Protein AF-0000000080524394 (afdb_homodimer)

Solvent-accessible surface area (backbone atoms only — not comparable to full-atom values): 38375 Å² total; per-residue (Å²): 133,84,77,71,75,75,87,71,81,74,78,48,72,64,50,52,54,46,41,50,43,33,32,50,44,25,42,52,40,16,50,24,26,44,49,43,23,51,40,45,71,66,37,66,57,36,37,50,24,49,45,51,49,43,52,50,51,50,53,20,50,74,69,70,21,35,40,37,32,29,27,61,72,59,41,26,29,46,37,48,30,48,28,53,51,27,43,33,52,74,37,55,44,40,74,46,50,47,70,50,30,77,69,62,48,50,75,75,64,53,78,51,22,35,38,36,39,41,37,61,82,37,64,53,61,58,56,57,67,43,57,81,72,49,64,84,78,36,52,41,34,38,38,19,35,47,77,45,64,91,75,25,58,51,32,68,76,37,72,84,40,41,47,35,51,45,48,62,83,61,56,44,39,78,75,71,59,30,74,66,79,46,57,57,52,52,42,49,45,44,52,48,44,19,50,46,52,41,39,35,42,71,75,42,46,90,46,39,40,57,46,30,38,9,48,37,48,79,44,83,83,24,63,73,61,75,40,53,52,23,44,47,31,43,52,75,72,25,46,46,52,87,73,34,51,66,49,74,52,65,94,83,61,39,32,31,39,49,48,51,50,47,14,62,67,26,89,80,27,33,26,24,54,49,100,58,25,36,27,48,44,69,35,54,64,66,60,48,75,85,43,38,83,35,37,29,83,70,39,86,74,33,57,45,43,59,92,67,42,47,74,41,58,40,83,37,15,44,55,57,50,51,51,49,52,51,50,51,43,60,65,46,63,89,73,68,68,66,79,47,57,68,35,45,38,26,24,26,58,95,85,38,74,47,21,39,32,41,42,42,60,53,54,55,63,69,97,133,84,78,72,75,76,82,76,75,72,78,48,72,63,51,53,53,45,41,49,42,32,33,50,45,24,43,50,42,16,49,23,27,45,50,43,25,50,40,45,72,67,38,65,59,38,37,49,25,49,44,51,49,44,52,51,51,51,52,21,50,74,70,71,19,36,39,38,32,30,28,60,72,60,41,26,29,46,38,47,29,48,27,53,51,28,42,33,52,74,38,54,43,41,72,44,51,48,69,49,31,79,69,60,49,50,75,75,62,54,77,52,22,35,38,37,39,40,37,63,83,36,66,54,61,58,56,58,66,43,56,83,74,49,63,84,80,36,52,41,36,40,38,18,35,47,78,46,65,90,74,24,59,49,32,69,76,35,71,86,40,41,48,32,50,45,50,63,84,62,56,46,38,78,75,71,59,29,74,67,79,44,56,55,52,52,42,51,44,43,51,48,45,18,51,46,53,39,38,35,42,72,76,42,47,89,45,39,41,57,46,29,41,11,48,38,46,86,45,82,83,26,63,74,61,74,43,55,54,22,43,50,29,42,52,77,72,23,46,44,52,85,73,34,50,66,49,74,52,65,94,81,63,38,30,30,38,49,48,51,50,48,14,61,66,26,91,82,27,32,24,24,55,49,101,56,27,35,29,48,44,68,35,55,64,65,61,48,76,84,42,38,82,34,39,29,83,71,39,86,74,33,56,45,42,57,90,65,42,47,74,40,58,42,82,36,16,45,57,56,49,49,50,49,52,52,49,51,40,57,68,39,54,93,68,67,63,68,80,47,56,68,34,45,39,25,24,26,58,96,84,39,74,48,21,39,33,41,40,42,59,54,56,54,62,72,101

pLDDT: mean 84.35, std 17.52, range [27.42, 98.94]

InterPro domains:
  IPR001347 SIS domain [PF01380] (63-197)
  IPR001347 SIS domain [PS51464] (53-205)
  IPR035474 KpsF-like, SIS domain [cd05014] (65-198)
  IPR046348 SIS domain superfamily [SSF53697] (44-221)

Foldseek 3Di:
DPPPDPPPDPCPPVNVVVVVLVVLLVVQLVVQLVVVVVCCVDPPQQVVLLVVLLVLLLVLVVVVAAEEEEEDDLQQVLSVVLCVLLVLQVHHYDYDYLVVCVVPCVVVHDLSYAYEYEDAALVPPSLLVNLVVHDLNHAYEYEYQDPDLVNHVSCVSVVRHRYNHQHGPDACCVSPVDRPDDSSSSSVNVVSVVSSVSNSCVNQNPCSVVLNLLSCCPDPVVPPDPSVVNFAFPLNVFAFPVQAAEQDDPPFDDALQSLLVSLVVRPQSKHHHDQFKIFHNVLNVPDDPVRRGPRQVPPPPGMDGNVQEQEDARRGGLVNVVVVVVVVCVVVPVNPPPQDQQGKYFHDDPRHTTGIDRVVVSVVVVD/DPPPDPPPPPCPPVNVVVVVLVVLLVVQLVVQLVVVVVCCVDPPQQVVLLVVLLVLLLVLVVVVAAEEEEEDDLQQVLSVVLCVLLVLQVHHYDYDYLVVCVVPCVVVHDLSYAYEYEDADLVPPSLLVRLVVHDLNHAYEYEYQDPDLVNHVSCVSVVRHRYNHQHGPDACCVRPVDRPDDSSSSSVNVVSVVSSVSNSCVNQNPCSVVLNLLSCCPDPVVPPDPSVVVFQFPLNVFAFPVQAAEQDDPPFDDALQSLLVSLVVRPQSKYHHDQFKIFHNVLNVPDDPVRRGPRQVPPPPGMDGNVQEQEDARRGGLVNVVVVVVVVCVVVVVHPPPQDQQGKYFHDDPRHTTGIDRVVRSVVVVD

Sequence (734 aa):
MAIAPAEVTGCSPVLEARLATAVHVLMTEAKALSYLARLYQTDTIARQGFNETVELIRRAMEKRGKLVIVGVGKSGHIANKLVATMNSLSIRATFLHPTEALHGDLGQIDTNDIILFITFSGRTPELLSLVPHLNPENALIVLTAHTHPSTCPIIDKRPSAILLPAPIHESETTSFGISAPTTSTTIALALGDALTLAISHELHGTSAPSVFATNHPGGALGTSSPPPAAKTKLAEIAMPLADIPFVGGGWGTALATHVLIAGYQSPSGWVRYCENSVAPPRRIRRLEPEDMGKLATKVRGLVVTTPEWIVVREDISVREAIAFLEAAKKESARGEATYDDDAVIATAVEGKVTGVVEIATLMAEKAMAIAPAEVTGCSPVLEARLATAVHVLMTEAKALSYLARLYQTDTIARQGFNETVELIRRAMEKRGKLVIVGVGKSGHIANKLVATMNSLSIRATFLHPTEALHGDLGQIDTNDIILFITFSGRTPELLSLVPHLNPENALIVLTAHTHPSTCPIIDKRPSAILLPAPIHESETTSFGISAPTTSTTIALALGDALTLAISHELHGTSAPSVFATNHPGGALGTSSPPPAAKTKLAEIAMPLADIPFVGGGWGTALATHVLIAGYQSPSGWVRYCENSVAPPRRIRRLEPEDMGKLATKVRGLVVTTPEWIVVREDISVREAIAFLEAAKKESARGEATYDDDAVIATAVEGKVTGVVEIATLMAEKA

Organism: Pseudogymnoascus destructans (strain ATCC MYA-4855 / 20631-21) (NCBI:txid658429)

Structure (mmCIF, N/CA/C/O backbone):
data_AF-0000000080524394-model_v1
#
loop_
_entity.id
_entity.type
_entity.pdbx_description
1 polymer 'SIS domain-containing protein'
#
loop_
_atom_site.group_PDB
_atom_site.id
_atom_site.type_symbol
_atom_site.label_atom_id
_atom_site.label_alt_id
_atom_site.label_comp_id
_atom_site.label_asym_id
_atom_site.label_entity_id
_atom_site.label_seq_id
_atom_site.pdbx_PDB_ins_code
_atom_site.Cartn_x
_atom_site.Cartn_y
_atom_site.Cartn_z
_atom_site.occupancy
_atom_site.B_iso_or_equiv
_atom_site.auth_seq_id
_atom_site.auth_comp_id
_atom_site.auth_asym_id
_atom_site.auth_atom_id
_atom_site.pdbx_PDB_model_num
ATOM 1 N N . MET A 1 1 ? -5.629 -47.906 -40.5 1 27.94 1 MET A N 1
ATOM 2 C CA . MET A 1 1 ? -5.484 -48.031 -39.062 1 27.94 1 MET A CA 1
ATOM 3 C C . MET A 1 1 ? -5.734 -46.688 -38.375 1 27.94 1 MET A C 1
ATOM 5 O O . MET A 1 1 ? -5.059 -45.719 -38.656 1 27.94 1 MET A O 1
ATOM 9 N N . ALA A 1 2 ? -6.91 -46.469 -37.75 1 30.41 2 ALA A N 1
ATOM 10 C CA . ALA A 1 2 ? -7.531 -45.25 -37.281 1 30.41 2 ALA A CA 1
ATOM 11 C C . ALA A 1 2 ? -6.809 -44.719 -36.031 1 30.41 2 ALA A C 1
ATOM 13 O O . ALA A 1 2 ? -6.672 -45.406 -35.031 1 30.41 2 ALA A O 1
ATOM 14 N N . ILE A 1 3 ? -5.766 -43.938 -36.125 1 33.34 3 ILE A N 1
ATOM 15 C CA . ILE A 1 3 ? -4.984 -43.406 -35.031 1 33.34 3 ILE A CA 1
ATOM 16 C C . ILE A 1 3 ? -5.91 -42.75 -34.031 1 33.34 3 ILE A C 1
ATOM 18 O O . ILE A 1 3 ? -6.711 -41.875 -34.375 1 33.34 3 ILE A O 1
ATOM 22 N N . ALA A 1 4 ? -6.309 -43.438 -32.969 1 37.44 4 ALA A N 1
ATOM 23 C CA . ALA A 1 4 ? -7.199 -42.969 -31.922 1 37.44 4 ALA A CA 1
ATOM 24 C C . ALA A 1 4 ? -6.797 -41.594 -31.438 1 37.44 4 ALA A C 1
ATOM 26 O O . ALA A 1 4 ? -5.609 -41.281 -31.344 1 37.44 4 ALA A O 1
ATOM 27 N N . PRO A 1 5 ? -7.719 -40.625 -31.547 1 31.67 5 PRO A N 1
ATOM 28 C CA . PRO A 1 5 ? -7.445 -39.25 -31.141 1 31.67 5 PRO A CA 1
ATOM 29 C C . PRO A 1 5 ? -6.891 -39.156 -29.719 1 31.67 5 PRO A C 1
ATOM 31 O O . PRO A 1 5 ? -7.219 -39.969 -28.859 1 31.67 5 PRO A O 1
ATOM 34 N N . ALA A 1 6 ? -5.652 -38.844 -29.531 1 36.28 6 ALA A N 1
ATOM 35 C CA . ALA A 1 6 ? -5.008 -38.656 -28.234 1 36.28 6 ALA A CA 1
ATOM 36 C C . ALA A 1 6 ? -5.953 -37.969 -27.25 1 36.28 6 ALA A C 1
ATOM 38 O O . ALA A 1 6 ? -6.555 -36.938 -27.562 1 36.28 6 ALA A O 1
ATOM 39 N N . GLU A 1 7 ? -6.742 -38.688 -26.453 1 34.59 7 GLU A N 1
ATOM 40 C CA . GLU A 1 7 ? -7.637 -38.25 -25.375 1 34.59 7 GLU A CA 1
ATOM 41 C C . GLU A 1 7 ? -7.012 -37.125 -24.578 1 34.59 7 GLU A C 1
ATOM 43 O O . GLU A 1 7 ? -6.09 -37.344 -23.781 1 34.59 7 GLU A O 1
ATOM 48 N N . VAL A 1 8 ? -6.695 -36 -25.172 1 35.22 8 VAL A N 1
ATOM 49 C CA . VAL A 1 8 ? -6 -34.781 -24.734 1 35.22 8 VAL A CA 1
ATOM 50 C C . VAL A 1 8 ? -6.434 -34.438 -23.328 1 35.22 8 VAL A C 1
ATOM 52 O O . VAL A 1 8 ? -5.613 -34.031 -22.5 1 35.22 8 VAL A O 1
ATOM 55 N N . THR A 1 9 ? -7.844 -34 -22.969 1 39.22 9 THR A N 1
ATOM 56 C CA . THR A 1 9 ? -8.203 -32.75 -22.281 1 39.22 9 THR A CA 1
ATOM 57 C C . THR A 1 9 ? -8.07 -32.906 -20.781 1 39.22 9 THR A C 1
ATOM 59 O O . THR A 1 9 ? -8.805 -32.281 -20.016 1 39.22 9 THR A O 1
ATOM 62 N N . GLY A 1 10 ? -7.859 -33.906 -20.141 1 43.59 10 GLY A N 1
ATOM 63 C CA . GLY A 1 10 ? -8.047 -34.156 -18.719 1 43.59 10 GLY A CA 1
ATOM 64 C C . GLY A 1 10 ? -7.355 -33.156 -17.828 1 43.59 10 GLY A C 1
ATOM 65 O O . GLY A 1 10 ? -6.152 -32.938 -17.953 1 43.59 10 GLY A O 1
ATOM 66 N N . CYS A 1 11 ? -8.133 -32.062 -17.281 1 58.59 11 CYS A N 1
ATOM 67 C CA . CYS A 1 11 ? -7.586 -31.047 -16.406 1 58.59 11 CYS A CA 1
ATOM 68 C C . CYS A 1 11 ? -6.68 -31.656 -15.344 1 58.59 11 CYS A C 1
ATOM 70 O O . CYS A 1 11 ? -7.07 -32.594 -14.664 1 58.59 11 CYS A O 1
ATOM 72 N N . SER A 1 12 ? -5.348 -31.641 -15.359 1 80.56 12 SER A N 1
ATOM 73 C CA . SER A 1 12 ? -4.328 -32.094 -14.422 1 80.56 12 SER A CA 1
ATOM 74 C C . SER A 1 12 ? -4.742 -31.828 -12.977 1 80.56 12 SER A C 1
ATOM 76 O O . SER A 1 12 ? -5.332 -30.797 -12.68 1 80.56 12 SER A O 1
ATOM 78 N N . PRO A 1 13 ? -5.008 -32.938 -12.188 1 87.69 13 PRO A N 1
ATOM 79 C CA . PRO A 1 13 ? -5.328 -32.781 -10.766 1 87.69 13 PRO A CA 1
ATOM 80 C C . PRO A 1 13 ? -4.605 -31.609 -10.133 1 87.69 13 PRO A C 1
ATOM 82 O O . PRO A 1 13 ? -5.164 -30.938 -9.258 1 87.69 13 PRO A O 1
ATOM 85 N N . VAL A 1 14 ? -3.51 -31.297 -10.602 1 91.94 14 VAL A N 1
ATOM 86 C CA . VAL A 1 14 ? -2.734 -30.188 -10.062 1 91.94 14 VAL A CA 1
ATOM 87 C C . VAL A 1 14 ? -3.381 -28.875 -10.453 1 91.94 14 VAL A C 1
ATOM 89 O O . VAL A 1 14 ? -3.525 -27.969 -9.625 1 91.94 14 VAL A O 1
ATOM 92 N N . LEU A 1 15 ? -3.75 -28.734 -11.727 1 93.19 15 LEU A N 1
ATOM 93 C CA . LEU A 1 15 ? -4.438 -27.531 -12.219 1 93.19 15 LEU A CA 1
ATOM 94 C C . LEU A 1 15 ? -5.719 -27.297 -11.43 1 93.19 15 LEU A C 1
ATOM 96 O O . LEU A 1 15 ? -5.977 -26.172 -10.992 1 93.19 15 LEU A O 1
ATOM 100 N N . GLU A 1 16 ? -6.488 -28.328 -11.203 1 94.62 16 GLU A N 1
ATOM 101 C CA . GLU A 1 16 ? -7.766 -28.188 -10.508 1 94.62 16 GLU A CA 1
ATOM 102 C C . GLU A 1 16 ? -7.555 -27.781 -9.047 1 94.62 16 GLU A C 1
ATOM 104 O O . GLU A 1 16 ? -8.352 -27.016 -8.484 1 94.62 16 GLU A O 1
ATOM 109 N N . ALA A 1 17 ? -6.562 -28.312 -8.406 1 94.69 17 ALA A N 1
ATOM 110 C CA . ALA A 1 17 ? -6.262 -27.953 -7.023 1 94.69 17 ALA A CA 1
ATOM 111 C C . ALA A 1 17 ? -5.883 -26.469 -6.91 1 94.69 17 ALA A C 1
ATOM 113 O O . ALA A 1 17 ? -6.297 -25.797 -5.969 1 94.69 17 ALA A O 1
ATOM 114 N N . ARG A 1 18 ? -5.051 -25.984 -7.855 1 96.94 18 ARG A N 1
ATOM 115 C CA . ARG A 1 18 ? -4.66 -24.578 -7.898 1 96.94 18 ARG A CA 1
ATOM 116 C C . ARG A 1 18 ? -5.879 -23.688 -8.055 1 96.94 18 ARG A C 1
ATOM 118 O O . ARG A 1 18 ? -6.02 -22.688 -7.34 1 96.94 18 ARG A O 1
ATOM 125 N N . LEU A 1 19 ? -6.754 -24.078 -8.953 1 97.94 19 LEU A N 1
ATOM 126 C CA . LEU A 1 19 ? -7.934 -23.281 -9.234 1 97.94 19 LEU A CA 1
ATOM 127 C C . LEU A 1 19 ? -8.922 -23.328 -8.078 1 97.94 19 LEU A C 1
ATOM 129 O O . LEU A 1 19 ? -9.625 -22.359 -7.801 1 97.94 19 LEU A O 1
ATOM 133 N N . ALA A 1 20 ? -9.023 -24.484 -7.426 1 97.31 20 ALA A N 1
ATOM 134 C CA . ALA A 1 20 ? -9.883 -24.609 -6.25 1 97.31 20 ALA A CA 1
ATOM 135 C C . ALA A 1 20 ? -9.445 -23.641 -5.156 1 97.31 20 ALA A C 1
ATOM 137 O O . ALA A 1 20 ? -10.281 -23.031 -4.484 1 97.31 20 ALA A O 1
ATOM 138 N N . THR A 1 21 ? -8.156 -23.516 -4.953 1 97.38 21 THR A N 1
ATOM 139 C CA . THR A 1 21 ? -7.625 -22.578 -3.982 1 97.38 21 THR A CA 1
ATOM 140 C C . THR A 1 21 ? -7.98 -21.141 -4.379 1 97.38 21 THR A C 1
ATOM 142 O O . THR A 1 21 ? -8.43 -20.359 -3.541 1 97.38 21 THR A O 1
ATOM 145 N N . ALA A 1 22 ? -7.766 -20.812 -5.645 1 98.12 22 ALA A N 1
ATOM 146 C CA . ALA A 1 22 ? -8.062 -19.469 -6.133 1 98.12 22 ALA A CA 1
ATOM 147 C C . ALA A 1 22 ? -9.531 -19.109 -5.887 1 98.12 22 ALA A C 1
ATOM 149 O O . ALA A 1 22 ? -9.828 -18.047 -5.328 1 98.12 22 ALA A O 1
ATOM 150 N N . VAL A 1 23 ? -10.398 -20 -6.262 1 98.5 23 VAL A N 1
ATOM 151 C CA . VAL A 1 23 ? -11.836 -19.781 -6.16 1 98.5 23 VAL A CA 1
ATOM 152 C C . VAL A 1 23 ? -12.242 -19.688 -4.688 1 98.5 23 VAL A C 1
ATOM 154 O O . VAL A 1 23 ? -13.062 -18.844 -4.312 1 98.5 23 VAL A O 1
ATOM 157 N N . HIS A 1 24 ? -11.68 -20.516 -3.867 1 98.44 24 HIS A N 1
ATOM 158 C CA . HIS A 1 24 ? -11.969 -20.516 -2.438 1 98.44 24 HIS A CA 1
ATOM 159 C C . HIS A 1 24 ? -11.609 -19.172 -1.81 1 98.44 24 HIS A C 1
ATOM 161 O O . HIS A 1 24 ? -12.391 -18.609 -1.031 1 98.44 24 HIS A O 1
ATOM 167 N N . VAL A 1 25 ? -10.438 -18.656 -2.123 1 98.75 25 VAL A N 1
ATOM 168 C CA . VAL A 1 25 ? -9.984 -17.375 -1.576 1 98.75 25 VAL A CA 1
ATOM 169 C C . VAL A 1 25 ? -10.914 -16.25 -2.039 1 98.75 25 VAL A C 1
ATOM 171 O O . VAL A 1 25 ? -11.391 -15.453 -1.227 1 98.75 25 VAL A O 1
ATOM 174 N N . LEU A 1 26 ? -11.188 -16.188 -3.34 1 98.88 26 LEU A N 1
ATOM 175 C CA . LEU A 1 26 ? -12.016 -15.141 -3.914 1 98.88 26 LEU A CA 1
ATOM 176 C C . LEU A 1 26 ? -13.422 -15.172 -3.332 1 98.88 26 LEU A C 1
ATOM 178 O O . LEU A 1 26 ? -13.977 -14.133 -2.969 1 98.88 26 LEU A O 1
ATOM 182 N N . MET A 1 27 ? -13.953 -16.344 -3.17 1 98.75 27 MET A N 1
ATOM 183 C CA . MET A 1 27 ? -15.312 -16.484 -2.648 1 98.75 27 MET A CA 1
ATOM 184 C C . MET A 1 27 ? -15.359 -16.156 -1.16 1 98.75 27 MET A C 1
ATOM 186 O O . MET A 1 27 ? -16.359 -15.625 -0.67 1 98.75 27 MET A O 1
ATOM 190 N N . THR A 1 28 ? -14.359 -16.562 -0.427 1 98.75 28 THR A N 1
ATOM 191 C CA . THR A 1 28 ? -14.289 -16.234 0.996 1 98.75 28 THR A CA 1
ATOM 192 C C . THR A 1 28 ? -14.242 -14.727 1.21 1 98.75 28 THR A C 1
ATOM 194 O O . THR A 1 28 ? -14.953 -14.195 2.07 1 98.75 28 THR A O 1
ATOM 197 N N . GLU A 1 29 ? -13.406 -14.047 0.408 1 98.88 29 GLU A N 1
ATOM 198 C CA . GLU A 1 29 ? -13.312 -12.602 0.536 1 98.88 29 GLU A CA 1
ATOM 199 C C . GLU A 1 29 ? -14.594 -11.922 0.067 1 98.88 29 GLU A C 1
ATOM 201 O O . GLU A 1 29 ? -15 -10.898 0.628 1 98.88 29 GLU A O 1
ATOM 206 N N . ALA A 1 30 ? -15.273 -12.516 -0.932 1 98.81 30 ALA A N 1
ATOM 207 C CA . ALA A 1 30 ? -16.578 -12.008 -1.354 1 98.81 30 ALA A CA 1
ATOM 208 C C . ALA A 1 30 ? -17.594 -12.117 -0.228 1 98.81 30 ALA A C 1
ATOM 210 O O . ALA A 1 30 ? -18.359 -11.18 0.028 1 98.81 30 ALA A O 1
ATOM 211 N N . LYS A 1 31 ? -17.625 -13.258 0.389 1 98.62 31 LYS A N 1
ATOM 212 C CA . LYS A 1 31 ? -18.547 -13.484 1.499 1 98.62 31 LYS A CA 1
ATOM 213 C C . LYS A 1 31 ? -18.266 -12.523 2.65 1 98.62 31 LYS A C 1
ATOM 215 O O . LYS A 1 31 ? -19.188 -12.031 3.295 1 98.62 31 LYS A O 1
ATOM 220 N N . ALA A 1 32 ? -17.016 -12.305 2.9 1 98.88 32 ALA A N 1
ATOM 221 C CA . ALA A 1 32 ? -16.641 -11.383 3.967 1 98.88 32 ALA A CA 1
ATOM 222 C C . ALA A 1 32 ? -17.141 -9.977 3.682 1 98.88 32 ALA A C 1
ATOM 224 O O . ALA A 1 32 ? -17.594 -9.273 4.59 1 98.88 32 ALA A O 1
ATOM 225 N N . LEU A 1 33 ? -17.016 -9.523 2.432 1 98.88 33 LEU A N 1
ATOM 226 C CA . LEU A 1 33 ? -17.5 -8.195 2.061 1 98.88 33 LEU A CA 1
ATOM 227 C C . LEU A 1 33 ? -19.016 -8.117 2.205 1 98.88 33 LEU A C 1
ATOM 229 O O . LEU A 1 33 ? -19.547 -7.094 2.65 1 98.88 33 LEU A O 1
ATOM 233 N N . SER A 1 34 ? -19.719 -9.188 1.838 1 98.69 34 SER A N 1
ATOM 234 C CA . SER A 1 34 ? -21.156 -9.227 2.008 1 98.69 34 SER A CA 1
ATOM 235 C C . SER A 1 34 ? -21.547 -9.18 3.482 1 98.69 34 SER A C 1
ATOM 237 O O . SER A 1 34 ? -22.516 -8.523 3.854 1 98.69 34 SER A O 1
ATOM 239 N N . TYR A 1 35 ? -20.812 -9.906 4.25 1 98.5 35 TYR A N 1
ATOM 240 C CA . TYR A 1 35 ? -21.016 -9.906 5.695 1 98.5 35 TYR A CA 1
ATOM 241 C C . TYR A 1 35 ? -20.844 -8.5 6.266 1 98.5 35 TYR A C 1
ATOM 243 O O . TYR A 1 35 ? -21.672 -8.055 7.074 1 98.5 35 TYR A O 1
ATOM 251 N N . LEU A 1 36 ? -19.844 -7.805 5.863 1 98.81 36 LEU A N 1
ATOM 252 C CA . LEU A 1 36 ? -19.578 -6.445 6.332 1 98.81 36 LEU A CA 1
ATOM 253 C C . LEU A 1 36 ? -20.688 -5.496 5.879 1 98.81 36 LEU A C 1
ATOM 255 O O . LEU A 1 36 ? -21.109 -4.625 6.641 1 98.81 36 LEU A O 1
ATOM 259 N N . ALA A 1 37 ? -21.094 -5.629 4.609 1 98.75 37 ALA A N 1
ATOM 260 C CA . ALA A 1 37 ? -22.172 -4.801 4.102 1 98.75 37 ALA A CA 1
ATOM 261 C C . ALA A 1 37 ? -23.422 -4.938 4.965 1 98.75 37 ALA A C 1
ATOM 263 O O . ALA A 1 37 ? -24.094 -3.943 5.273 1 98.75 37 ALA A O 1
ATOM 264 N N . ARG A 1 38 ? -23.75 -6.156 5.348 1 98.19 38 ARG A N 1
ATOM 265 C CA . ARG A 1 38 ? -24.906 -6.41 6.195 1 98.19 38 ARG A CA 1
ATOM 266 C C . ARG A 1 38 ? -24.734 -5.77 7.566 1 98.19 38 ARG A C 1
ATOM 268 O O . ARG A 1 38 ? -25.688 -5.242 8.141 1 98.19 38 ARG A O 1
ATOM 275 N N . LEU A 1 39 ? -23.516 -5.832 8.086 1 98.44 39 LEU A N 1
ATOM 276 C CA . LEU A 1 39 ? -23.234 -5.203 9.375 1 98.44 39 LEU A CA 1
ATOM 277 C C . LEU A 1 39 ? -23.547 -3.711 9.328 1 98.44 39 LEU A C 1
ATOM 279 O O . LEU A 1 39 ? -24.203 -3.182 10.227 1 98.44 39 LEU A O 1
ATOM 283 N N . TYR A 1 40 ? -23.125 -3.025 8.289 1 98.56 40 TYR A N 1
ATOM 284 C CA . TYR A 1 40 ? -23.297 -1.579 8.188 1 98.56 40 TYR A CA 1
ATOM 285 C C . TYR A 1 40 ? -24.719 -1.219 7.766 1 98.56 40 TYR A C 1
ATOM 287 O O . TYR A 1 40 ? -25.109 -0.055 7.84 1 98.56 40 TYR A O 1
ATOM 295 N N . GLN A 1 41 ? -25.453 -2.219 7.375 1 97.19 41 GLN A N 1
ATOM 296 C CA . GLN A 1 41 ? -26.875 -2.023 7.09 1 97.19 41 GLN A CA 1
ATOM 297 C C . GLN A 1 41 ? -27.719 -2.107 8.367 1 97.19 41 GLN A C 1
ATOM 299 O O . GLN A 1 41 ? -28.734 -1.422 8.492 1 97.19 41 GLN A O 1
ATOM 304 N N . THR A 1 42 ? -27.234 -2.859 9.344 1 96.94 42 THR A N 1
ATOM 305 C CA . THR A 1 42 ? -28.188 -3.242 10.375 1 96.94 42 THR A CA 1
ATOM 306 C C . THR A 1 42 ? -27.656 -2.904 11.766 1 96.94 42 THR A C 1
ATOM 308 O O . THR A 1 42 ? -28.422 -2.625 12.68 1 96.94 42 THR A O 1
ATOM 311 N N . ASP A 1 43 ? -26.359 -2.984 12.023 1 96.88 43 ASP A N 1
ATOM 312 C CA . ASP A 1 43 ? -25.781 -2.869 13.359 1 96.88 43 ASP A CA 1
ATOM 313 C C . ASP A 1 43 ? -25.672 -1.407 13.781 1 96.88 43 ASP A C 1
ATOM 315 O O . ASP A 1 43 ? -25.062 -0.593 13.086 1 96.88 43 ASP A O 1
ATOM 319 N N . THR A 1 44 ? -26.203 -1.067 14.867 1 96.5 44 THR A N 1
ATOM 320 C CA . THR A 1 44 ? -26.297 0.308 15.344 1 96.5 44 THR A CA 1
ATOM 321 C C . THR A 1 44 ? -24.906 0.895 15.602 1 96.5 44 THR A C 1
ATOM 323 O O . THR A 1 44 ? -24.656 2.059 15.289 1 96.5 44 THR A O 1
ATOM 326 N N . ILE A 1 45 ? -24.016 0.158 16.156 1 97.19 45 ILE A N 1
ATOM 327 C CA . ILE A 1 45 ? -22.672 0.639 16.516 1 97.19 45 ILE A CA 1
ATOM 328 C C . ILE A 1 45 ? -21.891 0.947 15.242 1 97.19 45 ILE A C 1
ATOM 330 O O . ILE A 1 45 ? -21.281 2.016 15.125 1 97.19 45 ILE A O 1
ATOM 334 N N . ALA A 1 46 ? -21.938 -0.001 14.305 1 98.5 46 ALA A N 1
ATOM 335 C CA . ALA A 1 46 ? -21.234 0.188 13.039 1 98.5 46 ALA A CA 1
ATOM 336 C C . ALA A 1 46 ? -21.797 1.38 12.273 1 98.5 46 ALA A C 1
ATOM 338 O O . ALA A 1 46 ? -21.031 2.203 11.75 1 98.5 46 ALA A O 1
ATOM 339 N N . ARG A 1 47 ? -23.109 1.48 12.242 1 98.19 47 ARG A N 1
ATOM 340 C CA . ARG A 1 47 ? -23.781 2.557 11.523 1 98.19 47 ARG A CA 1
ATOM 341 C C . ARG A 1 47 ? -23.422 3.916 12.117 1 98.19 47 ARG A C 1
ATOM 343 O O . ARG A 1 47 ? -23.047 4.844 11.398 1 98.19 47 ARG A O 1
ATOM 350 N N . GLN A 1 48 ? -23.469 3.99 13.383 1 97.62 48 GLN A N 1
ATOM 351 C CA . GLN A 1 48 ? -23.172 5.246 14.062 1 97.62 48 GLN A CA 1
ATOM 352 C C . GLN A 1 48 ? -21.688 5.602 13.914 1 97.62 48 GLN A C 1
ATOM 354 O O . GLN A 1 48 ? -21.344 6.77 13.719 1 97.62 48 GLN A O 1
ATOM 359 N N . GLY A 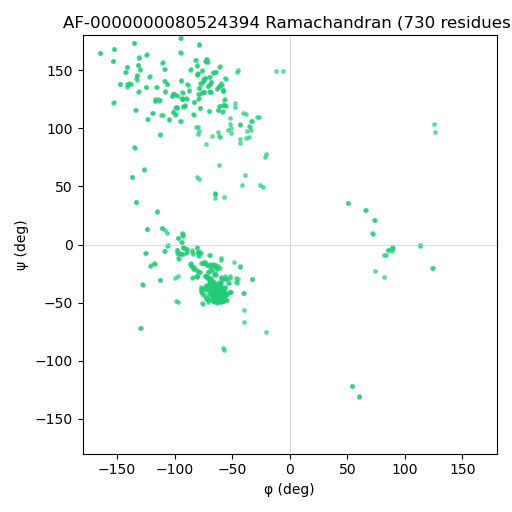1 49 ? -20.844 4.586 14.047 1 98.5 49 GLY A N 1
ATOM 360 C CA . GLY A 1 49 ? -19.422 4.82 13.859 1 98.5 49 GLY A CA 1
ATOM 361 C C . GLY A 1 49 ? -19.078 5.371 12.492 1 98.5 49 GLY A C 1
ATOM 362 O O . GLY A 1 49 ? -18.281 6.309 12.367 1 98.5 49 GLY A O 1
ATOM 363 N N . PHE A 1 50 ? -19.703 4.805 11.5 1 98.69 50 PHE A N 1
ATOM 364 C CA . PHE A 1 50 ? -19.469 5.258 10.141 1 98.69 50 PHE A CA 1
ATOM 365 C C . PHE A 1 50 ? -19.953 6.688 9.945 1 98.69 50 PHE A C 1
ATOM 367 O O . PHE A 1 50 ? -19.25 7.52 9.375 1 98.69 50 PHE A O 1
ATOM 374 N N . ASN A 1 51 ? -21.109 6.977 10.422 1 98.12 51 ASN A N 1
ATOM 375 C CA . ASN A 1 51 ? -21.703 8.312 10.32 1 98.12 51 ASN A CA 1
ATOM 376 C C . ASN A 1 51 ? -20.828 9.359 11 1 98.12 51 ASN A C 1
ATOM 378 O O . ASN A 1 51 ? -20.547 10.414 10.422 1 98.12 51 ASN A O 1
ATOM 382 N N . GLU A 1 52 ? -20.391 9.07 12.188 1 98 52 GLU A N 1
ATOM 383 C CA . GLU A 1 52 ? -19.562 10 12.945 1 98 52 GLU A CA 1
ATOM 384 C C . GLU A 1 52 ? -18.219 10.219 12.266 1 98 52 GLU A C 1
ATOM 386 O O . GLU A 1 52 ? -17.688 11.336 12.266 1 98 52 GLU A O 1
ATOM 391 N N . THR A 1 53 ? -17.688 9.156 11.719 1 98.56 53 THR A N 1
ATOM 392 C CA . THR A 1 53 ? -16.406 9.234 11.047 1 98.56 53 THR A CA 1
ATOM 393 C C . THR A 1 53 ? -16.484 10.164 9.836 1 98.56 53 THR A C 1
ATOM 395 O O . THR A 1 53 ? -15.633 11.039 9.664 1 98.56 53 THR A O 1
ATOM 398 N N . VAL A 1 54 ? -17.5 9.977 9.023 1 98.31 54 VAL A N 1
ATOM 399 C CA . VAL A 1 54 ? -17.656 10.805 7.828 1 98.31 54 VAL A CA 1
ATOM 400 C C . VAL A 1 54 ? -17.828 12.266 8.234 1 98.31 54 VAL A C 1
ATOM 402 O O . VAL A 1 54 ? -17.219 13.156 7.645 1 98.31 54 VAL A O 1
ATOM 405 N N . GLU A 1 55 ? -18.609 12.516 9.227 1 97.12 55 GLU A N 1
ATOM 406 C CA . GLU A 1 55 ? -18.875 13.875 9.695 1 97.12 55 GLU A CA 1
ATOM 407 C C . GLU A 1 55 ? -17.594 14.539 10.211 1 97.12 55 GLU A C 1
ATOM 409 O O . GLU A 1 55 ? -17.312 15.688 9.875 1 97.12 55 GLU A O 1
ATOM 414 N N . LEU A 1 56 ? -16.859 13.812 10.961 1 97.31 56 LEU A N 1
ATOM 415 C CA . LEU A 1 56 ? -15.641 14.336 11.555 1 97.31 56 LEU A CA 1
ATOM 416 C C . LEU A 1 56 ? -14.625 14.703 10.477 1 97.31 56 LEU A C 1
ATOM 418 O O . LEU A 1 56 ? -13.992 15.758 10.539 1 97.31 56 LEU A O 1
ATOM 422 N N . ILE A 1 57 ? -14.453 13.789 9.586 1 97.62 57 ILE A N 1
ATOM 423 C CA . ILE A 1 57 ? -13.453 14.023 8.547 1 97.62 57 ILE A CA 1
ATOM 424 C C . ILE A 1 57 ? -13.891 15.18 7.656 1 97.62 57 ILE A C 1
ATOM 426 O O . ILE A 1 57 ? -13.078 16.031 7.293 1 97.62 57 ILE A O 1
ATOM 430 N N . ARG A 1 58 ? -15.141 15.211 7.293 1 95.19 58 ARG A N 1
ATOM 431 C CA . ARG A 1 58 ? -15.664 16.328 6.496 1 95.19 58 ARG A CA 1
ATOM 432 C C . ARG A 1 58 ? -15.383 17.656 7.176 1 95.19 58 ARG A C 1
ATOM 434 O O . ARG A 1 58 ? -14.914 18.594 6.531 1 95.19 58 ARG A O 1
ATOM 441 N N . ARG A 1 59 ? -15.664 17.766 8.422 1 95.56 59 ARG A N 1
ATOM 442 C CA . ARG A 1 59 ? -15.453 19 9.18 1 95.56 59 ARG A CA 1
ATOM 443 C C . ARG A 1 59 ? -13.969 19.359 9.234 1 95.56 59 ARG A C 1
ATOM 445 O O . ARG A 1 59 ? -13.609 20.531 9.156 1 95.56 59 ARG A O 1
ATOM 452 N N . ALA A 1 60 ? -13.172 18.328 9.453 1 95.69 60 ALA A N 1
ATOM 453 C CA . ALA A 1 60 ? -11.727 18.562 9.484 1 95.69 60 ALA A CA 1
ATOM 454 C C . ALA A 1 60 ? -11.234 19.156 8.164 1 95.69 60 ALA A C 1
ATOM 456 O O . ALA A 1 60 ? -10.359 20.031 8.156 1 95.69 60 ALA A O 1
ATOM 457 N N . MET A 1 61 ? -11.766 18.609 7.07 1 93.19 61 MET A N 1
ATOM 458 C CA . MET A 1 61 ? -11.375 19.125 5.758 1 93.19 61 MET A CA 1
ATOM 459 C C . MET A 1 61 ? -11.742 20.594 5.617 1 93.19 61 MET A C 1
ATOM 461 O O . MET A 1 61 ? -10.984 21.375 5.023 1 93.19 61 MET A O 1
ATOM 465 N N . GLU A 1 62 ? -12.805 20.969 6.152 1 90.38 62 GLU A N 1
ATOM 466 C CA . GLU A 1 62 ? -13.266 22.359 6.105 1 90.38 62 GLU A CA 1
ATOM 467 C C . GLU A 1 62 ? -12.359 23.266 6.918 1 90.38 62 GLU A C 1
ATOM 469 O O . GLU A 1 62 ? -12.195 24.438 6.59 1 90.38 62 GLU A O 1
ATOM 474 N N . LYS A 1 63 ? -11.812 22.719 7.934 1 91.88 63 LYS A N 1
ATOM 475 C CA . LYS A 1 63 ? -10.922 23.484 8.797 1 91.88 63 LYS A CA 1
ATOM 476 C C . LYS A 1 63 ? -9.469 23.344 8.359 1 91.88 63 LYS A C 1
ATOM 478 O O . LYS A 1 63 ? -8.547 23.625 9.117 1 91.88 63 LYS A O 1
ATOM 483 N N . ARG A 1 64 ? -9.25 22.719 7.23 1 89.31 64 ARG A N 1
ATOM 484 C CA . ARG A 1 64 ? -7.949 22.547 6.598 1 89.31 64 ARG A CA 1
ATOM 485 C C . ARG A 1 64 ? -7.105 21.516 7.344 1 89.31 64 ARG A C 1
ATOM 487 O O . ARG A 1 64 ? -5.875 21.594 7.336 1 89.31 64 ARG A O 1
ATOM 494 N N . GLY A 1 65 ? -7.785 20.719 8.062 1 95.12 65 GLY A N 1
ATOM 495 C CA . GLY A 1 65 ? -7.129 19.562 8.648 1 95.12 65 GLY A CA 1
ATOM 496 C C . GLY A 1 65 ? -6.934 18.422 7.656 1 95.12 65 GLY A C 1
ATOM 497 O O . GLY A 1 65 ? -7.379 18.516 6.512 1 95.12 65 GLY A O 1
ATOM 498 N N . LYS A 1 66 ? -6.211 17.438 8.109 1 96.38 66 LYS A N 1
ATOM 499 C CA . LYS A 1 66 ? -5.984 16.266 7.277 1 96.38 66 LYS A CA 1
ATOM 500 C C . LYS A 1 66 ? -6.27 14.977 8.055 1 96.38 66 LYS A C 1
ATOM 502 O O . LYS A 1 66 ? -6.391 15.008 9.281 1 96.38 66 LYS A O 1
ATOM 507 N N . LEU A 1 67 ? -6.473 13.977 7.273 1 98.31 67 LEU A N 1
ATOM 508 C CA . LEU A 1 67 ? -6.586 12.648 7.855 1 98.31 67 LEU A CA 1
ATOM 509 C C . LEU A 1 67 ? -5.227 11.961 7.914 1 98.31 67 LEU A C 1
ATOM 511 O O . LEU A 1 67 ? -4.562 11.805 6.887 1 98.31 67 LEU A O 1
ATOM 515 N N . VAL A 1 68 ? -4.805 11.641 9.094 1 98.38 68 VAL A N 1
ATOM 516 C CA . VAL A 1 68 ? -3.559 10.906 9.297 1 98.38 68 VAL A CA 1
ATOM 517 C C . VAL A 1 68 ? -3.859 9.422 9.516 1 98.38 68 VAL A C 1
ATOM 519 O O . VAL A 1 68 ? -4.418 9.047 10.547 1 98.38 68 VAL A O 1
ATOM 522 N N . ILE A 1 69 ? -3.475 8.602 8.586 1 98.69 69 ILE A N 1
ATOM 523 C CA . ILE A 1 69 ? -3.771 7.176 8.672 1 98.69 69 ILE A CA 1
ATOM 524 C C . ILE A 1 69 ? -2.533 6.418 9.141 1 98.69 69 ILE A C 1
ATOM 526 O O . ILE A 1 69 ? -1.442 6.594 8.594 1 98.69 69 ILE A O 1
ATOM 530 N N . VAL A 1 70 ? -2.721 5.578 10.156 1 98.19 70 VAL A N 1
ATOM 531 C CA . VAL A 1 70 ? -1.626 4.871 10.812 1 98.19 70 VAL A CA 1
ATOM 532 C C . VAL A 1 70 ? -1.892 3.367 10.781 1 98.19 70 VAL A C 1
ATOM 534 O O . VAL A 1 70 ? -3.012 2.922 11.039 1 98.19 70 VAL A O 1
ATOM 537 N N . GLY A 1 71 ? -0.947 2.574 10.469 1 96.94 71 GLY A N 1
ATOM 538 C CA . GLY A 1 71 ? -0.981 1.12 10.438 1 96.94 71 GLY A CA 1
ATOM 539 C C . GLY A 1 71 ? 0.397 0.491 10.375 1 96.94 71 GLY A C 1
ATOM 540 O O . GLY A 1 71 ? 1.386 1.176 10.102 1 96.94 71 GLY A O 1
ATOM 541 N N . VAL A 1 72 ? 0.445 -0.76 10.648 1 93.44 72 VAL A N 1
ATOM 542 C CA . VAL A 1 72 ? 1.717 -1.477 10.656 1 93.44 72 VAL A CA 1
ATOM 543 C C . VAL A 1 72 ? 1.658 -2.637 9.664 1 93.44 72 VAL A C 1
ATOM 545 O O . VAL A 1 72 ? 0.62 -3.287 9.516 1 93.44 72 VAL A O 1
ATOM 548 N N . GLY A 1 73 ? 2.791 -2.918 8.992 1 92.38 73 GLY A N 1
ATOM 549 C CA . GLY A 1 73 ? 2.857 -4.062 8.102 1 92.38 73 GLY A CA 1
ATOM 550 C C . GLY A 1 73 ? 1.85 -3.99 6.969 1 92.38 73 GLY A C 1
ATOM 551 O O . GLY A 1 73 ? 1.764 -2.979 6.27 1 92.38 73 GLY A O 1
ATOM 552 N N . LYS A 1 74 ? 1.104 -5.086 6.77 1 95.56 74 LYS A N 1
ATOM 553 C CA . LYS A 1 74 ? 0.125 -5.184 5.691 1 95.56 74 LYS A CA 1
ATOM 554 C C . LYS A 1 74 ? -0.955 -4.113 5.832 1 95.56 74 LYS A C 1
ATOM 556 O O . LYS A 1 74 ? -1.394 -3.533 4.836 1 95.56 74 LYS A O 1
ATOM 561 N N . SER A 1 75 ? -1.315 -3.852 7.066 1 97.25 75 SER A N 1
ATOM 562 C CA . SER A 1 75 ? -2.279 -2.781 7.301 1 97.25 75 SER A CA 1
ATOM 563 C C . SER A 1 75 ? -1.703 -1.424 6.914 1 97.25 75 SER A C 1
ATOM 565 O O . SER A 1 75 ? -2.434 -0.542 6.453 1 97.25 75 SER A O 1
ATOM 567 N N . GLY A 1 76 ? -0.408 -1.26 7.141 1 97.5 76 GLY A N 1
ATOM 568 C CA . GLY A 1 76 ? 0.254 -0.043 6.695 1 97.5 76 GLY A CA 1
ATOM 569 C C . GLY A 1 76 ? 0.192 0.155 5.191 1 97.5 76 GLY A C 1
ATOM 570 O O . GLY A 1 76 ? 0.005 1.277 4.719 1 97.5 76 GLY A O 1
ATOM 571 N N . HIS A 1 77 ? 0.336 -0.902 4.461 1 97.69 77 HIS A N 1
ATOM 572 C CA . HIS A 1 77 ? 0.242 -0.832 3.006 1 97.69 77 HIS A CA 1
ATOM 573 C C . HIS A 1 77 ? -1.173 -0.473 2.562 1 97.69 77 HIS A C 1
ATOM 575 O O . HIS A 1 77 ? -1.354 0.297 1.617 1 97.69 77 HIS A O 1
ATOM 581 N N . ILE A 1 78 ? -2.16 -1.02 3.225 1 98.75 78 ILE A N 1
ATOM 582 C CA . ILE A 1 78 ? -3.547 -0.662 2.947 1 98.75 78 ILE A CA 1
ATOM 583 C C . ILE A 1 78 ? -3.764 0.823 3.23 1 98.75 78 ILE A C 1
ATOM 585 O O . ILE A 1 78 ? -4.422 1.519 2.455 1 98.75 78 ILE A O 1
ATOM 589 N N . ALA A 1 79 ? -3.156 1.271 4.332 1 98.75 79 ALA A N 1
ATOM 590 C CA . ALA A 1 79 ? -3.242 2.686 4.688 1 98.75 79 ALA A CA 1
ATOM 591 C C . ALA A 1 79 ? -2.689 3.566 3.572 1 98.75 79 ALA A C 1
ATOM 593 O O . ALA A 1 79 ? -3.295 4.578 3.211 1 98.75 79 ALA A O 1
ATOM 594 N N . ASN A 1 80 ? -1.584 3.17 3.043 1 97.88 80 ASN A N 1
ATOM 595 C CA . ASN A 1 80 ? -0.956 3.949 1.981 1 97.88 80 ASN A CA 1
ATOM 596 C C . ASN A 1 80 ? -1.822 3.986 0.726 1 97.88 80 ASN A C 1
ATOM 598 O O . ASN A 1 80 ? -1.894 5.012 0.046 1 97.88 80 ASN A O 1
ATOM 602 N N . LYS A 1 81 ? -2.432 2.924 0.409 1 98.19 81 LYS A N 1
ATOM 603 C CA . LYS A 1 81 ? -3.342 2.904 -0.733 1 98.19 81 LYS A CA 1
ATOM 604 C C . LYS A 1 81 ? -4.516 3.857 -0.518 1 98.19 81 LYS A C 1
ATOM 606 O O . LYS A 1 81 ? -4.898 4.59 -1.43 1 98.19 81 LYS A O 1
ATOM 611 N N . LEU A 1 82 ? -5.051 3.846 0.666 1 98.69 82 LEU A N 1
ATOM 612 C CA . LEU A 1 82 ? -6.176 4.719 0.982 1 98.69 82 LEU A CA 1
ATOM 613 C C . LEU A 1 82 ? -5.762 6.184 0.918 1 98.69 82 LEU A C 1
ATOM 615 O O . LEU A 1 82 ? -6.508 7.023 0.413 1 98.69 82 LEU A O 1
ATOM 619 N N . VAL A 1 83 ? -4.574 6.48 1.422 1 98.31 83 VAL A N 1
ATOM 620 C CA . VAL A 1 83 ? -4.027 7.832 1.354 1 98.31 83 VAL A CA 1
ATOM 621 C C . VAL A 1 83 ? -3.963 8.289 -0.102 1 98.31 83 VAL A C 1
ATOM 623 O O . VAL A 1 83 ? -4.391 9.398 -0.43 1 98.31 83 VAL A O 1
ATOM 626 N N . ALA A 1 84 ? -3.459 7.395 -0.94 1 96.44 84 ALA A N 1
ATOM 627 C CA . ALA A 1 84 ? -3.34 7.723 -2.357 1 96.44 84 ALA A CA 1
ATOM 628 C C . ALA A 1 84 ? -4.707 8 -2.977 1 96.44 84 ALA A C 1
ATOM 630 O O . ALA A 1 84 ? -4.863 8.938 -3.758 1 96.44 84 ALA A O 1
ATOM 631 N N . THR A 1 85 ? -5.684 7.207 -2.656 1 97.69 85 THR A N 1
ATOM 632 C CA . THR A 1 85 ? -7.031 7.375 -3.193 1 97.69 85 THR A CA 1
ATOM 633 C C . THR A 1 85 ? -7.656 8.672 -2.688 1 97.69 85 THR A C 1
ATOM 635 O O . THR A 1 85 ? -8.242 9.43 -3.465 1 97.69 85 THR A O 1
ATOM 638 N N . MET A 1 86 ? -7.531 8.906 -1.416 1 97.56 86 MET A N 1
ATOM 639 C CA . MET A 1 86 ? -8.117 10.102 -0.81 1 97.56 86 MET A CA 1
ATOM 640 C C . MET A 1 86 ? -7.5 11.367 -1.392 1 97.56 86 MET A C 1
ATOM 642 O O . MET A 1 86 ? -8.219 12.312 -1.737 1 97.56 86 MET A O 1
ATOM 646 N N . ASN A 1 87 ? -6.219 11.375 -1.517 1 93.5 87 ASN A N 1
ATOM 647 C CA . ASN A 1 87 ? -5.555 12.539 -2.094 1 93.5 87 ASN A CA 1
ATOM 648 C C . ASN A 1 87 ? -5.988 12.766 -3.539 1 93.5 87 ASN A C 1
ATOM 650 O O . ASN A 1 87 ? -6.133 13.914 -3.973 1 93.5 87 ASN A O 1
ATOM 654 N N . SER A 1 88 ? -6.199 11.664 -4.301 1 92.06 88 SER A N 1
ATOM 655 C CA . SER A 1 88 ? -6.652 11.773 -5.684 1 92.06 88 SER A CA 1
ATOM 656 C C . SER A 1 88 ? -8.047 12.391 -5.762 1 92.06 88 SER A C 1
ATOM 658 O O . SER A 1 88 ? -8.445 12.898 -6.812 1 92.06 88 SER A O 1
ATOM 660 N N . LEU A 1 89 ? -8.781 12.367 -4.648 1 94 89 LEU A N 1
ATOM 661 C CA . LEU A 1 89 ? -10.133 12.922 -4.594 1 94 89 LEU A CA 1
ATOM 662 C C . LEU A 1 89 ? -10.164 14.18 -3.734 1 94 89 LEU A C 1
ATOM 664 O O . LEU A 1 89 ? -11.227 14.57 -3.242 1 94 89 LEU A O 1
ATOM 668 N N . SER A 1 90 ? -9.031 14.758 -3.414 1 91.88 90 SER A N 1
ATOM 669 C CA . SER A 1 90 ? -8.852 16.016 -2.689 1 91.88 90 SER A CA 1
ATOM 670 C C . SER A 1 90 ? -9.336 15.898 -1.249 1 91.88 90 SER A C 1
ATOM 672 O O . SER A 1 90 ? -9.93 16.844 -0.711 1 91.88 90 SER A O 1
ATOM 674 N N . ILE A 1 91 ? -9.258 14.773 -0.738 1 95.75 91 ILE A N 1
ATOM 675 C CA . ILE A 1 91 ? -9.32 14.547 0.702 1 95.75 91 ILE A CA 1
ATOM 676 C C . ILE A 1 91 ? -7.906 14.477 1.273 1 95.75 91 ILE A C 1
ATOM 678 O O . ILE A 1 91 ? -7.176 13.516 1.035 1 95.75 91 ILE A O 1
ATOM 682 N N . ARG A 1 92 ? -7.535 15.516 1.946 1 95.38 92 ARG A N 1
ATOM 683 C CA . ARG A 1 92 ? -6.164 15.602 2.439 1 95.38 92 ARG A CA 1
ATOM 684 C C . ARG A 1 92 ? -5.859 14.477 3.42 1 95.38 92 ARG A C 1
ATOM 686 O O . ARG A 1 92 ? -6.473 14.391 4.488 1 95.38 92 ARG A O 1
ATOM 693 N N . ALA A 1 93 ? -4.938 13.633 3.037 1 97.56 93 ALA A N 1
ATOM 694 C CA . ALA A 1 93 ? -4.578 12.492 3.871 1 97.56 93 ALA A CA 1
ATOM 695 C C . ALA A 1 93 ? -3.078 12.219 3.811 1 97.56 93 ALA A C 1
ATOM 697 O O . ALA A 1 93 ? -2.428 12.516 2.805 1 97.56 93 ALA A O 1
ATOM 698 N N . THR A 1 94 ? -2.518 11.727 4.895 1 96.31 94 THR A N 1
ATOM 699 C CA . THR A 1 94 ? -1.114 11.336 4.961 1 96.31 94 THR A CA 1
ATOM 700 C C . THR A 1 94 ? -0.944 10.062 5.785 1 96.31 94 THR A C 1
ATOM 702 O O . THR A 1 94 ? -1.806 9.727 6.602 1 96.31 94 THR A O 1
ATOM 705 N N . PHE A 1 95 ? 0.087 9.391 5.43 1 97.69 95 PHE A N 1
ATOM 706 C CA . PHE A 1 95 ? 0.444 8.211 6.203 1 97.69 95 PHE A CA 1
ATOM 707 C C . PHE A 1 95 ? 1.48 8.547 7.266 1 97.69 95 PHE A C 1
ATOM 709 O O . PHE A 1 95 ? 2.377 9.359 7.031 1 97.69 95 PHE A O 1
ATOM 716 N N . LEU A 1 96 ? 1.31 7.949 8.43 1 94.44 96 LEU A N 1
ATOM 717 C CA . LEU A 1 96 ? 2.279 8.07 9.508 1 94.44 96 LEU A CA 1
ATOM 718 C C . LEU A 1 96 ? 2.586 6.711 10.117 1 94.44 96 LEU A C 1
ATOM 720 O O . LEU A 1 96 ? 1.691 6.043 10.641 1 94.44 96 LEU A O 1
ATOM 724 N N . HIS A 1 97 ? 3.809 6.277 9.977 1 91.75 97 HIS A N 1
ATOM 725 C CA . HIS A 1 97 ? 4.191 5.035 10.641 1 91.75 97 HIS A CA 1
ATOM 726 C C . HIS A 1 97 ? 4.277 5.219 12.148 1 91.75 97 HIS A C 1
ATOM 728 O O . HIS A 1 97 ? 4.891 6.176 12.633 1 91.75 97 HIS A O 1
ATOM 734 N N . PRO A 1 98 ? 3.756 4.297 12.883 1 90.94 98 PRO A N 1
ATOM 735 C CA . PRO A 1 98 ? 3.666 4.531 14.32 1 90.94 98 PRO A CA 1
ATOM 736 C C . PRO A 1 98 ? 5.035 4.578 15 1 90.94 98 PRO A C 1
ATOM 738 O O . PRO A 1 98 ? 5.234 5.34 15.945 1 90.94 98 PRO A O 1
ATOM 741 N N . THR A 1 99 ? 6.004 3.814 14.531 1 82.19 99 THR A N 1
ATOM 742 C CA . THR A 1 99 ? 7.34 3.854 15.117 1 82.19 99 THR A CA 1
ATOM 743 C C . THR A 1 99 ? 7.992 5.211 14.875 1 82.19 99 THR A C 1
ATOM 745 O O . THR A 1 99 ? 8.609 5.773 15.781 1 82.19 99 THR A O 1
ATOM 748 N N . GLU A 1 100 ? 7.828 5.664 13.703 1 82.31 100 GLU A N 1
ATOM 749 C CA . GLU A 1 100 ? 8.391 6.965 13.367 1 82.31 100 GLU A CA 1
ATOM 750 C C . GLU A 1 100 ? 7.684 8.086 14.125 1 82.31 100 GLU A C 1
ATOM 752 O O . GLU A 1 100 ? 8.305 9.086 14.484 1 82.31 100 GLU A O 1
ATOM 757 N N . ALA A 1 101 ? 6.438 7.934 14.328 1 84.75 101 ALA A N 1
ATOM 758 C CA . ALA A 1 101 ? 5.664 8.906 15.102 1 84.75 101 ALA A CA 1
ATOM 759 C C . ALA A 1 101 ? 6.281 9.125 16.484 1 84.75 101 ALA A C 1
ATOM 761 O O . ALA A 1 101 ? 6.395 10.266 16.938 1 84.75 101 ALA A O 1
ATOM 762 N N . LEU A 1 102 ? 6.676 8.062 17.062 1 81.94 102 LEU A N 1
ATOM 763 C CA . LEU A 1 102 ? 7.207 8.141 18.422 1 81.94 102 LEU A CA 1
ATOM 764 C C . LEU A 1 102 ? 8.641 8.664 18.422 1 81.94 102 LEU A C 1
ATOM 766 O O . LEU A 1 102 ? 9.172 9.016 19.469 1 81.94 102 LEU A O 1
ATOM 770 N N . HIS A 1 103 ? 9.164 8.812 17.234 1 78.88 103 HIS A N 1
ATOM 771 C CA . HIS A 1 103 ? 10.539 9.289 17.109 1 78.88 103 HIS A CA 1
ATOM 772 C C . HIS A 1 103 ? 10.602 10.641 16.422 1 78.88 103 HIS A C 1
ATOM 774 O O . HIS A 1 103 ? 11.547 10.93 15.688 1 78.88 103 HIS A O 1
ATOM 780 N N . GLY A 1 104 ? 9.562 11.359 16.594 1 75.38 104 GLY A N 1
ATOM 781 C CA . GLY A 1 104 ? 9.625 12.742 16.172 1 75.38 104 GLY A CA 1
ATOM 782 C C . GLY A 1 104 ? 8.539 13.117 15.18 1 75.38 104 GLY A C 1
ATOM 783 O O . GLY A 1 104 ? 8.164 14.281 15.07 1 75.38 104 GLY A O 1
ATOM 784 N N . ASP A 1 105 ? 8 12.148 14.555 1 81.12 105 ASP A N 1
ATOM 785 C CA . ASP A 1 105 ? 7.055 12.445 13.484 1 81.12 105 ASP A CA 1
ATOM 786 C C . ASP A 1 105 ? 5.676 12.781 14.039 1 81.12 105 ASP A C 1
ATOM 788 O O . ASP A 1 105 ? 4.773 13.164 13.289 1 81.12 105 ASP A O 1
ATOM 792 N N . LEU A 1 106 ? 5.523 12.727 15.234 1 85.69 106 LEU A N 1
ATOM 793 C CA . LEU A 1 106 ? 4.27 13.156 15.844 1 85.69 106 LEU A CA 1
ATOM 794 C C . LEU A 1 106 ? 3.988 14.625 15.531 1 85.69 106 LEU A C 1
ATOM 796 O O . LEU A 1 106 ? 2.836 15.062 15.57 1 85.69 106 LEU A O 1
ATOM 800 N N . GLY A 1 107 ? 5.039 15.32 15.352 1 83.06 107 GLY A N 1
ATOM 801 C CA . GLY A 1 107 ? 4.918 16.734 15.023 1 83.06 107 GLY A CA 1
ATOM 802 C C . GLY A 1 107 ? 4.152 16.984 13.734 1 83.06 107 GLY A C 1
ATOM 803 O O . GLY A 1 107 ? 3.709 18.094 13.477 1 83.06 107 GLY A O 1
ATOM 804 N N . GLN A 1 108 ? 3.904 15.969 12.961 1 86.25 108 GLN A N 1
ATOM 805 C CA . GLN A 1 108 ? 3.164 16.062 11.711 1 86.25 108 GLN A CA 1
ATOM 806 C C . GLN A 1 108 ? 1.665 16.188 11.969 1 86.25 108 GLN A C 1
ATOM 808 O O . GLN A 1 108 ? 0.909 16.578 11.07 1 86.25 108 GLN A O 1
ATOM 813 N N . ILE A 1 109 ? 1.226 15.898 13.125 1 93.31 109 ILE A N 1
ATOM 814 C CA . ILE A 1 109 ? -0.198 15.93 13.445 1 93.31 109 ILE A CA 1
ATOM 815 C C . ILE A 1 109 ? -0.572 17.297 14.008 1 93.31 109 ILE A C 1
ATOM 817 O O . ILE A 1 109 ? -0.081 17.703 15.062 1 93.31 109 ILE A O 1
ATOM 821 N N . ASP A 1 110 ? -1.441 18 13.352 1 91.75 110 ASP A N 1
ATOM 822 C CA . ASP A 1 110 ? -1.901 19.312 13.773 1 91.75 110 ASP A CA 1
ATOM 823 C C . ASP A 1 110 ? -3.193 19.219 14.578 1 91.75 110 ASP A C 1
ATOM 825 O O . ASP A 1 110 ? -3.807 18.141 14.648 1 91.75 110 ASP A O 1
ATOM 829 N N . THR A 1 111 ? -3.637 20.281 15.023 1 91.19 111 THR A N 1
ATOM 830 C CA . THR A 1 111 ? -4.758 20.344 15.953 1 91.19 111 THR A CA 1
ATOM 831 C C . THR A 1 111 ? -6.051 19.906 15.273 1 91.19 111 THR A C 1
ATOM 833 O O . THR A 1 111 ? -6.891 19.25 15.891 1 91.19 111 THR A O 1
ATOM 836 N N . ASN A 1 112 ? -6.207 20.203 14 1 93.69 112 ASN A N 1
ATOM 837 C CA . ASN A 1 112 ? -7.457 19.922 13.297 1 93.69 112 ASN A CA 1
ATOM 838 C C . ASN A 1 112 ? -7.398 18.562 12.586 1 93.69 112 ASN A C 1
ATOM 840 O O . ASN A 1 112 ? -8.367 18.156 11.945 1 93.69 112 ASN A O 1
ATOM 844 N N . ASP A 1 113 ? -6.273 17.891 12.773 1 97.12 113 ASP A N 1
ATOM 845 C CA . ASP A 1 113 ? -6.109 16.609 12.094 1 97.12 113 ASP A CA 1
ATOM 846 C C . ASP A 1 113 ? -6.914 15.516 12.789 1 97.12 113 ASP A C 1
ATOM 848 O O . ASP A 1 113 ? -7.203 15.617 13.984 1 97.12 113 ASP A O 1
ATOM 852 N N . ILE A 1 114 ? -7.34 14.562 11.984 1 98.38 114 ILE A N 1
ATOM 853 C CA . ILE A 1 114 ? -7.98 13.352 12.477 1 98.38 114 ILE A CA 1
ATOM 854 C C . ILE A 1 114 ? -7.039 12.164 12.289 1 98.38 114 ILE A C 1
ATOM 856 O O . ILE A 1 114 ? -6.324 12.078 11.289 1 98.38 114 ILE A O 1
ATOM 860 N N . ILE A 1 115 ? -7.039 11.328 13.25 1 98.62 115 ILE A N 1
ATOM 861 C CA . ILE A 1 115 ? -6.172 10.156 13.18 1 98.62 115 ILE A CA 1
ATOM 862 C C . ILE A 1 115 ? -7.012 8.906 12.945 1 98.62 115 ILE A C 1
ATOM 864 O O . ILE A 1 115 ? -8.039 8.703 13.602 1 98.62 115 ILE A O 1
ATOM 868 N N . LEU A 1 116 ? -6.652 8.062 12.008 1 98.88 116 LEU A N 1
ATOM 869 C CA . LEU A 1 116 ? -7.289 6.785 11.727 1 98.88 116 LEU A CA 1
ATOM 870 C C . LEU A 1 116 ? -6.301 5.633 11.906 1 98.88 116 LEU A C 1
ATOM 872 O O . LEU A 1 116 ? -5.309 5.547 11.18 1 98.88 116 LEU A O 1
ATOM 876 N N . PHE A 1 117 ? -6.543 4.805 12.898 1 98.81 117 PHE A N 1
ATOM 877 C CA . PHE A 1 117 ? -5.781 3.574 13.086 1 98.81 117 PHE A CA 1
ATOM 878 C C . PHE A 1 117 ? -6.398 2.432 12.281 1 98.81 117 PHE A C 1
ATOM 880 O O . PHE A 1 117 ? -7.613 2.223 12.328 1 98.81 117 PHE A O 1
ATOM 887 N N . ILE A 1 118 ? -5.566 1.704 11.57 1 98.75 118 ILE A N 1
ATOM 888 C CA . ILE A 1 118 ? -5.992 0.458 10.938 1 98.75 118 ILE A CA 1
ATOM 889 C C . ILE A 1 118 ? -5.305 -0.723 11.625 1 98.75 118 ILE A C 1
ATOM 891 O O . ILE A 1 118 ? -4.082 -0.866 11.547 1 98.75 118 ILE A O 1
ATOM 895 N N . THR A 1 119 ? -6.008 -1.527 12.32 1 97.62 119 THR A N 1
ATOM 896 C CA . THR A 1 119 ? -5.531 -2.684 13.07 1 97.62 119 THR A CA 1
ATOM 897 C C . THR A 1 119 ? -6.625 -3.738 13.195 1 97.62 119 THR A C 1
ATOM 899 O O . THR A 1 119 ? -7.699 -3.463 13.734 1 97.62 119 THR A O 1
ATOM 902 N N . PHE A 1 120 ? -6.344 -4.922 12.734 1 97.19 120 PHE A N 1
ATOM 903 C CA . PHE A 1 120 ? -7.379 -5.949 12.766 1 97.19 120 PHE A CA 1
ATOM 904 C C . PHE A 1 120 ? -7.641 -6.414 14.188 1 97.19 120 PHE A C 1
ATOM 906 O O . PHE A 1 120 ? -8.789 -6.457 14.633 1 97.19 120 PHE A O 1
ATOM 913 N N . SER A 1 121 ? -6.629 -6.664 14.938 1 93.06 121 SER A N 1
ATOM 914 C CA . SER A 1 121 ? -6.766 -7.258 16.266 1 93.06 121 SER A CA 1
ATOM 915 C C . SER A 1 121 ? -7.07 -6.195 17.312 1 93.06 121 SER A C 1
ATOM 917 O O . SER A 1 121 ? -7.531 -6.512 18.406 1 93.06 121 SER A O 1
ATOM 919 N N . GLY A 1 122 ? -6.73 -4.898 17 1 94.25 122 GLY A N 1
ATOM 920 C CA . GLY A 1 122 ? -6.848 -3.838 17.984 1 94.25 122 GLY A CA 1
ATOM 921 C C . GLY A 1 122 ? -5.797 -3.92 19.078 1 94.25 122 GLY A C 1
ATOM 922 O O . GLY A 1 122 ? -5.836 -3.15 20.047 1 94.25 122 GLY A O 1
ATOM 923 N N . ARG A 1 123 ? -4.852 -4.801 18.859 1 91.62 123 ARG A N 1
ATOM 924 C CA . ARG A 1 123 ? -3.861 -5.039 19.906 1 91.62 123 ARG A CA 1
ATOM 925 C C . ARG A 1 123 ? -2.447 -4.809 19.375 1 91.62 123 ARG A C 1
ATOM 927 O O . ARG A 1 123 ? -1.473 -5.242 20 1 91.62 123 ARG A O 1
ATOM 934 N N . THR A 1 124 ? -2.324 -4.195 18.219 1 93.12 124 THR A N 1
ATOM 935 C CA . THR A 1 124 ? -1.004 -3.922 17.656 1 93.12 124 THR A CA 1
ATOM 936 C C . THR A 1 124 ? -0.157 -3.119 18.641 1 93.12 124 THR A C 1
ATOM 938 O O . THR A 1 124 ? -0.496 -1.984 18.984 1 93.12 124 THR A O 1
ATOM 941 N N . PRO A 1 125 ? 0.945 -3.621 19.062 1 88.5 125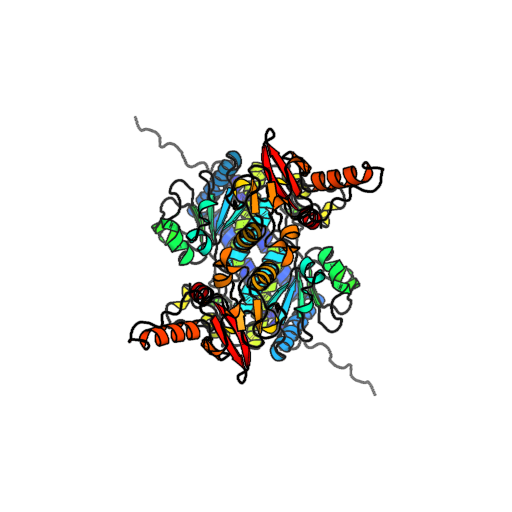 PRO A N 1
ATOM 942 C CA . PRO A 1 125 ? 1.726 -2.984 20.125 1 88.5 125 PRO A CA 1
ATOM 943 C C . PRO A 1 125 ? 2.172 -1.569 19.766 1 88.5 125 PRO A C 1
ATOM 945 O O . PRO A 1 125 ? 2.105 -0.666 20.594 1 88.5 125 PRO A O 1
ATOM 948 N N . GLU A 1 126 ? 2.648 -1.376 18.562 1 91.38 126 GLU A N 1
ATOM 949 C CA . GLU A 1 126 ? 3.121 -0.065 18.125 1 91.38 126 GLU A CA 1
ATOM 950 C C . GLU A 1 126 ? 2.014 0.98 18.219 1 91.38 126 GLU A C 1
ATOM 952 O O . GLU A 1 126 ? 2.266 2.125 18.609 1 91.38 126 GLU A O 1
ATOM 957 N N . LEU A 1 127 ? 0.809 0.552 17.922 1 95.69 127 LEU A N 1
ATOM 958 C CA . LEU A 1 127 ? -0.318 1.477 17.984 1 95.69 127 LEU A CA 1
ATOM 959 C C . LEU A 1 127 ? -0.719 1.741 19.422 1 95.69 127 LEU A C 1
ATOM 961 O O . LEU A 1 127 ? -0.992 2.885 19.797 1 95.69 127 LEU A O 1
ATOM 965 N N . LEU A 1 128 ? -0.748 0.667 20.188 1 93.38 128 LEU A N 1
ATOM 966 C CA . LEU A 1 128 ? -1.093 0.803 21.594 1 93.38 128 LEU A CA 1
ATOM 967 C C . LEU A 1 128 ? -0.122 1.742 22.312 1 93.38 128 LEU A C 1
ATOM 969 O O . LEU A 1 128 ? -0.531 2.545 23.156 1 93.38 128 LEU A O 1
ATOM 973 N N . SER A 1 129 ? 1.094 1.656 21.969 1 91.56 129 SER A N 1
ATOM 974 C CA . SER A 1 129 ? 2.121 2.49 22.578 1 91.56 129 SER A CA 1
ATOM 975 C C . SER A 1 129 ? 1.995 3.943 22.125 1 91.56 129 SER A C 1
ATOM 977 O O . SER A 1 129 ? 2.453 4.855 22.828 1 91.56 129 SER A O 1
ATOM 979 N N . LEU A 1 130 ? 1.403 4.125 21.016 1 95 130 LEU A N 1
ATOM 980 C CA . LEU A 1 130 ? 1.285 5.457 20.438 1 95 130 LEU A CA 1
ATOM 981 C C . LEU A 1 130 ? 0.136 6.23 21.078 1 95 130 LEU A C 1
ATOM 983 O O . LEU A 1 130 ? 0.2 7.457 21.203 1 95 130 LEU A O 1
ATOM 987 N N . VAL A 1 131 ? -0.869 5.609 21.578 1 96.19 131 VAL A N 1
ATOM 988 C CA . VAL A 1 131 ? -2.143 6.188 22 1 96.19 131 VAL A CA 1
ATOM 989 C C . VAL A 1 131 ? -1.906 7.215 23.109 1 96.19 131 VAL A C 1
ATOM 991 O O . VAL A 1 131 ? -2.4 8.344 23.031 1 96.19 131 VAL A O 1
ATOM 994 N N . PRO A 1 132 ? -1.04 6.934 24.109 1 93.75 132 PRO A N 1
ATOM 995 C CA . PRO A 1 132 ? -0.867 7.895 25.203 1 93.75 132 PRO A CA 1
ATOM 996 C C . PRO A 1 132 ? -0.166 9.172 24.75 1 93.75 132 PRO A C 1
ATOM 998 O O . PRO A 1 132 ? -0.242 10.195 25.453 1 93.75 132 PRO A O 1
ATOM 1001 N N . HIS A 1 133 ? 0.464 9.164 23.672 1 93.69 133 HIS A N 1
ATOM 1002 C CA . HIS A 1 133 ? 1.263 10.297 23.219 1 93.69 133 HIS A CA 1
ATOM 1003 C C . HIS A 1 133 ? 0.484 11.172 22.25 1 93.69 133 HIS A C 1
ATOM 1005 O O . HIS A 1 133 ? 0.938 12.258 21.875 1 93.69 133 HIS A O 1
ATOM 1011 N N . LEU A 1 134 ? -0.676 10.734 21.828 1 95.81 134 LEU A N 1
ATOM 1012 C CA . LEU A 1 134 ? -1.503 11.508 20.922 1 95.81 134 LEU A CA 1
ATOM 1013 C C . LEU A 1 134 ? -2.182 12.664 21.656 1 95.81 134 LEU A C 1
ATOM 1015 O O . LEU A 1 134 ? -2.592 12.523 22.797 1 95.81 134 LEU A O 1
ATOM 1019 N N . ASN A 1 135 ? -2.246 13.805 21 1 94.44 135 ASN A N 1
ATOM 1020 C CA . ASN A 1 135 ? -3.004 14.93 21.562 1 94.44 135 ASN A CA 1
ATOM 1021 C C . ASN A 1 135 ? -4.453 14.539 21.828 1 94.44 135 ASN A C 1
ATOM 1023 O O . ASN A 1 135 ? -5.16 14.078 20.938 1 94.44 135 ASN A O 1
ATOM 1027 N N . PRO A 1 136 ? -4.926 14.703 23.016 1 92.44 136 PRO A N 1
ATOM 1028 C CA . PRO A 1 136 ? -6.293 14.328 23.391 1 92.44 136 PRO A CA 1
ATOM 1029 C C . PRO A 1 136 ? -7.352 15.086 22.578 1 92.44 136 PRO A C 1
ATOM 1031 O O . PRO A 1 136 ? -8.492 14.625 22.469 1 92.44 136 PRO A O 1
ATOM 1034 N N . GLU A 1 137 ? -7.008 16.141 22.016 1 93.81 137 GLU A N 1
ATOM 1035 C CA . GLU A 1 137 ? -7.957 16.953 21.25 1 93.81 137 GLU A CA 1
ATOM 1036 C C . GLU A 1 137 ? -8.172 16.391 19.844 1 93.81 137 GLU A C 1
ATOM 1038 O O . GLU A 1 137 ? -9.156 16.703 19.188 1 93.81 137 GLU A O 1
ATOM 1043 N N . ASN A 1 138 ? -7.215 15.633 19.391 1 96.62 138 ASN A N 1
ATOM 1044 C CA . ASN A 1 138 ? -7.387 14.984 18.094 1 96.62 138 ASN A CA 1
ATOM 1045 C C . ASN A 1 138 ? -8.367 13.82 18.172 1 96.62 138 ASN A C 1
ATOM 1047 O O . ASN A 1 138 ? -8.32 13.023 19.109 1 96.62 138 ASN A O 1
ATOM 1051 N N . ALA A 1 139 ? -9.266 13.828 17.266 1 97.81 139 ALA A N 1
ATOM 1052 C CA . ALA A 1 139 ? -10.156 12.672 17.188 1 97.81 139 ALA A CA 1
ATOM 1053 C C . ALA A 1 139 ? -9.406 11.43 16.703 1 97.81 139 ALA A C 1
ATOM 1055 O O . ALA A 1 139 ? -8.547 11.523 15.82 1 97.81 139 ALA A O 1
ATOM 1056 N N . LEU A 1 140 ? -9.695 10.336 17.312 1 98.44 140 LEU A N 1
ATOM 1057 C CA . LEU A 1 140 ? -9.125 9.047 16.922 1 98.44 140 LEU A CA 1
ATOM 1058 C C . LEU A 1 140 ? -10.219 8.094 16.453 1 98.44 140 LEU A C 1
ATOM 1060 O O . LEU A 1 140 ? -11.219 7.898 17.141 1 98.44 140 LEU A O 1
ATOM 1064 N N . ILE A 1 141 ? -10.062 7.613 15.258 1 98.81 141 ILE A N 1
ATOM 1065 C CA . ILE A 1 141 ? -10.914 6.574 14.688 1 98.81 141 ILE A CA 1
ATOM 1066 C C . ILE A 1 141 ? -10.148 5.254 14.633 1 98.81 141 ILE A C 1
ATOM 1068 O O . ILE A 1 141 ? -8.969 5.23 14.281 1 98.81 141 ILE A O 1
ATOM 1072 N N . VAL A 1 142 ? -10.812 4.168 14.984 1 98.81 142 VAL A N 1
ATOM 1073 C CA . VAL A 1 142 ? -10.148 2.867 14.984 1 98.81 142 VAL A CA 1
ATOM 1074 C C . VAL A 1 142 ? -10.906 1.901 14.078 1 98.81 142 VAL A C 1
ATOM 1076 O O . VAL A 1 142 ? -12.016 1.471 14.398 1 98.81 142 VAL A O 1
ATOM 1079 N N . LEU A 1 143 ? -10.32 1.603 12.938 1 98.88 143 LEU A N 1
ATOM 1080 C CA . LEU A 1 143 ? -10.805 0.535 12.062 1 98.88 143 LEU A CA 1
ATOM 1081 C C . LEU A 1 143 ? -10.266 -0.819 12.516 1 98.88 143 LEU A C 1
ATOM 1083 O O . LEU A 1 143 ? -9.062 -1.068 12.453 1 98.88 143 LEU A O 1
ATOM 1087 N N . THR A 1 144 ? -11.133 -1.69 13.023 1 98.5 144 THR A N 1
ATOM 1088 C CA . THR A 1 144 ? -10.703 -2.924 13.672 1 98.5 144 THR A CA 1
ATOM 1089 C C . THR A 1 144 ? -11.781 -4 13.547 1 98.5 144 THR A C 1
ATOM 1091 O O . THR A 1 144 ? -12.906 -3.719 13.125 1 98.5 144 THR A O 1
ATOM 1094 N N . ALA A 1 145 ? -11.367 -5.211 13.891 1 98 145 ALA A N 1
ATOM 1095 C CA . ALA A 1 145 ? -12.281 -6.344 13.805 1 98 145 ALA A CA 1
ATOM 1096 C C . ALA A 1 145 ? -13.336 -6.281 14.914 1 98 145 ALA A C 1
ATOM 1098 O O . ALA A 1 145 ? -14.367 -6.949 14.836 1 98 145 ALA A O 1
ATOM 1099 N N . HIS A 1 146 ? -13.109 -5.488 15.953 1 96.62 146 HIS A N 1
ATOM 1100 C CA . HIS A 1 146 ? -14.039 -5.422 17.078 1 96.62 146 HIS A CA 1
ATOM 1101 C C . HIS A 1 146 ? -15.352 -4.777 16.672 1 96.62 146 HIS A C 1
ATOM 1103 O O . HIS A 1 146 ? -15.367 -3.803 15.906 1 96.62 146 HIS A O 1
ATOM 1109 N N . THR A 1 147 ? -16.484 -5.336 17.172 1 96.94 147 THR A N 1
ATOM 1110 C CA . THR A 1 147 ? -17.797 -4.82 16.797 1 96.94 147 THR A CA 1
ATOM 1111 C C . THR A 1 147 ? -18.406 -4.035 17.953 1 96.94 147 THR A C 1
ATOM 1113 O O . THR A 1 147 ? -19.531 -3.52 17.828 1 96.94 147 THR A O 1
ATOM 1116 N N . HIS A 1 148 ? -17.672 -3.963 19.047 1 96.38 148 HIS A N 1
ATOM 1117 C CA . HIS A 1 148 ? -18.078 -3.176 20.203 1 96.38 148 HIS A CA 1
ATOM 1118 C C . HIS A 1 148 ? -16.891 -2.471 20.844 1 96.38 148 HIS A C 1
ATOM 1120 O O . HIS A 1 148 ? -15.805 -3.053 20.953 1 96.38 148 HIS A O 1
ATOM 1126 N N . PRO A 1 149 ? -17.078 -1.222 21.234 1 96.31 149 PRO A N 1
ATOM 1127 C CA . PRO A 1 149 ? -15.961 -0.465 21.812 1 96.31 149 PRO A CA 1
ATOM 1128 C C . PRO A 1 149 ? -15.359 -1.135 23.047 1 96.31 149 PRO A C 1
ATOM 1130 O O . PRO A 1 149 ? -14.148 -1.05 23.266 1 96.31 149 PRO A O 1
ATOM 1133 N N . SER A 1 150 ? -16.125 -1.88 23.812 1 93.75 150 SER A N 1
ATOM 1134 C CA . SER A 1 150 ? -15.672 -2.455 25.078 1 93.75 150 SER A CA 1
ATOM 1135 C C . SER A 1 150 ? -14.688 -3.596 24.844 1 93.75 150 SER A C 1
ATOM 1137 O O . SER A 1 150 ? -13.969 -3.998 25.75 1 93.75 150 SER A O 1
ATOM 1139 N N . THR A 1 151 ? -14.688 -4.102 23.656 1 94.94 151 THR A N 1
ATOM 1140 C CA . THR A 1 151 ? -13.82 -5.246 23.391 1 94.94 151 THR A CA 1
ATOM 1141 C C . THR A 1 151 ? -12.516 -4.801 22.734 1 94.94 151 THR A C 1
ATOM 1143 O O . THR A 1 151 ? -11.617 -5.613 22.5 1 94.94 151 THR A O 1
ATOM 1146 N N . CYS A 1 152 ? -12.336 -3.529 22.391 1 96.56 152 CYS A N 1
ATOM 1147 C CA . CYS A 1 152 ? -11.164 -3.033 21.672 1 96.56 152 CYS A CA 1
ATOM 1148 C C . CYS A 1 152 ? -10.156 -2.422 22.641 1 96.56 152 CYS A C 1
ATOM 1150 O O . CYS A 1 152 ? -10.422 -1.383 23.25 1 96.56 152 CYS A O 1
ATOM 1152 N N . PRO A 1 153 ? -8.977 -2.957 22.734 1 95.25 153 PRO A N 1
ATOM 1153 C CA . PRO A 1 153 ? -7.973 -2.463 23.672 1 95.25 153 PRO A CA 1
ATOM 1154 C C . PRO A 1 153 ? -7.57 -1.014 23.406 1 95.25 153 PRO A C 1
ATOM 1156 O O . PRO A 1 153 ? -7.277 -0.267 24.344 1 95.25 153 PRO A O 1
ATOM 1159 N N . ILE A 1 154 ? -7.539 -0.603 22.172 1 97.31 154 ILE A N 1
ATOM 1160 C CA . ILE A 1 154 ? -7.176 0.771 21.844 1 97.31 154 ILE A CA 1
ATOM 1161 C C . ILE A 1 154 ? -8.219 1.73 22.422 1 97.31 154 ILE A C 1
ATOM 1163 O O . ILE A 1 154 ? -7.871 2.775 22.969 1 97.31 154 ILE A O 1
ATOM 1167 N N . ILE A 1 155 ? -9.492 1.359 22.328 1 97.25 155 ILE A N 1
ATOM 1168 C CA . ILE A 1 155 ? -10.578 2.213 22.797 1 97.25 155 ILE A CA 1
ATOM 1169 C C . ILE A 1 155 ? -10.586 2.23 24.328 1 97.25 155 ILE A C 1
ATOM 1171 O O . ILE A 1 155 ? -10.93 3.244 24.938 1 97.25 155 ILE A O 1
ATOM 1175 N N . ASP A 1 156 ? -10.102 1.139 24.922 1 95.19 156 ASP A N 1
ATOM 1176 C CA . ASP A 1 156 ? -9.93 1.138 26.375 1 95.19 156 ASP A CA 1
ATOM 1177 C C . ASP A 1 156 ? -8.969 2.24 26.812 1 95.19 156 ASP A C 1
ATOM 1179 O O . ASP A 1 156 ? -9.156 2.852 27.859 1 95.19 156 ASP A O 1
ATOM 1183 N N . LYS A 1 157 ? -7.969 2.434 26.031 1 95.44 157 LYS A N 1
ATOM 1184 C CA . LYS A 1 157 ? -6.949 3.43 26.359 1 95.44 157 LYS A CA 1
ATOM 1185 C C . LYS A 1 157 ? -7.414 4.832 25.984 1 95.44 157 LYS A C 1
ATOM 1187 O O . LYS A 1 157 ? -6.945 5.82 26.547 1 95.44 157 LYS A O 1
ATOM 1192 N N . ARG A 1 158 ? -8.258 4.934 25.031 1 97.19 158 ARG A N 1
ATOM 1193 C CA . ARG A 1 158 ? -8.844 6.188 24.562 1 97.19 158 ARG A CA 1
ATOM 1194 C C . ARG A 1 158 ? -10.344 6.043 24.359 1 97.19 158 ARG A C 1
ATOM 1196 O O . ARG A 1 158 ? -10.812 5.953 23.219 1 97.19 158 ARG A O 1
ATOM 1203 N N . PRO A 1 159 ? -11.102 6.164 25.359 1 94.94 159 PRO A N 1
ATOM 1204 C CA . PRO A 1 159 ? -12.539 5.867 25.312 1 94.94 159 PRO A CA 1
ATOM 1205 C C . PRO A 1 159 ? -13.297 6.793 24.359 1 94.94 159 PRO A C 1
ATOM 1207 O O . PRO A 1 159 ? -14.398 6.453 23.922 1 94.94 159 PRO A O 1
ATOM 1210 N N . SER A 1 160 ? -12.766 7.926 24.047 1 96.75 160 SER A N 1
ATOM 1211 C CA . SER A 1 160 ? -13.422 8.883 23.156 1 96.75 160 SER A CA 1
ATOM 1212 C C . SER A 1 160 ? -13.25 8.484 21.703 1 96.75 160 SER A C 1
ATOM 1214 O O . SER A 1 160 ? -13.844 9.102 20.812 1 96.75 160 SER A O 1
ATOM 1216 N N . ALA A 1 161 ? -12.445 7.441 21.438 1 98.19 161 ALA A N 1
ATOM 1217 C CA . ALA A 1 161 ? -12.195 7.02 20.062 1 98.19 161 ALA A CA 1
ATOM 1218 C C . ALA A 1 161 ? -13.461 6.465 19.422 1 98.19 161 ALA A C 1
ATOM 1220 O O . ALA A 1 161 ? -14.312 5.895 20.109 1 98.19 161 ALA A O 1
ATOM 1221 N N . ILE A 1 162 ? -13.578 6.656 18.156 1 98.5 162 ILE A N 1
ATOM 1222 C CA . ILE A 1 162 ? -14.719 6.16 17.391 1 98.5 162 ILE A CA 1
ATOM 1223 C C . ILE A 1 162 ? -14.375 4.793 16.797 1 98.5 162 ILE A C 1
ATOM 1225 O O . ILE A 1 162 ? -13.312 4.613 16.203 1 98.5 162 ILE A O 1
ATOM 1229 N N . LEU A 1 163 ? -15.281 3.877 16.984 1 98.69 163 LEU A N 1
ATOM 1230 C CA . LEU A 1 163 ? -15.086 2.523 16.469 1 98.69 163 LEU A CA 1
ATOM 1231 C C . LEU A 1 163 ? -15.641 2.391 15.062 1 98.69 163 LEU A C 1
ATOM 1233 O O . LEU A 1 163 ? -16.781 2.777 14.797 1 98.69 163 LEU A O 1
ATOM 1237 N N . LEU A 1 164 ? -14.844 1.947 14.141 1 98.75 164 LEU A N 1
ATOM 1238 C CA . LEU A 1 164 ? -15.234 1.525 12.797 1 98.75 164 LEU A CA 1
ATOM 1239 C C . LEU A 1 164 ? -15.039 0.024 12.625 1 98.75 164 LEU A C 1
ATOM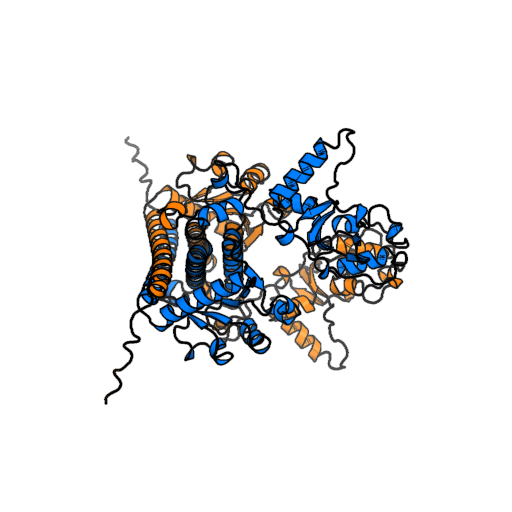 1241 O O . LEU A 1 164 ? -13.984 -0.417 12.156 1 98.75 164 LEU A O 1
ATOM 1245 N N . PRO A 1 165 ? -16.078 -0.736 12.844 1 98.75 165 PRO A N 1
ATOM 1246 C CA . PRO A 1 165 ? -15.953 -2.195 12.836 1 98.75 165 PRO A CA 1
ATOM 1247 C C . PRO A 1 165 ? -15.672 -2.75 11.438 1 98.75 165 PRO A C 1
ATOM 1249 O O . PRO A 1 165 ? -16.344 -2.375 10.477 1 98.75 165 PRO A O 1
ATOM 1252 N N . ALA A 1 166 ? -14.703 -3.596 11.328 1 98.75 166 ALA A N 1
ATOM 1253 C CA . ALA A 1 166 ? -14.352 -4.289 10.094 1 98.75 166 ALA A CA 1
ATOM 1254 C C . ALA A 1 166 ? -14.047 -5.758 10.352 1 98.75 166 ALA A C 1
ATOM 1256 O O . ALA A 1 166 ? -12.961 -6.246 10.008 1 98.75 166 ALA A O 1
ATOM 1257 N N . PRO A 1 167 ? -15.039 -6.469 10.93 1 97.81 167 PRO A N 1
ATOM 1258 C CA . PRO A 1 167 ? -14.836 -7.895 11.188 1 97.81 167 PRO A CA 1
ATOM 1259 C C . PRO A 1 167 ? -14.852 -8.734 9.906 1 97.81 167 PRO A C 1
ATOM 1261 O O . PRO A 1 167 ? -15.273 -8.242 8.852 1 97.81 167 PRO A O 1
ATOM 1264 N N . ILE A 1 168 ? -14.297 -9.875 9.977 1 97.44 168 ILE A N 1
ATOM 1265 C CA . ILE A 1 168 ? -14.445 -10.875 8.922 1 97.44 168 ILE A CA 1
ATOM 1266 C C . ILE A 1 168 ? -15.328 -12.016 9.422 1 97.44 168 ILE A C 1
ATOM 1268 O O . ILE A 1 168 ? -15.406 -12.273 10.625 1 97.44 168 ILE A O 1
ATOM 1272 N N . HIS A 1 169 ? -16.062 -12.711 8.578 1 94.44 169 HIS A N 1
ATOM 1273 C CA . HIS A 1 169 ? -17.078 -13.695 8.945 1 94.44 169 HIS A CA 1
ATOM 1274 C C . HIS A 1 169 ? -16.438 -14.969 9.484 1 94.44 169 HIS A C 1
ATOM 1276 O O . HIS A 1 169 ? -17.062 -15.742 10.195 1 94.44 169 HIS A O 1
ATOM 1282 N N . GLU A 1 170 ? -15.281 -15.164 9.031 1 93.19 170 GLU A N 1
ATOM 1283 C CA . GLU A 1 170 ? -14.492 -16.328 9.43 1 93.19 170 GLU A CA 1
ATOM 1284 C C . GLU A 1 170 ? -13 -16 9.461 1 93.19 170 GLU A C 1
ATOM 1286 O O . GLU A 1 170 ? -12.5 -15.305 8.57 1 93.19 170 GLU A O 1
ATOM 1291 N N . SER A 1 171 ? -12.305 -16.516 10.547 1 93.19 171 SER A N 1
ATOM 1292 C CA . SER A 1 171 ? -10.891 -16.188 10.664 1 93.19 171 SER A CA 1
ATOM 1293 C C . SER A 1 171 ? -10.102 -16.703 9.469 1 93.19 171 SER A C 1
ATOM 1295 O O . SER A 1 171 ? -10.492 -17.688 8.828 1 93.19 171 SER A O 1
ATOM 1297 N N . GLU A 1 172 ? -9.016 -16.078 9.148 1 95.19 172 GLU A N 1
ATOM 1298 C CA . GLU A 1 172 ? -8.141 -16.5 8.055 1 95.19 172 GLU A CA 1
ATOM 1299 C C . GLU A 1 172 ? -7.562 -17.891 8.328 1 95.19 172 GLU A C 1
ATOM 1301 O O . GLU A 1 172 ? -7.406 -18.703 7.402 1 95.19 172 GLU A O 1
ATOM 1306 N N . THR A 1 173 ? -7.285 -18.156 9.586 1 91.38 173 THR A N 1
ATOM 1307 C CA . THR A 1 173 ? -6.793 -19.484 9.953 1 91.38 173 THR A CA 1
ATOM 1308 C C . THR A 1 173 ? -7.832 -20.547 9.633 1 91.38 173 THR A C 1
ATOM 1310 O O . THR A 1 173 ? -7.492 -21.609 9.109 1 91.38 173 THR A O 1
ATOM 1313 N N . THR A 1 174 ? -9.039 -20.281 9.992 1 91.62 174 THR A N 1
ATOM 1314 C CA . THR A 1 174 ? -10.117 -21.234 9.719 1 91.62 174 THR A CA 1
ATOM 1315 C C . THR A 1 174 ? -10.312 -21.406 8.219 1 91.62 174 THR A C 1
ATOM 1317 O O . THR A 1 174 ? -10.492 -22.531 7.738 1 91.62 174 THR A O 1
ATOM 1320 N N . SER A 1 175 ? -10.25 -20.328 7.438 1 94.25 175 SER A N 1
ATOM 1321 C CA . SER A 1 175 ? -10.547 -20.359 6.012 1 94.25 175 SER A CA 1
ATOM 1322 C C . SER A 1 175 ? -9.383 -20.953 5.219 1 94.25 175 SER A C 1
ATOM 1324 O O . SER A 1 175 ? -9.594 -21.688 4.246 1 94.25 175 SER A O 1
ATOM 1326 N N . PHE A 1 176 ? -8.109 -20.578 5.613 1 95.62 176 PHE A N 1
ATOM 1327 C CA . PHE A 1 176 ? -7 -20.844 4.707 1 95.62 176 PHE A CA 1
ATOM 1328 C C . PHE A 1 176 ? -5.906 -21.641 5.406 1 95.62 176 PHE A C 1
ATOM 1330 O O . PHE A 1 176 ? -4.918 -22.031 4.777 1 95.62 176 PHE A O 1
ATOM 1337 N N . GLY A 1 177 ? -6.074 -21.828 6.742 1 89.88 177 GLY A N 1
ATOM 1338 C CA . GLY A 1 177 ? -5.094 -22.594 7.504 1 89.88 177 GLY A CA 1
ATOM 1339 C C . GLY A 1 177 ? -3.924 -21.734 7.969 1 89.88 177 GLY A C 1
ATOM 1340 O O . GLY A 1 177 ? -3.004 -22.25 8.617 1 89.88 177 GLY A O 1
ATOM 1341 N N . ILE A 1 178 ? -3.887 -20.531 7.582 1 91.44 178 ILE A N 1
ATOM 1342 C CA . ILE A 1 178 ? -2.822 -19.609 7.961 1 91.44 178 ILE A CA 1
ATOM 1343 C C . ILE A 1 178 ? -3.426 -18.297 8.445 1 91.44 178 ILE A C 1
ATOM 1345 O O . ILE A 1 178 ? -4.48 -17.875 7.961 1 91.44 178 ILE A O 1
ATOM 1349 N N . SER A 1 179 ? -2.693 -17.578 9.281 1 90.5 179 SER A N 1
ATOM 1350 C CA . SER A 1 179 ? -3.223 -16.359 9.883 1 90.5 179 SER A CA 1
ATOM 1351 C C . SER A 1 179 ? -2.77 -15.125 9.117 1 90.5 179 SER A C 1
ATOM 1353 O O . SER A 1 179 ? -3.033 -14 9.539 1 90.5 179 SER A O 1
ATOM 1355 N N . ALA A 1 180 ? -2.088 -15.32 8.008 1 92.88 180 ALA A N 1
ATOM 1356 C CA . ALA A 1 180 ? -1.629 -14.164 7.23 1 92.88 180 ALA A CA 1
ATOM 1357 C C . ALA A 1 180 ? -2.801 -13.281 6.816 1 92.88 180 ALA A C 1
ATOM 1359 O O . ALA A 1 180 ? -3.801 -13.773 6.289 1 92.88 180 ALA A O 1
ATOM 1360 N N . PRO A 1 181 ? -2.695 -11.945 7.027 1 95.81 181 PRO A N 1
ATOM 1361 C CA . PRO A 1 181 ? -3.779 -11.039 6.633 1 95.81 181 PRO A CA 1
ATOM 1362 C C . PRO A 1 181 ? -4.098 -11.117 5.141 1 95.81 181 PRO A C 1
ATOM 1364 O O . PRO A 1 181 ? -3.23 -10.844 4.309 1 95.81 181 PRO A O 1
ATOM 1367 N N . THR A 1 182 ? -5.238 -11.57 4.75 1 97.81 182 THR A N 1
ATOM 1368 C CA . THR A 1 182 ? -5.805 -11.641 3.406 1 97.81 182 THR A CA 1
ATOM 1369 C C . THR A 1 182 ? -7.207 -11.039 3.375 1 97.81 182 THR A C 1
ATOM 1371 O O . THR A 1 182 ? -7.367 -9.844 3.131 1 97.81 182 THR A O 1
ATOM 1374 N N . THR A 1 183 ? -8.117 -11.789 3.982 1 98.5 183 THR A N 1
ATOM 1375 C CA . THR A 1 183 ? -9.492 -11.32 4.066 1 98.5 183 THR A CA 1
ATOM 1376 C C . THR A 1 183 ? -9.578 -10.023 4.863 1 98.5 183 THR A C 1
ATOM 1378 O O . THR A 1 183 ? -10.297 -9.102 4.484 1 98.5 183 THR A O 1
ATOM 1381 N N . SER A 1 184 ? -8.836 -9.938 5.93 1 98.44 184 SER A N 1
ATOM 1382 C CA . SER A 1 184 ? -8.867 -8.766 6.797 1 98.44 184 SER A CA 1
ATOM 1383 C C . SER A 1 184 ? -8.383 -7.52 6.059 1 98.44 184 SER A C 1
ATOM 1385 O O . SER A 1 184 ? -8.93 -6.43 6.242 1 98.44 184 SER A O 1
ATOM 1387 N N . THR A 1 185 ? -7.348 -7.656 5.234 1 98.69 185 THR A N 1
ATOM 1388 C CA . THR A 1 185 ? -6.852 -6.496 4.504 1 98.69 185 THR A CA 1
ATOM 1389 C C . THR A 1 185 ? -7.816 -6.105 3.387 1 98.69 185 THR A C 1
ATOM 1391 O O . THR A 1 185 ? -7.98 -4.922 3.088 1 98.69 185 THR A O 1
ATOM 1394 N N . THR A 1 186 ? -8.438 -7.098 2.734 1 98.81 186 THR A N 1
ATOM 1395 C CA . THR A 1 186 ? -9.461 -6.801 1.74 1 98.81 186 THR A CA 1
ATOM 1396 C C . THR A 1 186 ? -10.617 -6.02 2.365 1 98.81 186 THR A C 1
ATOM 1398 O O . THR A 1 186 ? -11.109 -5.059 1.778 1 98.81 186 THR A O 1
ATOM 1401 N N . ILE A 1 187 ? -10.992 -6.41 3.533 1 98.88 187 ILE A N 1
ATOM 1402 C CA . ILE A 1 187 ? -12.094 -5.777 4.254 1 98.88 187 ILE A CA 1
ATOM 1403 C C . ILE A 1 187 ? -11.703 -4.352 4.633 1 98.88 187 ILE A C 1
ATOM 1405 O O . ILE A 1 187 ? -12.5 -3.422 4.48 1 98.88 187 ILE A O 1
ATOM 1409 N N . ALA A 1 188 ? -10.531 -4.184 5.16 1 98.88 188 ALA A N 1
ATOM 1410 C CA . ALA A 1 188 ? -10.047 -2.855 5.527 1 98.88 188 ALA A CA 1
ATOM 1411 C C . ALA A 1 188 ? -9.984 -1.937 4.309 1 98.88 188 ALA A C 1
ATOM 1413 O O . ALA A 1 188 ? -10.367 -0.765 4.391 1 98.88 188 ALA A O 1
ATOM 1414 N N . LEU A 1 189 ? -9.508 -2.492 3.199 1 98.88 189 LEU A N 1
ATOM 1415 C CA . LEU A 1 189 ? -9.414 -1.733 1.957 1 98.88 189 LEU A CA 1
ATOM 1416 C C . LEU A 1 189 ? -10.789 -1.282 1.486 1 98.88 189 LEU A C 1
ATOM 1418 O O . LEU A 1 189 ? -10.992 -0.109 1.161 1 98.88 189 LEU A O 1
ATOM 1422 N N . ALA A 1 190 ? -11.719 -2.166 1.491 1 98.88 190 ALA A N 1
ATOM 1423 C CA . ALA A 1 190 ? -13.055 -1.895 0.978 1 98.88 190 ALA A CA 1
ATOM 1424 C C . ALA A 1 190 ? -13.797 -0.898 1.868 1 98.88 190 ALA A C 1
ATOM 1426 O O . ALA A 1 190 ? -14.5 -0.015 1.372 1 98.88 190 ALA A O 1
ATOM 1427 N N . LEU A 1 191 ? -13.664 -1.081 3.15 1 98.88 191 LEU A N 1
ATOM 1428 C CA . LEU A 1 191 ? -14.297 -0.126 4.055 1 98.88 191 LEU A CA 1
ATOM 1429 C C . LEU A 1 191 ? -13.672 1.258 3.906 1 98.88 191 LEU A C 1
ATOM 1431 O O . LEU A 1 191 ? -14.375 2.27 3.969 1 98.88 191 LEU A O 1
ATOM 1435 N N . GLY A 1 192 ? -12.352 1.316 3.785 1 98.81 192 GLY A N 1
ATOM 1436 C CA . GLY A 1 192 ? -11.68 2.572 3.492 1 98.81 192 GLY A CA 1
ATOM 1437 C C . GLY A 1 192 ? -12.164 3.225 2.211 1 98.81 192 GLY A C 1
ATOM 1438 O O . GLY A 1 192 ? -12.32 4.445 2.15 1 98.81 192 GLY A O 1
ATOM 1439 N N . ASP A 1 193 ? -12.352 2.385 1.173 1 98.75 193 ASP A N 1
ATOM 1440 C CA . ASP A 1 193 ? -12.922 2.893 -0.071 1 98.75 193 ASP A CA 1
ATOM 1441 C C . ASP A 1 193 ? -14.312 3.488 0.163 1 98.75 193 ASP A C 1
ATOM 1443 O O . ASP A 1 193 ? -14.641 4.539 -0.387 1 98.75 193 ASP A O 1
ATOM 1447 N N . ALA A 1 194 ? -15.133 2.795 0.93 1 98.81 194 ALA A N 1
ATOM 1448 C CA . ALA A 1 194 ? -16.469 3.273 1.247 1 98.81 194 ALA A CA 1
ATOM 1449 C C . ALA A 1 194 ? -16.422 4.625 1.952 1 98.81 194 ALA A C 1
ATOM 1451 O O . ALA A 1 194 ? -17.188 5.539 1.619 1 98.81 194 ALA A O 1
ATOM 1452 N N . LEU A 1 195 ? -15.547 4.707 2.922 1 98.62 195 LEU A N 1
ATOM 1453 C CA . LEU A 1 195 ? -15.352 5.965 3.639 1 98.62 195 LEU A CA 1
ATOM 1454 C C . LEU A 1 195 ? -14.938 7.074 2.678 1 98.62 195 LEU A C 1
ATOM 1456 O O . LEU A 1 195 ? -15.484 8.18 2.73 1 98.62 195 LEU A O 1
ATOM 1460 N N . THR A 1 196 ? -13.984 6.801 1.845 1 98.5 196 THR A N 1
ATOM 1461 C CA . THR A 1 196 ? -13.438 7.766 0.896 1 98.5 196 THR A CA 1
ATOM 1462 C C . THR A 1 196 ? -14.531 8.289 -0.03 1 98.5 196 THR A C 1
ATOM 1464 O O . THR A 1 196 ? -14.648 9.5 -0.241 1 98.5 196 THR A O 1
ATOM 1467 N N . LEU A 1 197 ? -15.344 7.383 -0.552 1 97.94 197 LEU A N 1
ATOM 1468 C CA . LEU A 1 197 ? -16.375 7.766 -1.506 1 97.94 197 LEU A CA 1
ATOM 1469 C C . LEU A 1 197 ? -17.484 8.547 -0.815 1 97.94 197 LEU A C 1
ATOM 1471 O O . LEU A 1 197 ? -18.047 9.484 -1.392 1 97.94 197 LEU A O 1
ATOM 1475 N N . ALA A 1 198 ? -17.828 8.172 0.391 1 97.94 198 ALA A N 1
ATOM 1476 C CA . ALA A 1 198 ? -18.844 8.906 1.147 1 97.94 198 ALA A CA 1
ATOM 1477 C C . ALA A 1 198 ? -18.391 10.336 1.419 1 97.94 198 ALA A C 1
ATOM 1479 O O . ALA A 1 198 ? -19.156 11.281 1.243 1 97.94 198 ALA A O 1
ATOM 1480 N N . ILE A 1 199 ? -17.141 10.492 1.853 1 97.5 199 ILE A N 1
ATOM 1481 C CA . ILE A 1 199 ? -16.594 11.812 2.158 1 97.5 199 ILE A CA 1
ATOM 1482 C C . ILE A 1 199 ? -16.516 12.641 0.881 1 97.5 199 ILE A C 1
ATOM 1484 O O . ILE A 1 199 ? -16.859 13.828 0.882 1 97.5 199 ILE A O 1
ATOM 1488 N N . SER A 1 200 ? -16.031 12.023 -0.197 1 96.06 200 SER A N 1
ATOM 1489 C CA . SER A 1 200 ? -15.914 12.711 -1.478 1 96.06 200 SER A CA 1
ATOM 1490 C C . SER A 1 200 ? -17.266 13.242 -1.955 1 96.06 200 SER A C 1
ATOM 1492 O O . SER A 1 200 ? -17.344 14.359 -2.461 1 96.06 200 SER A O 1
ATOM 1494 N N . HIS A 1 201 ? -18.281 12.438 -1.803 1 94.44 201 HIS A N 1
ATOM 1495 C CA . HIS A 1 201 ? -19.625 12.844 -2.191 1 94.44 201 HIS A CA 1
ATOM 1496 C C . HIS A 1 201 ? -20.078 14.07 -1.408 1 94.44 201 HIS A C 1
ATOM 1498 O O . HIS A 1 201 ? -20.734 14.953 -1.962 1 94.44 201 HIS A O 1
ATOM 1504 N N . GLU A 1 202 ? -19.75 14.117 -0.227 1 93.25 202 GLU A N 1
ATOM 1505 C CA . GLU A 1 202 ? -20.188 15.234 0.609 1 93.25 202 GLU A CA 1
ATOM 1506 C C . GLU A 1 202 ? -19.359 16.484 0.318 1 93.25 202 GLU A C 1
ATOM 1508 O O . GLU A 1 202 ? -19.891 17.609 0.362 1 93.25 202 GLU A O 1
ATOM 1513 N N . LEU A 1 203 ? -18.125 16.25 0.072 1 92.44 203 LEU A N 1
ATOM 1514 C CA . LEU A 1 203 ? -17.234 17.391 -0.132 1 92.44 203 LEU A CA 1
ATOM 1515 C C . LEU A 1 203 ? -17.422 17.984 -1.525 1 92.44 203 LEU A C 1
ATOM 1517 O O . LEU A 1 203 ? -17.391 19.203 -1.695 1 92.44 203 LEU A O 1
ATOM 1521 N N . HIS A 1 204 ? -17.641 17.047 -2.516 1 89.62 204 HIS A N 1
ATOM 1522 C CA . HIS A 1 204 ? -17.516 17.516 -3.893 1 89.62 204 HIS A CA 1
ATOM 1523 C C . HIS A 1 204 ? -18.828 17.281 -4.66 1 89.62 204 HIS A C 1
ATOM 1525 O O . HIS A 1 204 ? -19.031 17.891 -5.715 1 89.62 204 HIS A O 1
ATOM 1531 N N . GLY A 1 205 ? -19.688 16.438 -4.188 1 86.44 205 GLY A N 1
ATOM 1532 C CA . GLY A 1 205 ? -20.922 16.156 -4.891 1 86.44 205 GLY A CA 1
ATOM 1533 C C . GLY A 1 205 ? -20.719 15.727 -6.332 1 86.44 205 GLY A C 1
ATOM 1534 O O . GLY A 1 205 ? -19.938 14.797 -6.602 1 86.44 205 GLY A O 1
ATOM 1535 N N . THR A 1 206 ? -21.281 16.438 -7.273 1 77.5 206 THR A N 1
ATOM 1536 C CA . THR A 1 206 ? -21.25 16.078 -8.688 1 77.5 206 THR A CA 1
ATOM 1537 C C . THR A 1 206 ? -19.906 16.469 -9.305 1 77.5 206 THR A C 1
ATOM 1539 O O . THR A 1 206 ? -19.578 16.047 -10.414 1 77.5 206 THR A O 1
ATOM 1542 N N . SER A 1 207 ? -19.078 17.125 -8.602 1 81.62 207 SER A N 1
ATOM 1543 C CA . SER A 1 207 ? -17.797 17.562 -9.125 1 81.62 207 SER A CA 1
ATOM 1544 C C . SER A 1 207 ? -16.703 16.547 -8.828 1 81.62 207 SER A C 1
ATOM 1546 O O . SER A 1 207 ? -15.562 16.703 -9.266 1 81.62 207 SER A O 1
ATOM 1548 N N . ALA A 1 208 ? -17.047 15.523 -8.156 1 83.06 208 ALA A N 1
ATOM 1549 C CA . ALA A 1 208 ? -16.047 14.539 -7.742 1 83.06 208 ALA A CA 1
ATOM 1550 C C . ALA A 1 208 ? -15.297 13.984 -8.945 1 83.06 208 ALA A C 1
ATOM 1552 O O . ALA A 1 208 ? -14.062 13.867 -8.914 1 83.06 208 ALA A O 1
ATOM 1553 N N . PRO A 1 209 ? -15.945 13.672 -10.086 1 82.5 209 PRO A N 1
ATOM 1554 C CA . PRO A 1 209 ? -15.211 13.18 -11.242 1 82.5 209 PRO A CA 1
ATOM 1555 C C . PRO A 1 209 ? -14.203 14.195 -11.781 1 82.5 209 PRO A C 1
ATOM 1557 O O . PRO A 1 209 ? -13.102 13.82 -12.188 1 82.5 209 PRO A O 1
ATOM 1560 N N . SER A 1 210 ? -14.578 15.367 -11.742 1 80.38 210 SER A N 1
ATOM 1561 C CA . SER A 1 210 ? -13.695 16.422 -12.211 1 80.38 210 SER A CA 1
ATOM 1562 C C . SER A 1 210 ? -12.5 16.594 -11.281 1 80.38 210 SER A C 1
ATOM 1564 O O . SER A 1 210 ? -11.383 16.859 -11.742 1 80.38 210 SER A O 1
ATOM 1566 N N . VAL A 1 211 ? -12.766 16.469 -10.039 1 82.19 211 VAL A N 1
ATOM 1567 C CA . VAL A 1 211 ? -11.695 16.547 -9.047 1 82.19 211 VAL A CA 1
ATOM 1568 C C . VAL A 1 211 ? -10.672 15.438 -9.289 1 82.19 211 VAL A C 1
ATOM 1570 O O . VAL A 1 211 ? -9.469 15.695 -9.312 1 82.19 211 VAL A O 1
ATOM 1573 N N . PHE A 1 212 ? -11.141 14.273 -9.531 1 83.5 212 PHE A N 1
ATOM 1574 C CA . PHE A 1 212 ? -10.258 13.133 -9.781 1 83.5 212 PHE A CA 1
ATOM 1575 C C . PHE A 1 212 ? -9.453 13.344 -11.062 1 83.5 212 PHE A C 1
ATOM 1577 O O . PHE A 1 212 ? -8.258 13.062 -11.102 1 83.5 212 PHE A O 1
ATOM 1584 N N . ALA A 1 213 ? -10.125 13.719 -12.102 1 79.38 213 ALA A N 1
ATOM 1585 C CA . ALA A 1 213 ? -9.469 13.945 -13.391 1 79.38 213 ALA A CA 1
ATOM 1586 C C . ALA A 1 213 ? -8.352 14.977 -13.258 1 79.38 213 ALA A C 1
ATOM 1588 O O . ALA A 1 213 ? -7.293 14.828 -13.875 1 79.38 213 ALA A O 1
ATOM 1589 N N . THR A 1 214 ? -8.602 15.93 -12.461 1 76.94 214 THR A N 1
ATOM 1590 C CA . THR A 1 214 ? -7.625 17 -12.25 1 76.94 214 THR A CA 1
ATOM 1591 C C . THR A 1 214 ? -6.402 16.469 -11.508 1 76.94 214 THR A C 1
ATOM 1593 O O . THR A 1 214 ? -5.273 16.859 -11.805 1 76.94 214 THR A O 1
ATOM 1596 N N . ASN A 1 215 ? -6.691 15.523 -10.602 1 76.31 215 ASN A N 1
ATOM 1597 C CA . ASN A 1 215 ? -5.621 15 -9.75 1 76.31 215 ASN A CA 1
ATOM 1598 C C . ASN A 1 215 ? -4.938 13.805 -10.391 1 76.31 215 ASN A C 1
ATOM 1600 O O . ASN A 1 215 ? -3.994 13.242 -9.828 1 76.31 215 ASN A O 1
ATOM 1604 N N . HIS A 1 216 ? -5.383 13.273 -11.484 1 73.19 216 HIS A N 1
ATOM 1605 C CA . HIS A 1 216 ? -4.844 12.094 -12.148 1 73.19 216 HIS A CA 1
ATOM 1606 C C . HIS A 1 216 ? -4.52 12.383 -13.609 1 73.19 216 HIS A C 1
ATOM 1608 O O . HIS A 1 216 ? -5.008 11.688 -14.508 1 73.19 216 HIS A O 1
ATOM 1614 N N . PRO A 1 217 ? -3.656 13.188 -13.938 1 63.28 217 PRO A N 1
ATOM 1615 C CA . PRO A 1 217 ? -3.385 13.617 -15.312 1 63.28 217 PRO A CA 1
ATOM 1616 C C . PRO A 1 217 ? -2.748 12.516 -16.156 1 63.28 217 PRO A C 1
ATOM 1618 O O . PRO A 1 217 ? -2.918 12.492 -17.375 1 63.28 217 PRO A O 1
ATOM 1621 N N . GLY A 1 218 ? -1.989 11.641 -15.625 1 55.69 218 GLY A N 1
ATOM 1622 C CA . GLY A 1 218 ? -1.268 10.609 -16.344 1 55.69 218 GLY A CA 1
ATOM 1623 C C . GLY A 1 218 ? -2.104 9.375 -16.609 1 55.69 218 GLY A C 1
ATOM 1624 O O . GLY A 1 218 ? -1.658 8.453 -17.297 1 55.69 218 GLY A O 1
ATOM 1625 N N . GLY A 1 219 ? -3.365 9.227 -16.094 1 56.38 219 GLY A N 1
ATOM 1626 C CA . GLY A 1 219 ? -4.102 7.984 -16.234 1 56.38 219 GLY A CA 1
ATOM 1627 C C . GLY A 1 219 ? -4.77 7.84 -17.594 1 56.38 219 GLY A C 1
ATOM 1628 O O . GLY A 1 219 ? -4.965 8.828 -18.297 1 56.38 219 GLY A O 1
ATOM 1629 N N . ALA A 1 220 ? -4.891 6.59 -18.172 1 49.28 220 ALA A N 1
ATOM 1630 C CA . ALA A 1 220 ? -5.574 6.277 -19.422 1 49.28 220 ALA A CA 1
ATOM 1631 C C . ALA A 1 220 ? -6.879 7.059 -19.547 1 49.28 220 ALA A C 1
ATOM 1633 O O . ALA A 1 220 ? -7.352 7.328 -20.656 1 49.28 220 ALA A O 1
ATOM 1634 N N . LEU A 1 221 ? -7.633 7.195 -18.578 1 41.28 221 LEU A N 1
ATOM 1635 C CA . LEU A 1 221 ? -8.914 7.898 -18.656 1 41.28 221 LEU A CA 1
ATOM 1636 C C . LEU A 1 221 ? -8.703 9.375 -18.953 1 41.28 221 LEU A C 1
ATOM 1638 O O . LEU A 1 221 ? -9.656 10.094 -19.266 1 41.28 221 LEU A O 1
ATOM 1642 N N . GLY A 1 222 ? -7.648 9.875 -18.609 1 36.78 222 GLY A N 1
ATOM 1643 C CA . GLY A 1 222 ? -7.387 11.289 -18.812 1 36.78 222 GLY A CA 1
ATOM 1644 C C . GLY A 1 222 ? -7.207 11.648 -20.281 1 36.78 222 GLY A C 1
ATOM 1645 O O . GLY A 1 222 ? -6.895 12.797 -20.609 1 36.78 222 GLY A O 1
ATOM 1646 N N . THR A 1 223 ? -7.117 10.641 -21.141 1 34.09 223 THR A N 1
ATOM 1647 C CA . THR A 1 223 ? -6.734 11.148 -22.453 1 34.09 223 THR A CA 1
ATOM 1648 C C . THR A 1 223 ? -7.836 12.023 -23.047 1 34.09 223 THR A C 1
ATOM 1650 O O . THR A 1 223 ? -7.641 12.68 -24.062 1 34.09 223 THR A O 1
ATOM 1653 N N . SER A 1 224 ? -9.172 11.602 -22.969 1 31.11 224 SER A N 1
ATOM 1654 C CA . SER A 1 224 ? -9.977 12.438 -23.859 1 31.11 224 SER A CA 1
ATOM 1655 C C . SER A 1 224 ? -9.852 13.914 -23.484 1 31.11 224 SER A C 1
ATOM 1657 O O . SER A 1 224 ? -9.852 14.781 -24.359 1 31.11 224 SER A O 1
ATOM 1659 N N . SER A 1 225 ? -10.766 14.391 -22.531 1 31.97 225 SER A N 1
ATOM 1660 C CA . SER A 1 225 ? -10.695 15.836 -22.359 1 31.97 225 SER A CA 1
ATOM 1661 C C . SER A 1 225 ? -9.305 16.266 -21.906 1 31.97 225 SER A C 1
ATOM 1663 O O . SER A 1 225 ? -8.57 15.484 -21.297 1 31.97 225 SER A O 1
ATOM 1665 N N . PRO A 1 226 ? -8.844 17.375 -22.484 1 30.05 226 PRO A N 1
ATOM 1666 C CA . PRO A 1 226 ? -7.555 17.891 -22.016 1 30.05 226 PRO A CA 1
ATOM 1667 C C . PRO A 1 226 ? -7.348 17.688 -20.516 1 30.05 226 PRO A C 1
ATOM 1669 O O . PRO A 1 226 ? -8.312 17.703 -19.75 1 30.05 226 PRO A O 1
ATOM 1672 N N . PRO A 1 227 ? -6.566 16.688 -20.125 1 31.56 227 PRO A N 1
ATOM 1673 C CA . PRO A 1 227 ? -6.359 16.391 -18.703 1 31.56 227 PRO A CA 1
ATOM 1674 C C . PRO A 1 227 ? -6.656 17.594 -17.812 1 31.56 227 PRO A C 1
ATOM 1676 O O . PRO A 1 227 ? -6.094 18.672 -18.016 1 31.56 227 PRO A O 1
ATOM 1679 N N . PRO A 1 228 ? -8.016 17.828 -17.656 1 30.66 228 PRO A N 1
ATOM 1680 C CA . PRO A 1 228 ? -7.961 18.906 -16.656 1 30.66 228 PRO A CA 1
ATOM 1681 C C . PRO A 1 228 ? -6.941 18.641 -15.555 1 30.66 228 PRO A C 1
ATOM 1683 O O . PRO A 1 228 ? -6.855 17.516 -15.039 1 30.66 228 PRO A O 1
ATOM 1686 N N . ALA A 1 229 ? -5.793 19.031 -15.672 1 31.69 229 ALA A N 1
ATOM 1687 C CA . ALA A 1 229 ? -4.594 19 -14.836 1 31.69 229 ALA A CA 1
ATOM 1688 C C . ALA A 1 229 ? -4.961 18.922 -13.352 1 31.69 229 ALA A C 1
ATOM 1690 O O . ALA A 1 229 ? -5.492 19.891 -12.789 1 31.69 229 ALA A O 1
ATOM 1691 N N . ALA A 1 230 ? -5.762 18.031 -13.008 1 37.16 230 ALA A N 1
ATOM 1692 C CA . ALA A 1 230 ? -5.926 18.094 -11.555 1 37.16 230 ALA A CA 1
ATOM 1693 C C . ALA A 1 230 ? -4.637 18.531 -10.875 1 37.16 230 ALA A C 1
ATOM 1695 O O . ALA A 1 230 ? -3.582 17.922 -11.07 1 37.16 230 ALA A O 1
ATOM 1696 N N . LYS A 1 231 ? -4.508 19.578 -10.57 1 44.91 231 LYS A N 1
ATOM 1697 C CA . LYS A 1 231 ? -3.533 20.609 -10.234 1 44.91 231 LYS A CA 1
ATOM 1698 C C . LYS A 1 231 ? -2.773 20.25 -8.961 1 44.91 231 LYS A C 1
ATOM 1700 O O . LYS A 1 231 ? -3.246 20.531 -7.852 1 44.91 231 LYS A O 1
ATOM 1705 N N . THR A 1 232 ? -2.305 18.906 -8.789 1 50.38 232 THR A N 1
ATOM 1706 C CA . THR A 1 232 ? -1.381 18.891 -7.66 1 50.38 232 THR A CA 1
ATOM 1707 C C . THR A 1 232 ? -0.694 20.25 -7.516 1 50.38 232 THR A C 1
ATOM 1709 O O . THR A 1 232 ? -0.069 20.734 -8.461 1 50.38 232 THR A O 1
ATOM 1712 N N . LYS A 1 233 ? -1.247 20.672 -6.438 1 67.62 233 LYS A N 1
ATOM 1713 C CA . LYS A 1 233 ? -0.579 21.953 -6.215 1 67.62 233 LYS A CA 1
ATOM 1714 C C . LYS A 1 233 ? 0.916 21.766 -5.977 1 67.62 233 LYS A C 1
ATOM 1716 O O . LYS A 1 233 ? 1.331 20.766 -5.375 1 67.62 233 LYS A O 1
ATOM 1721 N N . LEU A 1 234 ? 1.637 22.453 -6.539 1 81 234 LEU A N 1
ATOM 1722 C CA . LEU A 1 234 ? 3.082 22.438 -6.344 1 81 234 LEU A CA 1
ATOM 1723 C C . LEU A 1 234 ? 3.432 22.391 -4.859 1 81 234 LEU A C 1
ATOM 1725 O O . LEU A 1 234 ? 4.391 21.734 -4.461 1 81 234 LEU A O 1
ATOM 1729 N N . ALA A 1 235 ? 2.512 22.984 -4.102 1 81.06 235 ALA A N 1
ATOM 1730 C CA . ALA A 1 235 ? 2.758 23.062 -2.666 1 81.06 235 ALA A CA 1
ATOM 1731 C C . ALA A 1 235 ? 2.705 21.688 -2.021 1 81.06 235 ALA A C 1
ATOM 1733 O O . ALA A 1 235 ? 3.338 21.453 -0.991 1 81.06 235 ALA A O 1
ATOM 1734 N N . GLU A 1 236 ? 2.047 20.797 -2.666 1 74.25 236 GLU A N 1
ATOM 1735 C CA . GLU A 1 236 ? 1.881 19.453 -2.111 1 74.25 236 GLU A CA 1
ATOM 1736 C C . GLU A 1 236 ? 3.139 18.609 -2.311 1 74.25 236 GLU A C 1
ATOM 1738 O O . GLU A 1 236 ? 3.387 17.672 -1.558 1 74.25 236 GLU A O 1
ATOM 1743 N N . ILE A 1 237 ? 3.881 18.922 -3.217 1 78.25 237 ILE A N 1
ATOM 1744 C CA . ILE A 1 237 ? 5.098 18.156 -3.457 1 78.25 237 ILE A CA 1
ATOM 1745 C C . ILE A 1 237 ? 6.316 18.984 -3.041 1 78.25 237 ILE A C 1
ATOM 1747 O O . ILE A 1 237 ? 7.445 18.484 -3.072 1 78.25 237 ILE A O 1
ATOM 1751 N N . ALA A 1 238 ? 6.043 20.156 -2.695 1 86.19 238 ALA A N 1
ATOM 1752 C CA . ALA A 1 238 ? 7.141 21.047 -2.334 1 86.19 238 ALA A CA 1
ATOM 1753 C C . ALA A 1 238 ? 7.652 20.75 -0.928 1 86.19 238 ALA A C 1
ATOM 1755 O O . ALA A 1 238 ? 6.875 20.375 -0.044 1 86.19 238 ALA A O 1
ATOM 1756 N N . MET A 1 239 ? 8.914 20.766 -0.753 1 86.44 239 MET A N 1
ATOM 1757 C CA . MET A 1 239 ? 9.531 20.719 0.57 1 86.44 239 MET A CA 1
ATOM 1758 C C . MET A 1 239 ? 9.297 22.031 1.325 1 86.44 239 MET A C 1
ATOM 1760 O O . MET A 1 239 ? 9.727 23.094 0.878 1 86.44 239 MET A O 1
ATOM 1764 N N . PRO A 1 240 ? 8.547 21.953 2.408 1 84.5 240 PRO A N 1
ATOM 1765 C CA . PRO A 1 240 ? 8.383 23.188 3.176 1 84.5 240 PRO A CA 1
ATOM 1766 C C . PRO A 1 240 ? 9.719 23.766 3.643 1 84.5 240 PRO A C 1
ATOM 1768 O O . PRO A 1 240 ? 10.539 23.047 4.227 1 84.5 240 PRO A O 1
ATOM 1771 N N . LEU A 1 241 ? 9.875 25.078 3.426 1 86.56 241 LEU A N 1
ATOM 1772 C CA . LEU A 1 241 ? 11.125 25.75 3.777 1 86.56 241 LEU A CA 1
ATOM 1773 C C . LEU A 1 241 ? 11.391 25.641 5.273 1 86.56 241 LEU A C 1
ATOM 1775 O O . LEU A 1 241 ? 12.547 25.484 5.691 1 86.56 241 LEU A O 1
ATOM 1779 N N . ALA A 1 242 ? 10.328 25.625 5.977 1 82.62 242 ALA A N 1
ATOM 1780 C CA . ALA A 1 242 ? 10.438 25.594 7.434 1 82.62 242 ALA A CA 1
ATOM 1781 C C . ALA A 1 242 ? 10.992 24.25 7.914 1 82.62 242 ALA A C 1
ATOM 1783 O O . ALA A 1 242 ? 11.562 24.172 9 1 82.62 242 ALA A O 1
ATOM 1784 N N . ASP A 1 243 ? 10.891 23.297 7.094 1 83.62 243 ASP A N 1
ATOM 1785 C CA . ASP A 1 243 ? 11.305 21.953 7.488 1 83.62 243 ASP A CA 1
ATOM 1786 C C . ASP A 1 243 ? 12.742 21.672 7.055 1 83.62 243 ASP A C 1
ATOM 1788 O O . ASP A 1 243 ? 13.305 20.625 7.391 1 83.62 243 ASP A O 1
ATOM 1792 N N . ILE A 1 244 ? 13.344 22.469 6.344 1 87.19 244 ILE A N 1
ATOM 1793 C CA . ILE A 1 244 ? 14.719 22.297 5.875 1 87.19 244 ILE A CA 1
ATOM 1794 C C . ILE A 1 244 ? 15.695 22.766 6.949 1 87.19 244 ILE A C 1
ATOM 1796 O O . ILE A 1 244 ? 15.594 23.891 7.438 1 87.19 244 ILE A O 1
ATOM 1800 N N . PRO A 1 245 ? 16.594 21.781 7.332 1 84.38 245 PRO A N 1
ATOM 1801 C CA . PRO A 1 245 ? 17.562 22.188 8.352 1 84.38 245 PRO A CA 1
ATOM 1802 C C . PRO A 1 245 ? 18.375 23.406 7.934 1 84.38 245 PRO A C 1
ATOM 1804 O O . PRO A 1 245 ? 18.719 23.547 6.758 1 84.38 245 PRO A O 1
ATOM 1807 N N . PHE A 1 246 ? 18.625 24.234 8.961 1 82.44 246 PHE A N 1
ATOM 1808 C CA . PHE A 1 246 ? 19.359 25.484 8.758 1 82.44 246 PHE A CA 1
ATOM 1809 C C . PHE A 1 246 ? 20.797 25.344 9.203 1 82.44 246 PHE A C 1
ATOM 1811 O O . PHE A 1 246 ? 21.062 24.875 10.32 1 82.44 246 PHE A O 1
ATOM 1818 N N . VAL A 1 247 ? 21.688 25.406 8.344 1 78.88 247 VAL A N 1
ATOM 1819 C CA . VAL A 1 247 ? 23.094 25.422 8.727 1 78.88 247 VAL A CA 1
ATOM 1820 C C . VAL A 1 247 ? 23.469 26.828 9.195 1 78.88 247 VAL A C 1
ATOM 1822 O O . VAL A 1 247 ? 23.203 27.812 8.516 1 78.88 247 VAL A O 1
ATOM 1825 N N . GLY A 1 248 ? 23.422 26.906 10.484 1 63.47 248 GLY A N 1
ATOM 1826 C CA . GLY A 1 248 ? 23.797 28.125 11.195 1 63.47 248 GLY A CA 1
ATOM 1827 C C . GLY A 1 248 ? 25.094 28.734 10.703 1 63.47 248 GLY A C 1
ATOM 1828 O O . GLY A 1 248 ? 25.812 28.125 9.914 1 63.47 248 GLY A O 1
ATOM 1829 N N . GLY A 1 249 ? 25.328 30.219 10.727 1 55 249 GLY A N 1
ATOM 1830 C CA . GLY A 1 249 ? 26.469 31.078 10.469 1 55 249 GLY A CA 1
ATOM 1831 C C . GLY A 1 249 ? 26.188 32.156 9.453 1 55 249 GLY A C 1
ATOM 1832 O O . GLY A 1 249 ? 25.281 32.031 8.633 1 55 249 GLY A O 1
ATOM 1833 N N . GLY A 1 250 ? 25.875 33.281 9.922 1 49.88 250 GLY A N 1
ATOM 1834 C CA . GLY A 1 250 ? 25.641 34.469 9.133 1 49.88 250 GLY A CA 1
ATOM 1835 C C . GLY A 1 250 ? 25.938 34.281 7.656 1 49.88 250 GLY A C 1
ATOM 1836 O O . GLY A 1 250 ? 26.609 33.312 7.273 1 49.88 250 GLY A O 1
ATOM 1837 N N . TRP A 1 251 ? 25.312 34.906 6.766 1 52.09 251 TRP A N 1
ATOM 1838 C CA . TRP A 1 251 ? 25.625 35.062 5.344 1 52.09 251 TRP A CA 1
ATOM 1839 C C . TRP A 1 251 ? 27.125 35.094 5.113 1 52.09 251 TRP A C 1
ATOM 1841 O O . TRP A 1 251 ? 27.828 35.938 5.656 1 52.09 251 TRP A O 1
ATOM 1851 N N . GLY A 1 252 ? 27.719 33.969 4.547 1 60.84 252 GLY A N 1
ATOM 1852 C CA . GLY A 1 252 ? 29.109 34.125 4.133 1 60.84 252 GLY A CA 1
ATOM 1853 C C . GLY A 1 252 ? 30.062 33.281 4.973 1 60.84 252 GLY A C 1
ATOM 1854 O O . GLY A 1 252 ? 31.266 33.281 4.695 1 60.84 252 GLY A O 1
ATOM 1855 N N . THR A 1 253 ? 29.469 32.5 6.051 1 74 253 THR A N 1
ATOM 1856 C CA . THR A 1 253 ? 30.531 31.938 6.875 1 74 253 THR A CA 1
ATOM 1857 C C . THR A 1 253 ? 30.484 30.406 6.824 1 74 253 THR A C 1
ATOM 1859 O O . THR A 1 253 ? 31.438 29.75 7.215 1 74 253 THR A O 1
ATOM 1862 N N . ALA A 1 254 ? 29.391 29.875 6.367 1 83.06 254 ALA A N 1
ATOM 1863 C CA . ALA A 1 254 ? 29.312 28.422 6.387 1 83.06 254 ALA A CA 1
ATOM 1864 C C . ALA A 1 254 ? 30.094 27.812 5.227 1 83.06 254 ALA A C 1
ATOM 1866 O O . ALA A 1 254 ? 30.047 28.312 4.105 1 83.06 254 ALA A O 1
ATOM 1867 N N . LEU A 1 255 ? 30.844 26.812 5.531 1 85.88 255 LEU A N 1
ATOM 1868 C CA . LEU A 1 255 ? 31.609 26.094 4.523 1 85.88 255 LEU A CA 1
ATOM 1869 C C . LEU A 1 255 ? 30.734 25.062 3.809 1 85.88 255 LEU A C 1
ATOM 1871 O O . LEU A 1 255 ? 29.656 24.703 4.305 1 85.88 255 LEU A O 1
ATOM 1875 N N . ALA A 1 256 ? 31.156 24.656 2.625 1 89.06 256 ALA A N 1
ATOM 1876 C CA . ALA A 1 256 ? 30.5 23.594 1.878 1 89.06 256 ALA A CA 1
ATOM 1877 C C . ALA A 1 256 ? 30.375 22.328 2.719 1 89.06 256 ALA A C 1
ATOM 1879 O O . ALA A 1 256 ? 29.391 21.594 2.619 1 89.06 256 ALA A O 1
ATOM 1880 N N . THR A 1 257 ? 31.312 22.203 3.572 1 87.69 257 THR A N 1
ATOM 1881 C CA . THR A 1 257 ? 31.297 21.031 4.449 1 87.69 257 THR A CA 1
ATOM 1882 C C . THR A 1 257 ? 30.094 21.062 5.375 1 87.69 257 THR A C 1
ATOM 1884 O O . THR A 1 257 ? 29.484 20.016 5.641 1 87.69 257 THR A O 1
ATOM 1887 N N . HIS A 1 258 ? 29.797 22.188 5.906 1 87.38 258 HIS A N 1
ATOM 1888 C CA . HIS A 1 258 ? 28.625 22.312 6.777 1 87.38 258 HIS A CA 1
ATOM 1889 C C . HIS A 1 258 ? 27.344 21.953 6.039 1 87.38 258 HIS A C 1
ATOM 1891 O O . HIS A 1 258 ? 26.469 21.281 6.598 1 87.38 258 HIS A O 1
ATOM 1897 N N . VAL A 1 259 ? 27.297 22.344 4.824 1 87.75 259 VAL A N 1
ATOM 1898 C CA . VAL A 1 259 ? 26.109 22.078 4.004 1 87.75 259 VAL A CA 1
ATOM 1899 C C . VAL A 1 259 ? 25.984 20.578 3.756 1 87.75 259 VAL A C 1
ATOM 1901 O O . VAL A 1 259 ? 24.906 20.016 3.885 1 87.75 259 VAL A O 1
ATOM 1904 N N . LEU A 1 260 ? 27.031 20.016 3.385 1 89.5 260 LEU A N 1
ATOM 1905 C CA . LEU A 1 260 ? 27 18.594 3.09 1 89.5 260 LEU A CA 1
ATOM 1906 C C . LEU A 1 260 ? 26.609 17.781 4.324 1 89.5 260 LEU A C 1
ATOM 1908 O O . LEU A 1 260 ? 25.812 16.859 4.238 1 89.5 260 LEU A O 1
ATOM 1912 N N . ILE A 1 261 ? 27.188 18.109 5.441 1 86.06 261 ILE A N 1
ATOM 1913 C CA . ILE A 1 261 ? 26.875 17.422 6.684 1 86.06 261 ILE A CA 1
ATOM 1914 C C . ILE A 1 261 ? 25.391 17.578 7.004 1 86.06 261 ILE A C 1
ATOM 1916 O O . ILE A 1 261 ? 24.688 16.609 7.281 1 86.06 261 ILE A O 1
ATOM 1920 N N . ALA A 1 262 ? 24.922 18.781 6.949 1 85.88 262 ALA A N 1
ATOM 1921 C CA . ALA A 1 262 ? 23.516 19.047 7.227 1 85.88 262 ALA A CA 1
ATOM 1922 C C . ALA A 1 262 ? 22.609 18.312 6.238 1 85.88 262 ALA A C 1
ATOM 1924 O O . ALA A 1 262 ? 21.578 17.781 6.621 1 85.88 262 ALA A O 1
ATOM 1925 N N . GLY A 1 263 ? 23 18.281 5.016 1 88.12 263 GLY A N 1
ATOM 1926 C CA . GLY A 1 263 ? 22.25 17.562 4 1 88.12 263 GLY A CA 1
ATOM 1927 C C . GLY A 1 263 ? 22.141 16.078 4.277 1 88.12 263 GLY A C 1
ATOM 1928 O O . GLY A 1 263 ? 21.078 15.484 4.129 1 88.12 263 GLY A O 1
ATOM 1929 N N . TYR A 1 264 ? 23.266 15.516 4.598 1 85.56 264 TYR A N 1
ATOM 1930 C CA . TYR A 1 264 ? 23.297 14.086 4.902 1 85.56 264 TYR A CA 1
ATOM 1931 C C . TYR A 1 264 ? 22.391 13.773 6.09 1 85.56 264 TYR A C 1
ATOM 1933 O O . TYR A 1 264 ? 21.766 12.711 6.137 1 85.56 264 TYR A O 1
ATOM 1941 N N . GLN A 1 265 ? 22.344 14.719 6.953 1 79.81 265 GLN A N 1
ATOM 1942 C CA . GLN A 1 265 ? 21.547 14.516 8.164 1 79.81 265 GLN A CA 1
ATOM 1943 C C . GLN A 1 265 ? 20.078 14.828 7.922 1 79.81 265 GLN A C 1
ATOM 1945 O O . GLN A 1 265 ? 19.219 14.422 8.703 1 79.81 265 GLN A O 1
ATOM 1950 N N . SER A 1 266 ? 19.828 15.57 6.891 1 79.44 266 SER A N 1
ATOM 1951 C CA . SER A 1 266 ? 18.469 15.969 6.551 1 79.44 266 SER A CA 1
ATOM 1952 C C . SER A 1 266 ? 17.719 14.836 5.855 1 79.44 266 SER A C 1
ATOM 1954 O O . SER A 1 266 ? 18.219 14.273 4.875 1 79.44 266 SER A O 1
ATOM 1956 N N . PRO A 1 267 ? 16.625 14.594 6.348 1 77.12 267 PRO A N 1
ATOM 1957 C CA . PRO A 1 267 ? 15.844 13.555 5.668 1 77.12 267 PRO A CA 1
ATOM 1958 C C . PRO A 1 267 ? 15.531 13.906 4.219 1 77.12 267 PRO A C 1
ATOM 1960 O O . PRO A 1 267 ? 15.492 13.023 3.357 1 77.12 267 PRO A O 1
ATOM 1963 N N . SER A 1 268 ? 15.344 15.086 3.93 1 79.69 268 SER A N 1
ATOM 1964 C CA . SER A 1 268 ? 15 15.523 2.58 1 79.69 268 SER A CA 1
ATOM 1965 C C . SER A 1 268 ? 16.25 15.727 1.728 1 79.69 268 SER A C 1
ATOM 1967 O O . SER A 1 268 ? 16.156 15.812 0.5 1 79.69 268 SER A O 1
ATOM 1969 N N . GLY A 1 269 ? 17.344 15.859 2.387 1 87.44 269 GLY A N 1
ATOM 1970 C CA . GLY A 1 269 ? 18.578 16.172 1.699 1 87.44 269 GLY A CA 1
ATOM 1971 C C . GLY A 1 269 ? 18.75 17.656 1.432 1 87.44 269 GLY A C 1
ATOM 1972 O O . GLY A 1 269 ? 19.812 18.094 0.961 1 87.44 269 GLY A O 1
ATOM 1973 N N . TRP A 1 270 ? 17.656 18.438 1.689 1 89.38 270 TRP A N 1
ATOM 1974 C CA . TRP A 1 270 ? 17.719 19.891 1.494 1 89.38 270 TRP A CA 1
ATOM 1975 C C . TRP A 1 270 ? 18.422 20.562 2.674 1 89.38 270 TRP A C 1
ATOM 1977 O O . TRP A 1 270 ? 18.344 20.078 3.805 1 89.38 270 TRP A O 1
ATOM 1987 N N . VAL A 1 271 ? 19.125 21.656 2.393 1 90.88 271 VAL A N 1
ATOM 1988 C CA . VAL A 1 271 ? 19.75 22.453 3.449 1 90.88 271 VAL A CA 1
ATOM 1989 C C . VAL A 1 271 ? 19.422 23.938 3.23 1 90.88 271 VAL A C 1
ATOM 1991 O O . VAL A 1 271 ? 19.516 24.438 2.107 1 90.88 271 VAL A O 1
ATOM 1994 N N . ARG A 1 272 ? 19 24.516 4.293 1 88.62 272 ARG A N 1
ATOM 1995 C CA . ARG A 1 272 ? 18.766 25.953 4.254 1 88.62 272 ARG A CA 1
ATOM 1996 C C . ARG A 1 272 ? 19.984 26.719 4.738 1 88.62 272 ARG A C 1
ATOM 1998 O O . ARG A 1 272 ? 20.578 26.391 5.766 1 88.62 272 ARG A O 1
ATOM 2005 N N . TYR A 1 273 ? 20.531 27.625 4.027 1 78.75 273 TYR A N 1
ATOM 2006 C CA . TYR A 1 273 ? 21.719 28.406 4.336 1 78.75 273 TYR A CA 1
ATOM 2007 C C . TYR A 1 273 ? 21.359 29.766 4.918 1 78.75 273 TYR A C 1
ATOM 2009 O O . TYR A 1 273 ? 22 30.219 5.871 1 78.75 273 TYR A O 1
ATOM 2017 N N . CYS A 1 274 ? 20.5 30.531 4.367 1 71.31 274 CYS A N 1
ATOM 2018 C CA . CYS A 1 274 ? 19.969 31.797 4.887 1 71.31 274 CYS A CA 1
ATOM 2019 C C . CYS A 1 274 ? 18.453 31.859 4.715 1 71.31 274 CYS A C 1
ATOM 2021 O O . CYS A 1 274 ? 17.844 30.906 4.25 1 71.31 274 CYS A O 1
ATOM 2023 N N . GLU A 1 275 ? 17.828 32.875 5.258 1 68.44 275 GLU A N 1
ATOM 2024 C CA . GLU A 1 275 ? 16.375 33 5.242 1 68.44 275 GLU A CA 1
ATOM 2025 C C . GLU A 1 275 ? 15.812 32.719 3.855 1 68.44 275 GLU A C 1
ATOM 2027 O O . GLU A 1 275 ? 14.766 32.062 3.727 1 68.44 275 GLU A O 1
ATOM 2032 N N . ASN A 1 276 ? 16.594 33.062 2.869 1 70 276 ASN A N 1
ATOM 2033 C CA . ASN A 1 276 ? 16.016 32.906 1.54 1 70 276 ASN A CA 1
ATOM 2034 C C . ASN A 1 276 ? 16.984 32.219 0.589 1 70 276 ASN A C 1
ATOM 2036 O O . ASN A 1 276 ? 17.078 32.562 -0.589 1 70 276 ASN A O 1
ATOM 2040 N N . SER A 1 277 ? 17.75 31.266 1.085 1 84.5 277 SER A N 1
ATOM 2041 C CA . SER A 1 277 ? 18.672 30.5 0.242 1 84.5 277 SER A CA 1
ATOM 2042 C C . SER A 1 277 ? 18.703 29.031 0.646 1 84.5 277 SER A C 1
ATOM 2044 O O . SER A 1 277 ? 18.641 28.703 1.833 1 84.5 277 SER A O 1
ATOM 2046 N N . VAL A 1 278 ? 18.656 28.188 -0.376 1 89.81 278 VAL A N 1
ATOM 2047 C CA . VAL A 1 278 ? 18.672 26.766 -0.111 1 89.81 278 VAL A CA 1
ATOM 2048 C C . VAL A 1 278 ? 19.734 26.094 -0.977 1 89.81 278 VAL A C 1
ATOM 2050 O O . VAL A 1 278 ? 20.141 26.625 -2.01 1 89.81 278 VAL A O 1
ATOM 2053 N N . ALA A 1 279 ? 20.266 25.031 -0.501 1 90.62 279 ALA A N 1
ATOM 2054 C CA . ALA A 1 279 ? 21.047 24.078 -1.288 1 90.62 279 ALA A CA 1
ATOM 2055 C C . ALA A 1 279 ? 20.25 22.812 -1.576 1 90.62 279 ALA A C 1
ATOM 2057 O O . ALA A 1 279 ? 19.984 22.016 -0.672 1 90.62 279 ALA A O 1
ATOM 2058 N N . PRO A 1 280 ? 19.812 22.656 -2.85 1 91.19 280 PRO A N 1
ATOM 2059 C CA . PRO A 1 280 ? 19.031 21.469 -3.191 1 91.19 280 PRO A CA 1
ATOM 2060 C C . PRO A 1 280 ? 19.891 20.203 -3.25 1 91.19 280 PRO A C 1
ATOM 2062 O O . PRO A 1 280 ? 21.094 20.281 -3.49 1 91.19 280 PRO A O 1
ATOM 2065 N N . PRO A 1 281 ? 19.25 19.109 -3.096 1 89.62 281 PRO A N 1
ATOM 2066 C CA . PRO A 1 281 ? 19.984 17.828 -3.043 1 89.62 281 PRO A CA 1
ATOM 2067 C C . PRO A 1 281 ? 20.812 17.578 -4.293 1 89.62 281 PRO A C 1
ATOM 2069 O O . PRO A 1 281 ? 21.953 17.125 -4.188 1 89.62 281 PRO A O 1
ATOM 2072 N N . ARG A 1 282 ? 20.359 17.844 -5.414 1 88 282 ARG A N 1
ATOM 2073 C CA . ARG A 1 282 ? 21.078 17.547 -6.645 1 88 282 ARG A CA 1
ATOM 2074 C C . ARG A 1 282 ? 22.375 18.359 -6.734 1 88 282 ARG A C 1
ATOM 2076 O O . ARG A 1 282 ? 23.391 17.875 -7.246 1 88 282 ARG A O 1
ATOM 2083 N N . ARG A 1 283 ? 22.312 19.516 -6.266 1 89.75 283 ARG A N 1
ATOM 2084 C CA . ARG A 1 283 ? 23.5 20.359 -6.289 1 89.75 283 ARG A CA 1
ATOM 2085 C C . ARG A 1 283 ? 24.484 19.938 -5.199 1 89.75 283 ARG A C 1
ATOM 2087 O O . ARG A 1 283 ? 25.688 19.969 -5.41 1 89.75 283 ARG A O 1
ATOM 2094 N N . ILE A 1 284 ? 23.984 19.594 -4.09 1 90.25 284 ILE A N 1
ATOM 2095 C CA . ILE A 1 284 ? 24.828 19.094 -3.01 1 90.25 284 ILE A CA 1
ATOM 2096 C C . ILE A 1 284 ? 25.578 17.859 -3.475 1 90.25 284 ILE A C 1
ATOM 2098 O O . ILE A 1 284 ? 26.766 17.688 -3.152 1 90.25 284 ILE A O 1
ATOM 2102 N N . ARG A 1 285 ? 24.938 17.078 -4.234 1 87.44 285 ARG A N 1
ATOM 2103 C CA . ARG A 1 285 ? 25.516 15.828 -4.723 1 87.44 285 ARG A CA 1
ATOM 2104 C C . ARG A 1 285 ? 26.703 16.094 -5.629 1 87.44 285 ARG A C 1
ATOM 2106 O O . ARG A 1 285 ? 27.562 15.227 -5.805 1 87.44 285 ARG A O 1
ATOM 2113 N N . ARG A 1 286 ? 26.859 17.234 -6.129 1 86.06 286 ARG A N 1
ATOM 2114 C CA . ARG A 1 286 ? 27.922 17.562 -7.074 1 86.06 286 ARG A CA 1
ATOM 2115 C C . ARG A 1 286 ? 29.156 18.094 -6.348 1 86.06 286 ARG A C 1
ATOM 2117 O O . ARG A 1 286 ? 30.172 18.391 -6.977 1 86.06 286 ARG A O 1
ATOM 2124 N N . LEU A 1 287 ? 29.016 18.203 -5.078 1 87.69 287 LEU A N 1
ATOM 2125 C CA . LEU A 1 287 ? 30.156 18.688 -4.305 1 87.69 287 LEU A CA 1
ATOM 2126 C C . LEU A 1 287 ? 31.344 17.75 -4.453 1 87.69 287 LEU A C 1
ATOM 2128 O O . LEU A 1 287 ? 31.172 16.531 -4.473 1 87.69 287 LEU A O 1
ATOM 2132 N N . GLU A 1 288 ? 32.469 18.328 -4.645 1 86.31 288 GLU A N 1
ATOM 2133 C CA . GLU A 1 288 ? 33.75 17.594 -4.734 1 86.31 288 GLU A CA 1
ATOM 2134 C C . GLU A 1 288 ? 34.625 17.875 -3.514 1 86.31 288 GLU A C 1
ATOM 2136 O O . GLU A 1 288 ? 34.438 18.875 -2.814 1 86.31 288 GLU A O 1
ATOM 2141 N N . PRO A 1 289 ? 35.531 16.938 -3.273 1 84.25 289 PRO A N 1
ATOM 2142 C CA . PRO A 1 289 ? 36.406 17.109 -2.113 1 84.25 289 PRO A CA 1
ATOM 2143 C C . PRO A 1 289 ? 37.094 18.469 -2.102 1 84.25 289 PRO A C 1
ATOM 2145 O O . PRO A 1 289 ? 37.281 19.062 -1.035 1 84.25 289 PRO A O 1
ATOM 2148 N N . GLU A 1 290 ? 37.312 19.016 -3.242 1 86.5 290 GLU A N 1
ATOM 2149 C CA . GLU A 1 290 ? 38.031 20.297 -3.338 1 86.5 290 GLU A CA 1
ATOM 2150 C C . GLU A 1 290 ? 37.125 21.453 -2.883 1 86.5 290 GLU A C 1
ATOM 2152 O O . GLU A 1 290 ? 37.625 22.531 -2.572 1 86.5 290 GLU A O 1
ATOM 2157 N N . ASP A 1 291 ? 35.906 21.172 -2.801 1 89.12 291 ASP A N 1
ATOM 2158 C CA . ASP A 1 291 ? 34.938 22.219 -2.459 1 89.12 291 ASP A CA 1
ATOM 2159 C C . ASP A 1 291 ? 34.812 22.375 -0.944 1 89.12 291 ASP A C 1
ATOM 2161 O O . ASP A 1 291 ? 34.281 23.375 -0.455 1 89.12 291 ASP A O 1
ATOM 2165 N N . MET A 1 292 ? 35.25 21.469 -0.169 1 86.38 292 MET A N 1
ATOM 2166 C CA . MET A 1 292 ? 34.844 21.297 1.227 1 86.38 292 MET A CA 1
ATOM 2167 C C . MET A 1 292 ? 35.344 22.469 2.07 1 86.38 292 MET A C 1
ATOM 2169 O O . MET A 1 292 ? 34.656 22.891 3.012 1 86.38 292 MET A O 1
ATOM 2173 N N . GLY A 1 293 ? 36.438 22.969 1.694 1 84.88 293 GLY A N 1
ATOM 2174 C CA . GLY A 1 293 ? 37 24.047 2.477 1 84.88 293 GLY A CA 1
ATOM 2175 C C . GLY A 1 293 ? 36.531 25.422 2.029 1 84.88 293 GLY A C 1
ATOM 2176 O O . GLY A 1 293 ? 36.844 26.422 2.664 1 84.88 293 GLY A O 1
ATOM 2177 N N . LYS A 1 294 ? 35.781 25.453 1.007 1 87.75 294 LYS A N 1
ATOM 2178 C CA . LYS A 1 294 ? 35.281 26.719 0.476 1 87.75 294 LYS A CA 1
ATOM 2179 C C . LYS A 1 294 ? 34 27.141 1.177 1 87.75 294 LYS A C 1
ATOM 2181 O O . LYS A 1 294 ? 33.281 26.312 1.715 1 87.75 294 LYS A O 1
ATOM 2186 N N . LEU A 1 295 ? 33.875 28.484 1.179 1 86.31 295 LEU A N 1
ATOM 2187 C CA . LEU A 1 295 ? 32.562 28.969 1.608 1 86.31 295 LEU A CA 1
ATOM 2188 C C . LEU A 1 295 ? 31.469 28.453 0.687 1 86.31 295 LEU A C 1
ATOM 2190 O O . LEU A 1 295 ? 31.656 28.406 -0.533 1 86.31 295 LEU A O 1
ATOM 2194 N N . ALA A 1 296 ? 30.375 28.031 1.305 1 87.94 296 ALA A N 1
ATOM 2195 C CA . ALA A 1 296 ? 29.266 27.484 0.533 1 87.94 296 ALA A CA 1
ATOM 2196 C C . ALA A 1 296 ? 28.828 28.453 -0.564 1 87.94 296 ALA A C 1
ATOM 2198 O O . ALA A 1 296 ? 28.484 28.047 -1.667 1 87.94 296 ALA A O 1
ATOM 2199 N N . THR A 1 297 ? 28.938 29.766 -0.272 1 82.94 297 THR A N 1
ATOM 2200 C CA . THR A 1 297 ? 28.516 30.781 -1.22 1 82.94 297 THR A CA 1
ATOM 2201 C C . THR A 1 297 ? 29.5 30.922 -2.369 1 82.94 297 THR A C 1
ATOM 2203 O O . THR A 1 297 ? 29.188 31.469 -3.418 1 82.94 297 THR A O 1
ATOM 2206 N N . LYS A 1 298 ? 30.672 30.406 -2.197 1 87 298 LYS A N 1
ATOM 2207 C CA . LYS A 1 298 ? 31.719 30.516 -3.211 1 87 298 LYS A CA 1
ATOM 2208 C C . LYS A 1 298 ? 31.781 29.266 -4.086 1 87 298 LYS A C 1
ATOM 2210 O O . LYS A 1 298 ? 32.5 29.219 -5.074 1 87 298 LYS A O 1
ATOM 2215 N N . VAL A 1 299 ? 31.094 28.266 -3.641 1 89.56 299 VAL A N 1
ATOM 2216 C CA . VAL A 1 299 ? 30.984 27.094 -4.504 1 89.56 299 VAL A CA 1
ATOM 2217 C C . VAL A 1 299 ? 29.953 27.344 -5.598 1 89.56 299 VAL A C 1
ATOM 2219 O O . VAL A 1 299 ? 28.766 27.5 -5.312 1 89.56 299 VAL A O 1
ATOM 2222 N N . ARG A 1 300 ? 30.422 27.312 -6.789 1 84.19 300 ARG A N 1
ATOM 2223 C CA . ARG A 1 300 ? 29.547 27.641 -7.918 1 84.19 300 ARG A CA 1
ATOM 2224 C C . ARG A 1 300 ? 28.391 26.672 -8.016 1 84.19 300 ARG A C 1
ATOM 2226 O O . ARG A 1 300 ? 28.594 25.453 -8.109 1 84.19 300 ARG A O 1
ATOM 2233 N N . GLY A 1 301 ? 27.156 27.25 -7.895 1 85.94 301 GLY A N 1
ATOM 2234 C CA . GLY A 1 301 ? 25.969 26.469 -8.18 1 85.94 301 GLY A CA 1
ATOM 2235 C C . GLY A 1 301 ? 25.422 25.734 -6.961 1 85.94 301 GLY A C 1
ATOM 2236 O O . GLY A 1 301 ? 24.438 25.016 -7.051 1 85.94 301 GLY A O 1
ATOM 2237 N N . LEU A 1 302 ? 26.094 25.844 -5.859 1 89.38 302 LEU A N 1
ATOM 2238 C CA . LEU A 1 302 ? 25.672 25.062 -4.703 1 89.38 302 LEU A CA 1
ATOM 2239 C C . LEU A 1 302 ? 24.422 25.656 -4.062 1 89.38 302 LEU A C 1
ATOM 2241 O O . LEU A 1 302 ? 23.438 24.969 -3.846 1 89.38 302 LEU A O 1
ATOM 2245 N N . VAL A 1 303 ? 24.531 26.969 -3.793 1 87.31 303 VAL A N 1
ATOM 2246 C CA . VAL A 1 303 ? 23.438 27.625 -3.078 1 87.31 303 VAL A CA 1
ATOM 2247 C C . VAL A 1 303 ? 22.562 28.391 -4.066 1 87.31 303 VAL A C 1
ATOM 2249 O O . VAL A 1 303 ? 23.062 29.062 -4.965 1 87.31 303 VAL A O 1
ATOM 2252 N N . VAL A 1 304 ? 21.281 28.156 -3.971 1 86.06 304 VAL A N 1
ATOM 2253 C CA . VAL A 1 304 ? 20.312 28.891 -4.766 1 86.06 304 VAL A CA 1
ATOM 2254 C C . VAL A 1 304 ? 19.703 30.016 -3.926 1 86.06 304 VAL A C 1
ATOM 2256 O O . VAL A 1 304 ? 19.094 29.75 -2.879 1 86.06 304 VAL A O 1
ATOM 2259 N N . THR A 1 305 ? 19.953 31.203 -4.441 1 80.25 305 THR A N 1
ATOM 2260 C CA . THR A 1 305 ? 19.453 32.344 -3.705 1 80.25 305 THR A CA 1
ATOM 2261 C C . THR A 1 305 ? 18.094 32.812 -4.254 1 80.25 305 THR A C 1
ATOM 2263 O O . THR A 1 305 ? 17.688 32.375 -5.34 1 80.25 305 THR A O 1
ATOM 2266 N N . THR A 1 306 ? 17.422 33.656 -3.449 1 74.56 306 THR A N 1
ATOM 2267 C CA . THR A 1 306 ? 16.047 34.094 -3.709 1 74.56 306 THR A CA 1
ATOM 2268 C C . THR A 1 306 ? 15.914 34.625 -5.133 1 74.56 306 THR A C 1
ATOM 2270 O O . THR A 1 306 ? 14.961 34.312 -5.836 1 74.56 306 THR A O 1
ATOM 2273 N N . PRO A 1 307 ? 16.922 35.406 -5.645 1 72.06 307 PRO A N 1
ATOM 2274 C CA . PRO A 1 307 ? 16.766 35.938 -7.004 1 72.06 307 PRO A CA 1
ATOM 2275 C C . PRO A 1 307 ? 16.781 34.844 -8.062 1 72.06 307 PRO A C 1
ATOM 2277 O O . PRO A 1 307 ? 16.281 35.031 -9.18 1 72.06 307 PRO A O 1
ATOM 2280 N N . GLU A 1 308 ? 17.25 33.656 -7.707 1 76.06 308 GLU A N 1
ATOM 2281 C CA . GLU A 1 308 ? 17.359 32.562 -8.656 1 76.06 308 GLU A CA 1
ATOM 2282 C C . GLU A 1 308 ? 16.125 31.672 -8.602 1 76.06 308 GLU A C 1
ATOM 2284 O O . GLU A 1 308 ? 15.977 30.781 -9.438 1 76.06 308 GLU A O 1
ATOM 2289 N N . TRP A 1 309 ? 15.305 31.922 -7.652 1 78.69 309 TRP A N 1
ATOM 2290 C CA . TRP A 1 309 ? 14.125 31.062 -7.5 1 78.69 309 TRP A CA 1
ATOM 2291 C C . TRP A 1 309 ? 13.07 31.406 -8.547 1 78.69 309 TRP A C 1
ATOM 2293 O O . TRP A 1 309 ? 12.859 32.594 -8.867 1 78.69 309 TRP A O 1
ATOM 2303 N N . ILE A 1 310 ? 12.625 30.359 -9.141 1 81 310 ILE A N 1
ATOM 2304 C CA . ILE A 1 310 ? 11.398 30.547 -9.914 1 81 310 ILE A CA 1
ATOM 2305 C C . ILE A 1 310 ? 10.195 30.5 -8.977 1 81 310 ILE A C 1
ATOM 2307 O O . ILE A 1 310 ? 9.812 29.438 -8.484 1 81 310 ILE A O 1
ATOM 2311 N N . VAL A 1 311 ? 9.711 31.688 -8.68 1 81.75 311 VAL A N 1
ATOM 2312 C CA . VAL A 1 311 ? 8.672 31.781 -7.664 1 81.75 311 VAL A CA 1
ATOM 2313 C C . VAL A 1 311 ? 7.297 31.734 -8.328 1 81.75 311 VAL A C 1
ATOM 2315 O O . VAL A 1 311 ? 7.031 32.469 -9.273 1 81.75 311 VAL A O 1
ATOM 2318 N N . VAL A 1 312 ? 6.488 30.797 -7.859 1 81.75 312 VAL A N 1
ATOM 2319 C CA . VAL A 1 312 ? 5.125 30.672 -8.359 1 81.75 312 VAL A CA 1
ATOM 2320 C C . VAL A 1 312 ? 4.137 30.734 -7.195 1 81.75 312 VAL A C 1
ATOM 2322 O O . VAL A 1 312 ? 4.535 30.656 -6.031 1 81.75 312 VAL A O 1
ATOM 2325 N N . ARG A 1 313 ? 2.912 30.969 -7.543 1 78.81 313 ARG A N 1
ATOM 2326 C CA . ARG A 1 313 ? 1.866 31.016 -6.523 1 78.81 313 ARG A CA 1
ATOM 2327 C C . ARG A 1 313 ? 1.703 29.641 -5.859 1 78.81 313 ARG A C 1
ATOM 2329 O O . ARG A 1 313 ? 1.924 28.609 -6.492 1 78.81 313 ARG A O 1
ATOM 2336 N N . GLU A 1 314 ? 1.347 29.672 -4.645 1 78.81 314 GLU A N 1
ATOM 2337 C CA . GLU A 1 314 ? 1.224 28.453 -3.854 1 78.81 314 GLU A CA 1
ATOM 2338 C C . GLU A 1 314 ? 0.107 27.547 -4.387 1 78.81 314 GLU A C 1
ATOM 2340 O O . GLU A 1 314 ? 0.171 26.328 -4.258 1 78.81 314 GLU A O 1
ATOM 2345 N N . ASP A 1 315 ? -0.87 28.203 -5.066 1 76.06 315 ASP A N 1
ATOM 2346 C CA . ASP A 1 315 ? -2.053 27.453 -5.484 1 76.06 315 ASP A CA 1
ATOM 2347 C C . ASP A 1 315 ? -1.89 26.906 -6.898 1 76.06 315 ASP A C 1
ATOM 2349 O O . ASP A 1 315 ? -2.805 26.297 -7.441 1 76.06 315 ASP A O 1
ATOM 2353 N N . ILE A 1 316 ? -0.682 27.031 -7.402 1 78.38 316 ILE A N 1
ATOM 2354 C CA . ILE A 1 316 ? -0.446 26.578 -8.766 1 78.38 316 ILE A CA 1
ATOM 2355 C C . ILE A 1 316 ? -0.386 25.047 -8.789 1 78.38 316 ILE A C 1
ATOM 2357 O O . ILE A 1 316 ? 0.091 24.422 -7.836 1 78.38 316 ILE A O 1
ATOM 2361 N N . SER A 1 317 ? -0.912 24.469 -9.805 1 78.12 317 SER A N 1
ATOM 2362 C CA . SER A 1 317 ? -0.801 23.031 -9.984 1 78.12 317 SER A CA 1
ATOM 2363 C C . SER A 1 317 ? 0.554 22.641 -10.57 1 78.12 317 SER A C 1
ATOM 2365 O O . SER A 1 317 ? 1.235 23.469 -11.164 1 78.12 317 SER A O 1
ATOM 2367 N N . VAL A 1 318 ? 1.006 21.406 -10.312 1 80.38 318 VAL A N 1
ATOM 2368 C CA . VAL A 1 318 ? 2.246 20.875 -10.875 1 80.38 318 VAL A CA 1
ATOM 2369 C C . VAL A 1 318 ? 2.234 21.047 -12.398 1 80.38 318 VAL A C 1
ATOM 2371 O O . VAL A 1 318 ? 3.227 21.484 -12.984 1 80.38 318 VAL A O 1
ATOM 2374 N N . ARG A 1 319 ? 1.157 20.812 -12.969 1 73.94 319 ARG A N 1
ATOM 2375 C CA . ARG A 1 319 ? 1.043 20.922 -14.414 1 73.94 319 ARG A CA 1
ATOM 2376 C C . ARG A 1 319 ? 1.221 22.359 -14.875 1 73.94 319 ARG A C 1
ATOM 2378 O O . ARG A 1 319 ? 1.901 22.625 -15.875 1 73.94 319 ARG A O 1
ATOM 2385 N N . GLU A 1 320 ? 0.508 23.203 -14.242 1 75.38 320 GLU A N 1
ATOM 2386 C CA . GLU A 1 320 ? 0.645 24.609 -14.562 1 75.38 320 GLU A CA 1
ATOM 2387 C C . GLU A 1 320 ? 2.088 25.078 -14.398 1 75.38 320 GLU A C 1
ATOM 2389 O O . GLU A 1 320 ? 2.586 25.875 -15.203 1 75.38 320 GLU A O 1
ATOM 2394 N N . ALA A 1 321 ? 2.678 24.578 -13.359 1 81.25 321 ALA A N 1
ATOM 2395 C CA . ALA A 1 321 ? 4.074 24.938 -13.109 1 81.25 321 ALA A CA 1
ATOM 2396 C C . ALA A 1 321 ? 4.977 24.453 -14.242 1 81.25 321 ALA A C 1
ATOM 2398 O O . ALA A 1 321 ? 5.855 25.188 -14.695 1 81.25 321 ALA A O 1
ATOM 2399 N N . ILE A 1 322 ? 4.688 23.25 -14.664 1 79.94 322 ILE A N 1
ATOM 2400 C CA . ILE A 1 322 ? 5.477 22.672 -15.758 1 79.94 322 ILE A CA 1
ATOM 2401 C C . ILE A 1 322 ? 5.242 23.484 -17.031 1 79.94 322 ILE A C 1
ATOM 2403 O O . ILE A 1 322 ? 6.191 23.812 -17.75 1 79.94 322 ILE A O 1
ATOM 2407 N N . ALA A 1 323 ? 3.992 23.734 -17.297 1 75.19 323 ALA A N 1
ATOM 2408 C CA . ALA A 1 323 ? 3.658 24.547 -18.469 1 75.19 323 ALA A CA 1
ATOM 2409 C C . ALA A 1 323 ? 4.344 25.906 -18.406 1 75.19 323 ALA A C 1
ATOM 2411 O O . ALA A 1 323 ? 4.828 26.406 -19.422 1 75.19 323 ALA A O 1
ATOM 2412 N N . PHE A 1 324 ? 4.359 26.469 -17.234 1 75.75 324 PHE A N 1
ATOM 2413 C CA . PHE A 1 324 ? 5.016 27.734 -17 1 75.75 324 PHE A CA 1
ATOM 2414 C C . PHE A 1 324 ? 6.504 27.656 -17.328 1 75.75 324 PHE A C 1
ATOM 2416 O O . PHE A 1 324 ? 7.051 28.531 -17.984 1 75.75 324 PHE A O 1
ATOM 2423 N N . LEU A 1 325 ? 7.105 26.594 -16.875 1 76.56 325 LEU A N 1
ATOM 2424 C CA . LEU A 1 325 ? 8.531 26.406 -17.094 1 76.56 325 LEU A CA 1
ATOM 2425 C C . LEU A 1 325 ? 8.836 26.203 -18.578 1 76.56 325 LEU A C 1
ATOM 2427 O O . LEU A 1 325 ? 9.836 26.719 -19.094 1 76.56 325 LEU A O 1
ATOM 2431 N N . GLU A 1 326 ? 7.969 25.516 -19.172 1 74.56 326 GLU A N 1
ATOM 2432 C CA . GLU A 1 326 ? 8.148 25.266 -20.609 1 74.56 326 GLU A CA 1
ATOM 2433 C C . GLU A 1 326 ? 7.949 26.547 -21.422 1 74.56 326 GLU A C 1
ATOM 2435 O O . GLU A 1 326 ? 8.672 26.781 -22.391 1 74.56 326 GLU A O 1
ATOM 2440 N N . ALA A 1 327 ? 7 27.25 -21.062 1 68.75 327 ALA A N 1
ATOM 2441 C CA . ALA A 1 327 ? 6.742 28.516 -21.734 1 68.75 327 ALA A CA 1
ATOM 2442 C C . ALA A 1 327 ? 7.898 29.5 -21.531 1 68.75 327 ALA A C 1
ATOM 2444 O O . ALA A 1 327 ? 8.297 30.203 -22.453 1 68.75 327 ALA A O 1
ATOM 2445 N N . ALA A 1 328 ? 8.383 29.484 -20.328 1 64.88 328 ALA A N 1
ATOM 2446 C CA . ALA A 1 328 ? 9.5 30.375 -20.016 1 64.88 328 ALA A CA 1
ATOM 2447 C C . ALA A 1 328 ? 10.75 29.984 -20.797 1 64.88 328 ALA A C 1
ATOM 2449 O O . ALA A 1 328 ? 11.539 30.844 -21.188 1 64.88 328 ALA A O 1
ATOM 2450 N N . LYS A 1 329 ? 10.836 28.734 -20.984 1 63.75 329 LYS A N 1
ATOM 2451 C CA . LYS A 1 329 ? 11.953 28.219 -21.766 1 63.75 329 LYS A CA 1
ATOM 2452 C C . LYS A 1 329 ? 11.852 28.672 -23.219 1 63.75 329 LYS A C 1
ATOM 2454 O O . LYS A 1 329 ? 12.867 29 -23.844 1 63.75 329 LYS A O 1
ATOM 2459 N N . LYS A 1 330 ? 10.672 28.703 -23.781 1 61.81 330 LYS A N 1
ATOM 2460 C CA . LYS A 1 330 ? 10.453 29.094 -25.172 1 61.81 330 LYS A CA 1
ATOM 2461 C C . LYS A 1 330 ? 10.664 30.594 -25.375 1 61.81 330 LYS A C 1
ATOM 2463 O O . LYS A 1 330 ? 11.133 31.031 -26.422 1 61.81 330 LYS A O 1
ATOM 2468 N N . GLU A 1 331 ? 10.016 31.344 -24.5 1 53.22 331 GLU A N 1
ATOM 2469 C CA . GLU A 1 331 ? 10.125 32.781 -24.641 1 53.22 331 GLU A CA 1
ATOM 2470 C C . GLU A 1 331 ? 11.562 33.25 -24.453 1 53.22 331 GLU A C 1
ATOM 2472 O O . GLU A 1 331 ? 11.961 34.281 -25.016 1 53.22 331 GLU A O 1
ATOM 2477 N N . SER A 1 332 ? 12.102 32.594 -23.516 1 50.16 332 SER A N 1
ATOM 2478 C CA . SER A 1 332 ? 13.492 33.062 -23.422 1 50.16 332 SER A CA 1
ATOM 2479 C C . SER A 1 332 ? 14.242 32.781 -24.719 1 50.16 332 SER A C 1
ATOM 2481 O O . SER A 1 332 ? 14.453 31.625 -25.094 1 50.16 332 SER A O 1
ATOM 2483 N N . ALA A 1 333 ? 13.898 33.469 -25.812 1 41.84 333 ALA A N 1
ATOM 2484 C CA . ALA A 1 333 ? 14.461 33.531 -27.156 1 41.84 333 ALA A CA 1
ATOM 2485 C C . ALA A 1 333 ? 15.914 33.062 -27.172 1 41.84 333 ALA A C 1
ATOM 2487 O O . ALA A 1 333 ? 16.406 32.625 -28.203 1 41.84 333 ALA A O 1
ATOM 2488 N N . ARG A 1 334 ? 16.859 33.906 -26.688 1 37.66 334 ARG A N 1
ATOM 2489 C CA . ARG A 1 334 ? 18.281 33.812 -26.953 1 37.66 334 ARG A CA 1
ATOM 2490 C C . ARG A 1 334 ? 18.844 32.531 -26.359 1 37.66 334 ARG A C 1
ATOM 2492 O O . ARG A 1 334 ? 20.062 32.375 -26.203 1 37.66 334 ARG A O 1
ATOM 2499 N N . GLY A 1 335 ? 18.266 31.422 -26.375 1 38.12 335 GLY A N 1
ATOM 2500 C CA . GLY A 1 335 ? 18.641 30.031 -26.266 1 38.12 335 GLY A CA 1
ATOM 2501 C C . GLY A 1 335 ? 19.016 29.594 -24.859 1 38.12 335 GLY A C 1
ATOM 2502 O O . GLY A 1 335 ? 19.422 28.469 -24.641 1 38.12 335 GLY A O 1
ATOM 2503 N N . GLU A 1 336 ? 19.422 30.328 -23.891 1 37.94 336 GLU A N 1
ATOM 2504 C CA . GLU A 1 336 ? 20.359 30.031 -22.797 1 37.94 336 GLU A CA 1
ATOM 2505 C C . GLU A 1 336 ? 19.609 29.688 -21.516 1 37.94 336 GLU A C 1
ATOM 2507 O O . GLU A 1 336 ? 20.219 29.297 -20.516 1 37.94 336 GLU A O 1
ATOM 2512 N N . ALA A 1 337 ? 18.391 30.203 -21.281 1 41.75 337 ALA A N 1
ATOM 2513 C CA . ALA A 1 337 ? 17.984 29.922 -19.922 1 41.75 337 ALA A CA 1
ATOM 2514 C C . ALA A 1 337 ? 17.484 28.484 -19.781 1 41.75 337 ALA A C 1
ATOM 2516 O O . ALA A 1 337 ? 16.344 28.172 -20.141 1 41.75 337 ALA A O 1
ATOM 2517 N N . THR A 1 338 ? 18.062 27.484 -20.047 1 49.16 338 THR A N 1
ATOM 2518 C CA . THR A 1 338 ? 17.797 26.078 -19.797 1 49.16 338 THR A CA 1
ATOM 2519 C C . THR A 1 338 ? 17.719 25.797 -18.297 1 49.16 338 THR A C 1
ATOM 2521 O O . THR A 1 338 ? 18.672 26.062 -17.562 1 49.16 338 THR A O 1
ATOM 2524 N N . TYR A 1 339 ? 16.453 25.875 -17.812 1 59.56 339 TYR A N 1
ATOM 2525 C CA . TYR A 1 339 ? 16.484 25.5 -16.391 1 59.56 339 TYR A CA 1
ATOM 2526 C C . TYR A 1 339 ? 17.062 24.109 -16.219 1 59.56 339 TYR A C 1
ATOM 2528 O O . TYR A 1 339 ? 16.641 23.156 -16.875 1 59.56 339 TYR A O 1
ATOM 2536 N N . ASP A 1 340 ? 18.094 24.109 -15.5 1 67.88 340 ASP A N 1
ATOM 2537 C CA . ASP A 1 340 ? 18.797 22.859 -15.188 1 67.88 340 ASP A CA 1
ATOM 2538 C C . ASP A 1 340 ? 17.969 21.984 -14.25 1 67.88 340 ASP A C 1
ATOM 2540 O O . ASP A 1 340 ? 17.109 22.484 -13.523 1 67.88 340 ASP A O 1
ATOM 2544 N N . ASP A 1 341 ? 18.031 20.812 -14.406 1 76.38 341 ASP A N 1
ATOM 2545 C CA . ASP A 1 341 ? 17.375 19.797 -13.578 1 76.38 341 ASP A CA 1
ATOM 2546 C C . ASP A 1 341 ? 17.5 20.125 -12.094 1 76.38 341 ASP A C 1
ATOM 2548 O O . ASP A 1 341 ? 16.672 19.703 -11.281 1 76.38 341 ASP A O 1
ATOM 2552 N N . ASP A 1 342 ? 18.516 21 -11.836 1 77.75 342 ASP A N 1
ATOM 2553 C CA . ASP A 1 342 ? 18.781 21.266 -10.43 1 77.75 342 ASP A CA 1
ATOM 2554 C C . ASP A 1 342 ? 18.297 22.656 -10.023 1 77.75 342 ASP A C 1
ATOM 2556 O O . ASP A 1 342 ? 18.609 23.141 -8.938 1 77.75 342 ASP A O 1
ATOM 2560 N N . ALA A 1 343 ? 17.516 23.297 -10.977 1 84.62 343 ALA A N 1
ATOM 2561 C CA . ALA A 1 343 ? 16.891 24.562 -10.594 1 84.62 343 ALA A CA 1
ATOM 2562 C C . ALA A 1 343 ? 15.766 24.344 -9.586 1 84.62 343 ALA A C 1
ATOM 2564 O O . ALA A 1 343 ? 15.289 23.219 -9.422 1 84.62 343 ALA A O 1
ATOM 2565 N N . VAL A 1 344 ? 15.508 25.469 -8.844 1 88.38 344 VAL A N 1
ATOM 2566 C CA . VAL A 1 344 ? 14.539 25.359 -7.762 1 88.38 344 VAL A CA 1
ATOM 2567 C C . VAL A 1 344 ? 13.305 26.188 -8.094 1 88.38 344 VAL A C 1
ATOM 2569 O O . VAL A 1 344 ? 13.414 27.359 -8.461 1 88.38 344 VAL A O 1
ATOM 2572 N N . ILE A 1 345 ? 12.188 25.562 -8.086 1 88.12 345 ILE A N 1
ATOM 2573 C CA . ILE A 1 345 ? 10.914 26.266 -8.125 1 88.12 345 ILE A CA 1
ATOM 2574 C C . ILE A 1 345 ? 10.336 26.375 -6.719 1 88.12 345 ILE A C 1
ATOM 2576 O O . ILE A 1 345 ? 10.383 25.422 -5.938 1 88.12 345 ILE A O 1
ATOM 2580 N N . ALA A 1 346 ? 9.969 27.656 -6.359 1 88.38 346 ALA A N 1
ATOM 2581 C CA . ALA A 1 346 ? 9.5 27.938 -5.004 1 88.38 346 ALA A CA 1
ATOM 2582 C C . ALA A 1 346 ? 8.047 28.391 -5.016 1 88.38 346 ALA A C 1
ATOM 2584 O O . ALA A 1 346 ? 7.633 29.141 -5.906 1 88.38 346 ALA A O 1
ATOM 2585 N N . THR A 1 347 ? 7.316 27.844 -4.117 1 86.88 347 THR A N 1
ATOM 2586 C CA . THR A 1 347 ? 5.957 28.328 -3.896 1 86.88 347 THR A CA 1
ATOM 2587 C C . THR A 1 347 ? 5.953 29.469 -2.871 1 86.88 347 THR A C 1
ATOM 2589 O O . THR A 1 347 ? 6.703 29.422 -1.893 1 86.88 347 THR A O 1
ATOM 2592 N N . ALA A 1 348 ? 5.156 30.562 -3.127 1 82 348 ALA A N 1
ATOM 2593 C CA . ALA A 1 348 ? 5.125 31.703 -2.209 1 82 348 ALA A CA 1
ATOM 2594 C C . ALA A 1 348 ? 3.691 32.125 -1.905 1 82 348 ALA A C 1
ATOM 2596 O O . ALA A 1 348 ? 2.799 31.953 -2.742 1 82 348 ALA A O 1
ATOM 2597 N N . VAL A 1 349 ? 3.488 32.5 -0.611 1 78.75 349 VAL A N 1
ATOM 2598 C CA . VAL A 1 349 ? 2.258 33.156 -0.152 1 78.75 349 VAL A CA 1
ATOM 2599 C C . VAL A 1 349 ? 2.549 34.562 0.297 1 78.75 349 VAL A C 1
ATOM 2601 O O . VAL A 1 349 ? 3.387 34.812 1.173 1 78.75 349 VAL A O 1
ATOM 2604 N N . GLU A 1 350 ? 1.818 35.531 -0.285 1 72.06 350 GLU A N 1
ATOM 2605 C CA . GLU A 1 350 ? 1.995 36.938 0.051 1 72.06 350 GLU A CA 1
ATOM 2606 C C . GLU A 1 350 ? 3.465 37.344 -0.015 1 72.06 350 GLU A C 1
ATOM 2608 O O . GLU A 1 350 ? 3.98 37.969 0.904 1 72.06 350 GLU A O 1
ATOM 2613 N N . GLY A 1 351 ? 4.199 36.781 -0.959 1 71.5 351 GLY A N 1
ATOM 2614 C CA . GLY A 1 351 ? 5.582 37.156 -1.195 1 71.5 351 GLY A CA 1
ATOM 2615 C C . GLY A 1 351 ? 6.574 36.375 -0.364 1 71.5 351 GLY A C 1
ATOM 2616 O O . GLY A 1 351 ? 7.785 36.5 -0.538 1 71.5 351 GLY A O 1
ATOM 2617 N N . LYS A 1 352 ? 6.055 35.562 0.484 1 78.62 352 LYS A N 1
ATOM 2618 C CA . LYS A 1 352 ? 6.941 34.75 1.312 1 78.62 352 LYS A CA 1
ATOM 2619 C C . LYS A 1 352 ? 7.012 33.312 0.793 1 78.62 352 LYS A C 1
ATOM 2621 O O . LYS A 1 352 ? 5.98 32.656 0.617 1 78.62 352 LYS A O 1
ATOM 2626 N N . VAL A 1 353 ? 8.211 32.875 0.601 1 84.88 353 VAL A N 1
ATOM 2627 C CA . VAL A 1 353 ? 8.414 31.516 0.1 1 84.88 353 VAL A CA 1
ATOM 2628 C C . VAL A 1 353 ? 8.031 30.516 1.176 1 84.88 353 VAL A C 1
ATOM 2630 O O . VAL A 1 353 ? 8.438 30.641 2.332 1 84.88 353 VAL A O 1
ATOM 2633 N N . THR A 1 354 ? 7.223 29.5 0.766 1 85.69 354 THR A N 1
ATOM 2634 C CA . THR A 1 354 ? 6.727 28.516 1.711 1 85.69 354 THR A CA 1
ATOM 2635 C C . THR A 1 354 ? 7.328 27.141 1.425 1 85.69 354 THR A C 1
ATOM 2637 O O . THR A 1 354 ? 7.523 26.344 2.34 1 85.69 354 THR A O 1
ATOM 2640 N N . GLY A 1 355 ? 7.621 26.875 0.221 1 89.5 355 GLY A N 1
ATOM 2641 C CA . GLY A 1 355 ? 8.141 25.578 -0.156 1 89.5 355 GLY A CA 1
ATOM 2642 C C . GLY A 1 355 ? 9.008 25.609 -1.4 1 89.5 355 GLY A C 1
ATOM 2643 O O . GLY A 1 355 ? 8.961 26.578 -2.164 1 89.5 355 GLY A O 1
ATOM 2644 N N . VAL A 1 356 ? 9.875 24.562 -1.529 1 90.31 356 VAL A N 1
ATOM 2645 C CA . VAL A 1 356 ? 10.789 24.5 -2.668 1 90.31 356 VAL A CA 1
ATOM 2646 C C . VAL A 1 356 ? 10.758 23.109 -3.285 1 90.31 356 VAL A C 1
ATOM 2648 O O . VAL A 1 356 ? 10.516 22.109 -2.586 1 90.31 356 VAL A O 1
ATOM 2651 N N . VAL A 1 357 ? 10.914 23.078 -4.656 1 89.62 357 VAL A N 1
ATOM 2652 C CA . VAL A 1 357 ? 10.984 21.828 -5.406 1 89.62 357 VAL A CA 1
ATOM 2653 C C . VAL A 1 357 ? 12.07 21.922 -6.473 1 89.62 357 VAL A C 1
ATOM 2655 O O . VAL A 1 357 ? 12.227 22.969 -7.117 1 89.62 357 VAL A O 1
ATOM 2658 N N . GLU A 1 358 ? 12.812 20.812 -6.578 1 88.5 358 GLU A N 1
ATOM 2659 C CA . GLU A 1 358 ? 13.719 20.766 -7.719 1 88.5 358 GLU A CA 1
ATOM 2660 C C . GLU A 1 358 ? 12.961 20.531 -9.023 1 88.5 358 GLU A C 1
ATOM 2662 O O . GLU A 1 358 ? 12.008 19.75 -9.055 1 88.5 358 GLU A O 1
ATOM 2667 N N . ILE A 1 359 ? 13.398 21.141 -10.055 1 84.88 359 ILE A N 1
ATOM 2668 C CA . ILE A 1 359 ? 12.727 21.016 -11.344 1 84.88 359 ILE A CA 1
ATOM 2669 C C . ILE A 1 359 ? 12.727 19.547 -11.789 1 84.88 359 ILE A C 1
ATOM 2671 O O . ILE A 1 359 ? 11.734 19.062 -12.336 1 84.88 359 ILE A O 1
ATOM 2675 N N . ALA A 1 360 ? 13.844 18.906 -11.492 1 80.06 360 ALA A N 1
ATOM 2676 C CA . ALA A 1 360 ? 13.914 17.5 -11.859 1 80.06 360 ALA A CA 1
ATOM 2677 C C . ALA A 1 360 ? 12.797 16.703 -11.188 1 80.06 360 ALA A C 1
ATOM 2679 O O . ALA A 1 360 ? 12.188 15.828 -11.812 1 80.06 360 ALA A O 1
ATOM 2680 N N . THR A 1 361 ? 12.633 16.984 -9.961 1 78.94 361 THR A N 1
ATOM 2681 C CA . THR A 1 361 ? 11.578 16.312 -9.203 1 78.94 361 THR A CA 1
ATOM 2682 C C . THR A 1 361 ? 10.203 16.656 -9.773 1 78.94 361 THR A C 1
ATOM 2684 O O . THR A 1 361 ? 9.328 15.797 -9.867 1 78.94 361 THR A O 1
ATOM 2687 N N . LEU A 1 362 ? 10.023 17.891 -10.078 1 79.88 362 LEU A N 1
ATOM 2688 C CA . LEU A 1 362 ? 8.781 18.359 -10.68 1 79.88 362 LEU A CA 1
ATOM 2689 C C . LEU A 1 362 ? 8.508 17.656 -12 1 79.88 362 LEU A C 1
ATOM 2691 O O . LEU A 1 362 ? 7.391 17.203 -12.258 1 79.88 362 LEU A O 1
ATOM 2695 N N . MET A 1 363 ? 9.57 17.531 -12.758 1 75.75 363 MET A N 1
ATOM 2696 C CA . MET A 1 363 ? 9.438 16.922 -14.078 1 75.75 363 MET A CA 1
ATOM 2697 C C . MET A 1 363 ? 9.164 15.422 -13.953 1 75.75 363 MET A C 1
ATOM 2699 O O . MET A 1 363 ? 8.531 14.828 -14.828 1 75.75 363 MET A O 1
ATOM 2703 N N . ALA A 1 364 ? 9.688 14.961 -12.883 1 64.25 364 ALA A N 1
ATOM 2704 C CA . ALA A 1 364 ? 9.453 13.539 -12.633 1 64.25 364 ALA A CA 1
ATOM 2705 C C . ALA A 1 364 ? 7.992 13.266 -12.305 1 64.25 364 ALA A C 1
ATOM 2707 O O . ALA A 1 364 ? 7.496 12.156 -12.5 1 64.25 364 ALA A O 1
ATOM 2708 N N . GLU A 1 365 ? 7.402 14.305 -11.711 1 57.66 365 GLU A N 1
ATOM 2709 C CA . GLU A 1 365 ? 5.984 14.203 -11.383 1 57.66 365 GLU A CA 1
ATOM 2710 C C . GLU A 1 365 ? 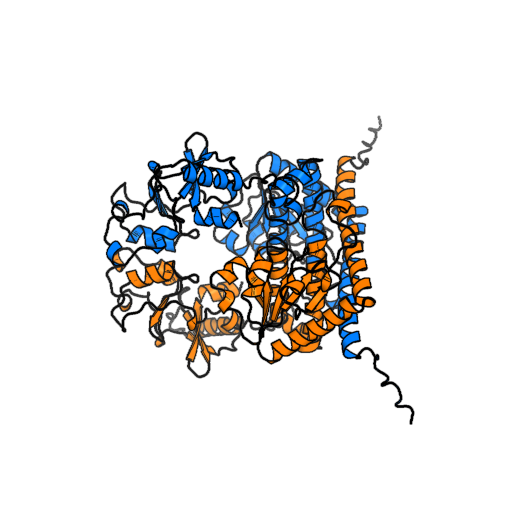5.117 14.305 -12.633 1 57.66 365 GLU A C 1
ATOM 2712 O O . GLU A 1 365 ? 3.957 13.891 -12.625 1 57.66 365 GLU A O 1
ATOM 2717 N N . LYS A 1 366 ? 5.609 14.969 -13.617 1 54.09 366 LYS A N 1
ATOM 2718 C CA . LYS A 1 366 ? 4.93 15.062 -14.906 1 54.09 366 LYS A CA 1
ATOM 2719 C C . LYS A 1 366 ? 4.664 13.68 -15.484 1 54.09 366 LYS A C 1
ATOM 2721 O O . LYS A 1 366 ? 3.643 13.469 -16.141 1 54.09 366 LYS A O 1
ATOM 2726 N N . ALA A 1 367 ? 5.488 12.75 -15.117 1 42.75 367 ALA A N 1
ATOM 2727 C CA . ALA A 1 367 ? 5.477 11.453 -15.789 1 42.75 367 ALA A CA 1
ATOM 2728 C C . ALA A 1 367 ? 4.57 10.461 -15.062 1 42.75 367 ALA A C 1
ATOM 2730 O O . ALA A 1 367 ? 4.434 10.523 -13.836 1 42.75 367 ALA A O 1
ATOM 2731 N N . MET B 1 1 ? -48.312 16.734 33.969 1 27.42 1 MET B N 1
ATOM 2732 C CA . MET B 1 1 ? -48.156 16.969 32.562 1 27.42 1 MET B CA 1
ATOM 2733 C C . MET B 1 1 ? -47 16.172 31.984 1 27.42 1 MET B C 1
ATOM 2735 O O . MET B 1 1 ? -45.844 16.375 32.406 1 27.42 1 MET B O 1
ATOM 2739 N N . ALA B 1 2 ? -47.219 14.977 31.422 1 30.22 2 ALA B N 1
ATOM 2740 C CA . ALA B 1 2 ? -46.312 13.914 31.016 1 30.22 2 ALA B CA 1
ATOM 2741 C C . ALA B 1 2 ? -45.438 14.352 29.828 1 30.22 2 ALA B C 1
ATOM 2743 O O . ALA B 1 2 ? -45.969 14.789 28.812 1 30.22 2 ALA B O 1
ATOM 2744 N N . ILE B 1 3 ? -44.219 14.891 30.031 1 33.94 3 ILE B N 1
ATOM 2745 C CA . ILE B 1 3 ? -43.312 15.336 28.984 1 33.94 3 ILE B CA 1
ATOM 2746 C C . ILE B 1 3 ? -43.125 14.234 27.953 1 33.94 3 ILE B C 1
ATOM 2748 O O . ILE B 1 3 ? -42.844 13.086 28.297 1 33.94 3 ILE B O 1
ATOM 2752 N N . ALA B 1 4 ? -43.812 14.32 26.812 1 35.72 4 ALA B N 1
ATOM 2753 C CA . ALA B 1 4 ? -43.75 13.398 25.688 1 35.72 4 ALA B CA 1
ATOM 2754 C C . ALA B 1 4 ? -42.312 13.078 25.312 1 35.72 4 ALA B C 1
ATOM 2756 O O . ALA B 1 4 ? -41.469 13.961 25.312 1 35.72 4 ALA B O 1
ATOM 2757 N N . PRO B 1 5 ? -41.969 11.805 25.422 1 31.09 5 PRO B N 1
ATOM 2758 C CA . PRO B 1 5 ? -40.594 11.391 25.109 1 31.09 5 PRO B CA 1
ATOM 2759 C C . PRO B 1 5 ? -40.125 11.875 23.734 1 31.09 5 PRO B C 1
ATOM 2761 O O . PRO B 1 5 ? -40.938 11.969 22.812 1 31.09 5 PRO B O 1
ATOM 2764 N N . ALA B 1 6 ? -39.312 12.867 23.609 1 34.25 6 ALA B N 1
ATOM 2765 C CA . ALA B 1 6 ? -38.75 13.359 22.359 1 34.25 6 ALA B CA 1
ATOM 2766 C C . ALA B 1 6 ? -38.469 12.219 21.391 1 34.25 6 ALA B C 1
ATOM 2768 O O . ALA B 1 6 ? -37.844 11.227 21.75 1 34.25 6 ALA B O 1
ATOM 2769 N N . GLU B 1 7 ? -39.344 11.82 20.484 1 34 7 GLU B N 1
ATOM 2770 C CA . GLU B 1 7 ? -39.25 10.836 19.406 1 34 7 GLU B CA 1
ATOM 2771 C C . GLU B 1 7 ? -37.906 10.922 18.688 1 34 7 GLU B C 1
ATOM 2773 O O . GLU B 1 7 ? -37.719 11.789 17.828 1 34 7 GLU B O 1
ATOM 2778 N N . VAL B 1 8 ? -36.781 10.906 19.281 1 36.66 8 VAL B N 1
ATOM 2779 C CA . VAL B 1 8 ? -35.375 11.023 18.859 1 36.66 8 VAL B CA 1
ATOM 2780 C C . VAL B 1 8 ? -35.125 10.094 17.672 1 36.66 8 VAL B C 1
ATOM 2782 O O . VAL B 1 8 ? -33.969 9.914 17.266 1 36.66 8 VAL B O 1
ATOM 2785 N N . THR B 1 9 ? -36.031 9.047 17.297 1 39.53 9 THR B N 1
ATOM 2786 C CA . THR B 1 9 ? -35.531 7.867 16.594 1 39.53 9 THR B CA 1
ATOM 2787 C C . THR B 1 9 ? -35.094 8.219 15.172 1 39.53 9 THR B C 1
ATOM 2789 O O . THR B 1 9 ? -34.844 7.328 14.359 1 39.53 9 THR B O 1
ATOM 2792 N N . GLY B 1 10 ? -35.594 9.156 14.445 1 44.72 10 GLY B N 1
ATOM 2793 C CA . GLY B 1 10 ? -35.625 9.297 13 1 44.72 10 GLY B CA 1
ATOM 2794 C C . GLY B 1 10 ? -34.219 9.391 12.391 1 44.72 10 GLY B C 1
ATOM 2795 O O . GLY B 1 10 ? -33.438 10.266 12.766 1 44.72 10 GLY B O 1
ATOM 2796 N N . CYS B 1 11 ? -33.656 8.211 11.875 1 58.38 11 CYS B N 1
ATOM 2797 C CA . CYS B 1 11 ? -32.344 8.188 11.242 1 58.38 11 CYS B CA 1
ATOM 2798 C C . CYS B 1 11 ? -32.156 9.383 10.312 1 58.38 11 CYS B C 1
ATOM 2800 O O . CYS B 1 11 ? -33 9.641 9.461 1 58.38 11 CYS B O 1
ATOM 2802 N N . SER B 1 12 ? -31.438 10.438 10.578 1 80.69 12 SER B N 1
ATOM 2803 C CA . SER B 1 12 ? -31.109 11.633 9.812 1 80.69 12 SER B CA 1
ATOM 2804 C C . SER B 1 12 ? -30.828 11.289 8.352 1 80.69 12 SER B C 1
ATOM 2806 O O . SER B 1 12 ? -30.219 10.258 8.055 1 80.69 12 SER B O 1
ATOM 2808 N N . PRO B 1 13 ? -31.75 11.766 7.422 1 87.69 13 PRO B N 1
ATOM 2809 C CA . PRO B 1 13 ? -31.516 11.555 5.992 1 87.69 13 PRO B CA 1
ATOM 2810 C C . PRO B 1 13 ? -30.031 11.562 5.629 1 87.69 13 PRO B C 1
ATOM 2812 O O . PRO B 1 13 ? -29.609 10.82 4.738 1 87.69 13 PRO B O 1
ATOM 2815 N N . VAL B 1 14 ? -29.297 12.258 6.328 1 91.94 14 VAL B N 1
ATOM 2816 C CA . VAL B 1 14 ? -27.875 12.344 6.055 1 91.94 14 VAL B CA 1
ATOM 2817 C C . VAL B 1 14 ? -27.188 11.039 6.461 1 91.94 14 VAL B C 1
ATOM 2819 O O . VAL B 1 14 ? -26.359 10.508 5.715 1 91.94 14 VAL B O 1
ATOM 2822 N N . LEU B 1 15 ? -27.516 10.531 7.637 1 93.19 15 LEU B N 1
ATOM 2823 C CA . LEU B 1 15 ? -26.984 9.258 8.109 1 93.19 15 LEU B CA 1
ATOM 2824 C C . LEU B 1 15 ? -27.297 8.141 7.121 1 93.19 15 LEU B C 1
ATOM 2826 O O . LEU B 1 15 ? -26.422 7.352 6.766 1 93.19 15 LEU B O 1
ATOM 2830 N N . GLU B 1 16 ? -28.516 8.094 6.645 1 94.62 16 GLU B N 1
ATOM 2831 C CA . GLU B 1 16 ? -28.938 7.027 5.738 1 94.62 16 GLU B CA 1
ATOM 2832 C C . GLU B 1 16 ? -28.219 7.129 4.398 1 94.62 16 GLU B C 1
ATOM 2834 O O . GLU B 1 16 ? -27.906 6.109 3.779 1 94.62 16 GLU B O 1
ATOM 2839 N N . ALA B 1 17 ? -28.016 8.312 3.904 1 94.69 17 ALA B N 1
ATOM 2840 C CA . ALA B 1 17 ? -27.297 8.5 2.65 1 94.69 17 ALA B CA 1
ATOM 2841 C C . ALA B 1 17 ? -25.844 8.016 2.768 1 94.69 17 ALA B C 1
ATOM 2843 O O . ALA B 1 17 ? -25.328 7.395 1.842 1 94.69 17 ALA B O 1
ATOM 2844 N N . ARG B 1 18 ? -25.188 8.344 3.895 1 96.94 18 ARG B N 1
ATOM 2845 C CA . ARG B 1 18 ? -23.828 7.891 4.152 1 96.94 18 ARG B CA 1
ATOM 2846 C C . ARG B 1 18 ? -23.734 6.367 4.176 1 96.94 18 ARG B C 1
ATOM 2848 O O . ARG B 1 18 ? -22.859 5.777 3.551 1 96.94 18 ARG B O 1
ATOM 2855 N N . LEU B 1 19 ? -24.703 5.77 4.844 1 97.94 19 LEU B N 1
ATOM 2856 C CA . LEU B 1 19 ? -24.703 4.316 4.98 1 97.94 19 LEU B CA 1
ATOM 2857 C C . LEU B 1 19 ? -25.062 3.645 3.658 1 97.94 19 LEU B C 1
ATOM 2859 O O . LEU B 1 19 ? -24.562 2.559 3.357 1 97.94 19 LEU B O 1
ATOM 2863 N N . ALA B 1 20 ? -25.938 4.266 2.883 1 97.31 20 ALA B N 1
ATOM 2864 C CA . ALA B 1 20 ? -26.266 3.736 1.562 1 97.31 20 ALA B CA 1
ATOM 2865 C C . ALA B 1 20 ? -25.031 3.68 0.671 1 97.31 20 ALA B C 1
ATOM 2867 O O . ALA B 1 20 ? -24.844 2.721 -0.081 1 97.31 20 ALA B O 1
ATOM 2868 N N . THR B 1 21 ? -24.219 4.703 0.732 1 97.44 21 THR B N 1
ATOM 2869 C CA . THR B 1 21 ? -22.969 4.715 -0.021 1 97.44 21 THR B CA 1
ATOM 2870 C C . THR B 1 21 ? -22.047 3.596 0.444 1 97.44 21 THR B C 1
ATOM 2872 O O . THR B 1 21 ? -21.469 2.879 -0.377 1 97.44 21 THR B O 1
ATOM 2875 N N . ALA B 1 22 ? -21.906 3.463 1.759 1 98.19 22 ALA B N 1
ATOM 2876 C CA . ALA B 1 22 ? -21.031 2.428 2.312 1 98.19 22 ALA B CA 1
ATOM 2877 C C . ALA B 1 22 ? -21.469 1.042 1.836 1 98.19 22 ALA B C 1
ATOM 2879 O O . ALA B 1 22 ? -20.641 0.268 1.34 1 98.19 22 ALA B O 1
ATOM 2880 N N . VAL B 1 23 ? -22.719 0.765 1.946 1 98.56 23 VAL B N 1
ATOM 2881 C CA . VAL B 1 23 ? -23.281 -0.54 1.595 1 98.56 23 VAL B CA 1
ATOM 2882 C C . VAL B 1 23 ? -23.141 -0.771 0.092 1 98.56 23 VAL B C 1
ATOM 2884 O O . VAL B 1 23 ? -22.812 -1.877 -0.344 1 98.56 23 VAL B O 1
ATOM 2887 N N . HIS B 1 24 ? -23.375 0.245 -0.687 1 98.5 24 HIS B N 1
ATOM 2888 C CA . HIS B 1 24 ? -23.25 0.145 -2.137 1 98.5 24 HIS B CA 1
ATOM 2889 C C . HIS B 1 24 ? -21.828 -0.228 -2.547 1 98.5 24 HIS B C 1
ATOM 2891 O O . HIS B 1 24 ? -21.625 -1.099 -3.396 1 98.5 24 HIS B O 1
ATOM 2897 N N . VAL B 1 25 ? -20.844 0.432 -1.969 1 98.75 25 VAL B N 1
ATOM 2898 C CA . VAL B 1 25 ? -19.438 0.162 -2.287 1 98.75 25 VAL B CA 1
ATOM 2899 C C . VAL B 1 25 ? -19.094 -1.271 -1.895 1 98.75 25 VAL B C 1
ATOM 2901 O O . VAL B 1 25 ? -18.531 -2.02 -2.695 1 98.75 25 VAL B O 1
ATOM 2904 N N . LEU B 1 26 ? -19.422 -1.668 -0.668 1 98.88 26 LEU B N 1
ATOM 2905 C CA . LEU B 1 26 ? -19.094 -2.992 -0.156 1 98.88 26 LEU B CA 1
ATOM 2906 C C . LEU B 1 26 ? -19.75 -4.082 -0.993 1 98.88 26 LEU B C 1
ATOM 2908 O O . LEU B 1 26 ? -19.109 -5.074 -1.347 1 98.88 26 LEU B O 1
ATOM 2912 N N . MET B 1 27 ? -20.984 -3.863 -1.375 1 98.75 27 MET B N 1
ATOM 2913 C CA . MET B 1 27 ? -21.719 -4.855 -2.154 1 98.75 27 MET B CA 1
ATOM 2914 C C . MET B 1 27 ? -21.188 -4.926 -3.584 1 98.75 27 MET B C 1
ATOM 2916 O O . MET B 1 27 ? -21.172 -5.996 -4.191 1 98.75 27 MET B O 1
ATOM 2920 N N . THR B 1 28 ? -20.844 -3.799 -4.148 1 98.75 28 THR B N 1
ATOM 2921 C CA . THR B 1 28 ? -20.281 -3.773 -5.496 1 98.75 28 THR B CA 1
ATOM 2922 C C . THR B 1 28 ? -18.969 -4.543 -5.543 1 98.75 28 THR B C 1
ATOM 2924 O O . THR B 1 28 ? -18.734 -5.328 -6.461 1 98.75 28 THR B O 1
ATOM 2927 N N . GLU B 1 29 ? -18.109 -4.301 -4.527 1 98.88 29 GLU B N 1
ATOM 2928 C CA . GLU B 1 29 ? -16.828 -5 -4.484 1 98.88 29 GLU B CA 1
ATOM 2929 C C . GLU B 1 29 ? -17.031 -6.488 -4.195 1 98.88 29 GLU B C 1
ATOM 2931 O O . GLU B 1 29 ? -16.281 -7.324 -4.715 1 98.88 29 GLU B O 1
ATOM 2936 N N . ALA B 1 30 ? -18.078 -6.832 -3.402 1 98.81 30 ALA B N 1
ATOM 2937 C CA . ALA B 1 30 ? -18.406 -8.234 -3.184 1 98.81 30 ALA B CA 1
ATOM 2938 C C . ALA B 1 30 ? -18.828 -8.906 -4.488 1 98.81 30 ALA B C 1
ATOM 2940 O O . ALA B 1 30 ? -18.406 -10.023 -4.785 1 98.81 30 ALA B O 1
ATOM 2941 N N . LYS B 1 31 ? -19.656 -8.234 -5.215 1 98.62 31 LYS B N 1
ATOM 2942 C CA . LYS B 1 31 ? -20.125 -8.758 -6.496 1 98.62 31 LYS B CA 1
ATOM 2943 C C . LYS B 1 31 ? -18.969 -8.938 -7.469 1 98.62 31 LYS B C 1
ATOM 2945 O O . LYS B 1 31 ? -18.922 -9.906 -8.227 1 98.62 31 LYS B O 1
ATOM 2950 N N . ALA B 1 32 ? -18.078 -7.996 -7.457 1 98.88 32 ALA B N 1
ATOM 2951 C CA . ALA B 1 32 ? -16.922 -8.07 -8.336 1 98.88 32 ALA B CA 1
ATOM 2952 C C . ALA B 1 32 ? -16.062 -9.297 -8.008 1 98.88 32 ALA B C 1
ATOM 2954 O O . ALA B 1 32 ? -15.547 -9.961 -8.906 1 98.88 32 ALA B O 1
ATOM 2955 N N . LEU B 1 33 ? -15.867 -9.57 -6.727 1 98.88 33 LEU B N 1
ATOM 2956 C CA . LEU B 1 33 ? -15.094 -10.742 -6.32 1 98.88 33 LEU B CA 1
ATOM 2957 C C . LEU B 1 33 ? -15.797 -12.031 -6.738 1 98.88 33 LEU B C 1
ATOM 2959 O O . LEU B 1 33 ? -15.141 -12.9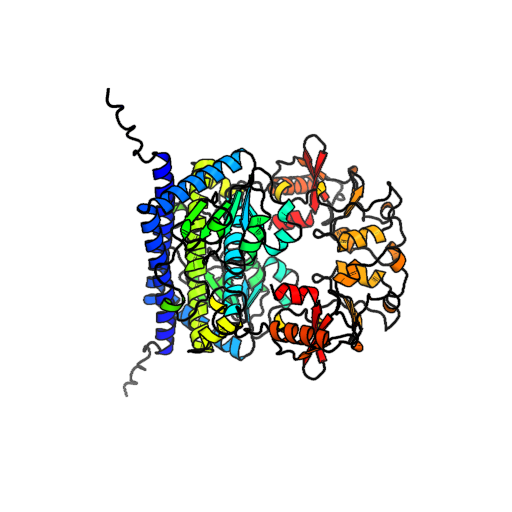84 -7.168 1 98.88 33 LEU B O 1
ATOM 2963 N N . SER B 1 34 ? -17.109 -12.055 -6.617 1 98.69 34 SER B N 1
ATOM 2964 C CA . SER B 1 34 ? -17.875 -13.219 -7.059 1 98.69 34 SER B CA 1
ATOM 2965 C C . SER B 1 34 ? -17.766 -13.414 -8.57 1 98.69 34 SER B C 1
ATOM 2967 O O . SER B 1 34 ? -17.672 -14.547 -9.047 1 98.69 34 SER B O 1
ATOM 2969 N N . TYR B 1 35 ? -17.828 -12.32 -9.242 1 98.5 35 TYR B N 1
ATOM 2970 C CA . TYR B 1 35 ? -17.672 -12.352 -10.695 1 98.5 35 TYR B CA 1
ATOM 2971 C C . TYR B 1 35 ? -16.312 -12.922 -11.078 1 98.5 35 TYR B C 1
ATOM 2973 O O . TYR B 1 35 ? -16.219 -13.766 -11.977 1 98.5 35 TYR B O 1
ATOM 2981 N N . LEU B 1 36 ? -15.273 -12.5 -10.422 1 98.81 36 LEU B N 1
ATOM 2982 C CA . LEU B 1 36 ? -13.922 -12.984 -10.688 1 98.81 36 LEU B CA 1
ATOM 2983 C C . LEU B 1 36 ? -13.797 -14.469 -10.359 1 98.81 36 LEU B C 1
ATOM 2985 O O . LEU B 1 36 ? -13.156 -15.219 -11.094 1 98.81 36 LEU B O 1
ATOM 2989 N N . ALA B 1 37 ? -14.359 -14.875 -9.219 1 98.75 37 ALA B N 1
ATOM 2990 C CA . ALA B 1 37 ? -14.336 -16.281 -8.836 1 98.75 37 ALA B CA 1
ATOM 2991 C C . ALA B 1 37 ? -14.945 -17.156 -9.93 1 98.75 37 ALA B C 1
ATOM 2993 O O . ALA B 1 37 ? -14.414 -18.219 -10.258 1 98.75 37 ALA B O 1
ATOM 2994 N N . ARG B 1 38 ? -16.047 -16.703 -10.492 1 98.12 38 ARG B N 1
ATOM 2995 C CA . ARG B 1 38 ? -16.719 -17.438 -11.562 1 98.12 38 ARG B CA 1
ATOM 2996 C C . ARG B 1 38 ? -15.828 -17.5 -12.805 1 98.12 38 ARG B C 1
ATOM 2998 O O . ARG B 1 38 ? -15.789 -18.531 -13.492 1 98.12 38 ARG B O 1
ATOM 3005 N N . LEU B 1 39 ? -15.148 -16.406 -13.094 1 98.44 39 LEU B N 1
ATOM 3006 C CA . LEU B 1 39 ? -14.234 -16.391 -14.227 1 98.44 39 LEU B CA 1
ATOM 3007 C C . LEU B 1 39 ? -13.164 -17.469 -14.086 1 98.44 39 LEU B C 1
ATOM 3009 O O . LEU B 1 39 ? -12.898 -18.203 -15.031 1 98.44 39 LEU B O 1
ATOM 3013 N N . TYR B 1 40 ? -12.57 -17.609 -12.93 1 98.56 40 TYR B N 1
ATOM 3014 C CA . TYR B 1 40 ? -11.477 -18.547 -12.711 1 98.56 40 TYR B CA 1
ATOM 3015 C C . TYR B 1 40 ? -12 -19.969 -12.523 1 98.56 40 TYR B C 1
ATOM 3017 O O . TYR B 1 40 ? -11.234 -20.922 -12.555 1 98.56 40 TYR B O 1
ATOM 3025 N N . GLN B 1 41 ? -13.297 -20.094 -12.398 1 97.19 41 GLN B N 1
ATOM 3026 C CA . GLN B 1 41 ? -13.93 -21.406 -12.359 1 97.19 41 GLN B CA 1
ATOM 3027 C C . GLN B 1 41 ? -14.195 -21.922 -13.773 1 97.19 41 GLN B C 1
ATOM 3029 O O . GLN B 1 41 ? -14.141 -23.125 -14.023 1 97.19 41 GLN B O 1
ATOM 3034 N N . THR B 1 42 ? -14.391 -21 -14.719 1 96.88 42 THR B N 1
ATOM 3035 C CA . THR B 1 42 ? -15.016 -21.469 -15.945 1 96.88 42 THR B CA 1
ATOM 3036 C C . THR B 1 42 ? -14.195 -21.078 -17.172 1 96.88 42 THR B C 1
ATOM 3038 O O . THR B 1 42 ? -14.195 -21.766 -18.188 1 96.88 42 THR B O 1
ATOM 3041 N N . ASP B 1 43 ? -13.539 -19.922 -17.172 1 96.88 43 ASP B N 1
ATOM 3042 C CA . ASP B 1 43 ? -12.883 -19.375 -18.359 1 96.88 43 ASP B CA 1
ATOM 3043 C C . ASP B 1 43 ? -11.531 -20.047 -18.609 1 96.88 43 ASP B C 1
ATOM 3045 O O . ASP B 1 43 ? -10.672 -20.047 -17.719 1 96.88 43 ASP B O 1
ATOM 3049 N N . THR B 1 44 ? -11.32 -20.547 -19.734 1 96.56 44 THR B N 1
ATOM 3050 C CA . THR B 1 44 ? -10.141 -21.344 -20.078 1 96.56 44 THR B CA 1
ATOM 3051 C C . THR B 1 44 ? -8.883 -20.484 -20 1 96.56 44 THR B C 1
ATOM 3053 O O . THR B 1 44 ? -7.84 -20.938 -19.531 1 96.56 44 THR B O 1
ATOM 3056 N N . ILE B 1 45 ? -8.914 -19.281 -20.453 1 97.31 45 ILE B N 1
ATOM 3057 C CA . ILE B 1 45 ? -7.75 -18.391 -20.5 1 97.31 45 ILE B CA 1
ATOM 3058 C C . ILE B 1 45 ? -7.316 -18.047 -19.078 1 97.31 45 ILE B C 1
ATOM 3060 O O . ILE B 1 45 ? -6.137 -18.141 -18.734 1 97.31 45 ILE B O 1
ATOM 3064 N N . ALA B 1 46 ? -8.305 -17.656 -18.281 1 98.5 46 ALA B N 1
ATOM 3065 C CA . ALA B 1 46 ? -8.016 -17.297 -16.891 1 98.5 46 ALA B CA 1
ATOM 3066 C C . ALA B 1 46 ? -7.465 -18.5 -16.125 1 98.5 46 ALA B C 1
ATOM 3068 O O . ALA B 1 46 ? -6.484 -18.375 -15.383 1 98.5 46 ALA B O 1
ATOM 3069 N N . ARG B 1 47 ? -8.078 -19.656 -16.312 1 98.19 47 ARG B N 1
ATOM 3070 C CA . ARG B 1 47 ? -7.672 -20.875 -15.625 1 98.19 47 ARG B CA 1
ATOM 3071 C C . ARG B 1 47 ? -6.25 -21.266 -16.016 1 98.19 47 ARG B C 1
ATOM 3073 O O . ARG B 1 47 ? -5.422 -21.547 -15.141 1 98.19 47 ARG B O 1
ATOM 3080 N N . GLN B 1 48 ? -5.977 -21.219 -17.25 1 97.62 48 GLN B N 1
ATOM 3081 C CA . GLN B 1 48 ? -4.645 -21.578 -17.734 1 97.62 48 GLN B CA 1
ATOM 3082 C C . GLN B 1 48 ? -3.602 -20.562 -17.266 1 97.62 48 GLN B C 1
ATOM 3084 O O . GLN B 1 48 ? -2.486 -20.938 -16.891 1 97.62 48 GLN B O 1
ATOM 3089 N N . GLY B 1 49 ? -3.971 -19.297 -17.344 1 98.5 49 GLY B N 1
ATOM 3090 C CA . GLY B 1 49 ? -3.062 -18.25 -16.859 1 98.5 49 GLY B CA 1
ATOM 3091 C C . GLY B 1 49 ? -2.686 -18.406 -15.406 1 98.5 49 GLY B C 1
ATOM 3092 O O . GLY B 1 49 ? -1.514 -18.281 -15.047 1 98.5 49 GLY B O 1
ATOM 3093 N N . PHE B 1 50 ? -3.674 -18.719 -14.617 1 98.69 50 PHE B N 1
ATOM 3094 C CA . PHE B 1 50 ? -3.43 -18.906 -13.188 1 98.69 50 PHE B CA 1
ATOM 3095 C C . PHE B 1 50 ? -2.533 -20.125 -12.945 1 98.69 50 PHE B C 1
ATOM 3097 O O . PHE B 1 50 ? -1.579 -20.047 -12.172 1 98.69 50 PHE B O 1
ATOM 3104 N N . ASN B 1 51 ? -2.82 -21.203 -13.602 1 98.19 51 ASN B N 1
ATOM 3105 C CA . ASN B 1 51 ? -2.043 -22.422 -13.477 1 98.19 51 ASN B CA 1
ATOM 3106 C C . ASN B 1 51 ? -0.584 -22.203 -13.867 1 98.19 51 ASN B C 1
ATOM 3108 O O . ASN B 1 51 ? 0.326 -22.609 -13.141 1 98.19 51 ASN B O 1
ATOM 3112 N N . GLU B 1 52 ? -0.37 -21.578 -14.977 1 98 52 GLU B N 1
ATOM 3113 C CA . GLU B 1 52 ? 0.979 -21.312 -15.469 1 98 52 GLU B CA 1
ATOM 3114 C C . GLU B 1 52 ? 1.742 -20.375 -14.531 1 98 52 GLU B C 1
ATOM 3116 O O . GLU B 1 52 ? 2.943 -20.547 -14.32 1 98 52 GLU B O 1
ATOM 3121 N N . THR B 1 53 ? 1.036 -19.406 -14 1 98.56 53 THR B N 1
ATOM 3122 C CA . THR B 1 53 ? 1.654 -18.453 -13.094 1 98.56 53 THR B CA 1
ATOM 3123 C C . THR B 1 53 ? 2.156 -19.156 -11.836 1 98.56 53 THR B C 1
ATOM 3125 O O . THR B 1 53 ? 3.297 -18.953 -11.414 1 98.56 53 THR B O 1
ATOM 3128 N N . VAL B 1 54 ? 1.318 -19.984 -11.234 1 98.31 54 VAL B N 1
ATOM 3129 C CA . VAL B 1 54 ? 1.696 -20.703 -10.023 1 98.31 54 VAL B CA 1
ATOM 3130 C C . VAL B 1 54 ? 2.893 -21.609 -10.305 1 98.31 54 VAL B C 1
ATOM 3132 O O . VAL B 1 54 ? 3.846 -21.641 -9.523 1 98.31 54 VAL B O 1
ATOM 3135 N N . GLU B 1 55 ? 2.869 -22.297 -11.398 1 97.12 55 GLU B N 1
ATOM 3136 C CA . GLU B 1 55 ? 3.947 -23.203 -11.766 1 97.12 55 GLU B CA 1
ATOM 3137 C C . GLU B 1 55 ? 5.262 -22.453 -11.961 1 97.12 55 GLU B C 1
ATOM 3139 O O . GLU B 1 55 ? 6.309 -22.875 -11.469 1 97.12 55 GLU B O 1
ATOM 3144 N N . LEU B 1 56 ? 5.195 -21.359 -12.633 1 97.38 56 LEU B N 1
ATOM 3145 C CA . LEU B 1 56 ? 6.387 -20.578 -12.93 1 97.38 56 LEU B CA 1
ATOM 3146 C C . LEU B 1 56 ? 7.02 -20.047 -11.648 1 97.38 56 LEU B C 1
ATOM 3148 O O . LEU B 1 56 ? 8.242 -20.094 -11.484 1 97.38 56 LEU B O 1
ATOM 3152 N N . ILE B 1 57 ? 6.191 -19.484 -10.836 1 97.69 57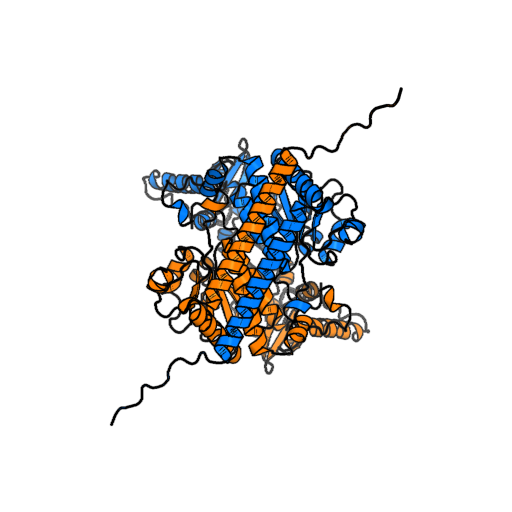 ILE B N 1
ATOM 3153 C CA . ILE B 1 57 ? 6.715 -18.891 -9.609 1 97.69 57 ILE B CA 1
ATOM 3154 C C . ILE B 1 57 ? 7.281 -19.984 -8.703 1 97.69 57 ILE B C 1
ATOM 3156 O O . ILE B 1 57 ? 8.344 -19.812 -8.109 1 97.69 57 ILE B O 1
ATOM 3160 N N . ARG B 1 58 ? 6.574 -21.078 -8.586 1 95.38 58 ARG B N 1
ATOM 3161 C CA . ARG B 1 58 ? 7.07 -22.203 -7.793 1 95.38 58 ARG B CA 1
ATOM 3162 C C . ARG B 1 58 ? 8.453 -22.641 -8.266 1 95.38 58 ARG B C 1
ATOM 3164 O O . ARG B 1 58 ? 9.359 -22.828 -7.453 1 95.38 58 ARG B O 1
ATOM 3171 N N . ARG B 1 59 ? 8.625 -22.797 -9.523 1 95.62 59 ARG B N 1
ATOM 3172 C CA . ARG B 1 59 ? 9.898 -23.219 -10.102 1 95.62 59 ARG B CA 1
ATOM 3173 C C . ARG B 1 59 ? 10.984 -22.188 -9.844 1 95.62 59 ARG B C 1
ATOM 3175 O O . ARG B 1 59 ? 12.141 -22.531 -9.578 1 95.62 59 ARG B O 1
ATOM 3182 N N . ALA B 1 60 ? 10.594 -20.922 -10.008 1 95.69 60 ALA B N 1
ATOM 3183 C CA . ALA B 1 60 ? 11.555 -19.859 -9.75 1 95.69 60 ALA B CA 1
ATOM 3184 C C . ALA B 1 60 ? 12.055 -19.906 -8.312 1 95.69 60 ALA B C 1
ATOM 3186 O O . ALA B 1 60 ? 13.234 -19.656 -8.047 1 95.69 60 ALA B O 1
ATOM 3187 N N . MET B 1 61 ? 11.133 -20.156 -7.383 1 93.25 61 MET B N 1
ATOM 3188 C CA . MET B 1 61 ? 11.516 -20.25 -5.977 1 93.25 61 MET B CA 1
ATOM 3189 C C . MET B 1 61 ? 12.523 -21.375 -5.762 1 93.25 61 MET B C 1
ATOM 3191 O O . MET B 1 61 ? 13.461 -21.234 -4.973 1 93.25 61 MET B O 1
ATOM 3195 N N . GLU B 1 62 ? 12.359 -22.406 -6.453 1 90.69 62 GLU B N 1
ATOM 3196 C CA . GLU B 1 62 ? 13.266 -23.562 -6.352 1 90.69 62 GLU B CA 1
ATOM 3197 C C . GLU B 1 62 ? 14.648 -23.219 -6.887 1 90.69 62 GLU B C 1
ATOM 3199 O O . GLU B 1 62 ? 15.648 -23.766 -6.418 1 90.69 62 GLU B O 1
ATOM 3204 N N . LYS B 1 63 ? 14.68 -22.359 -7.824 1 92 63 LYS B N 1
ATOM 3205 C CA . LYS B 1 63 ? 15.945 -21.953 -8.43 1 92 63 LYS B CA 1
ATOM 3206 C C . LYS B 1 63 ? 16.5 -20.703 -7.738 1 92 63 LYS B C 1
ATOM 3208 O O . LYS B 1 63 ? 17.359 -20.016 -8.289 1 92 63 LYS B O 1
ATOM 3213 N N . ARG B 1 64 ? 15.883 -20.312 -6.672 1 89.19 64 ARG B N 1
ATOM 3214 C CA . ARG B 1 64 ? 16.312 -19.203 -5.824 1 89.19 64 ARG B CA 1
ATOM 3215 C C . ARG B 1 64 ? 16.031 -17.859 -6.5 1 89.19 64 ARG B C 1
ATOM 3217 O O . ARG B 1 64 ? 16.75 -16.891 -6.266 1 89.19 64 ARG B O 1
ATOM 3224 N N . GLY B 1 65 ? 15.148 -17.906 -7.406 1 95.19 65 GLY B N 1
ATOM 3225 C CA . GLY B 1 65 ? 14.641 -16.672 -7.969 1 95.19 65 GLY B CA 1
ATOM 3226 C C . GLY B 1 65 ? 13.617 -15.984 -7.078 1 95.19 65 GLY B C 1
ATOM 3227 O O . GLY B 1 65 ? 13.242 -16.516 -6.031 1 95.19 65 GLY B O 1
ATOM 3228 N N . LYS B 1 66 ? 13.266 -14.797 -7.477 1 96.38 66 LYS B N 1
ATOM 3229 C CA . LYS B 1 66 ? 12.25 -14.055 -6.742 1 96.38 66 LYS B CA 1
ATOM 3230 C C . LYS B 1 66 ? 11.18 -13.508 -7.688 1 96.38 66 LYS B C 1
ATOM 3232 O O . LYS B 1 66 ? 11.367 -13.5 -8.906 1 96.38 66 LYS B O 1
ATOM 3237 N N . LEU B 1 67 ? 10.102 -13.203 -7.066 1 98.38 67 LEU B N 1
ATOM 3238 C CA . LEU B 1 67 ? 9.039 -12.508 -7.789 1 98.38 67 LEU B CA 1
ATOM 3239 C C . LEU B 1 67 ? 9.203 -11 -7.66 1 98.38 67 LEU B C 1
ATOM 3241 O O . LEU B 1 67 ? 9.227 -10.469 -6.547 1 98.38 67 LEU B O 1
ATOM 3245 N N . VAL B 1 68 ? 9.367 -10.336 -8.766 1 98.38 68 VAL B N 1
ATOM 3246 C CA . VAL B 1 68 ? 9.453 -8.883 -8.805 1 98.38 68 VAL B CA 1
ATOM 3247 C C . VAL B 1 68 ? 8.109 -8.297 -9.227 1 98.38 68 VAL B C 1
ATOM 3249 O O . VAL B 1 68 ? 7.691 -8.445 -10.383 1 98.38 68 VAL B O 1
ATOM 3252 N N . ILE B 1 69 ? 7.453 -7.637 -8.328 1 98.75 69 ILE B N 1
ATOM 3253 C CA . ILE B 1 69 ? 6.133 -7.094 -8.609 1 98.75 69 ILE B CA 1
ATOM 3254 C C . ILE B 1 69 ? 6.242 -5.602 -8.914 1 98.75 69 ILE B C 1
ATOM 3256 O O . ILE B 1 69 ? 6.859 -4.848 -8.156 1 98.75 69 ILE B O 1
ATOM 3260 N N . VAL B 1 70 ? 5.633 -5.18 -10.031 1 98.25 70 VAL B N 1
ATOM 3261 C CA . VAL B 1 70 ? 5.746 -3.814 -10.531 1 98.25 70 VAL B CA 1
ATOM 3262 C C . VAL B 1 70 ? 4.355 -3.211 -10.703 1 98.25 70 VAL B C 1
ATOM 3264 O O . VAL B 1 70 ? 3.445 -3.869 -11.219 1 98.25 70 VAL B O 1
ATOM 3267 N N . GLY B 1 71 ? 4.129 -2.027 -10.297 1 96.94 71 GLY B N 1
ATOM 3268 C CA . GLY B 1 71 ? 2.898 -1.264 -10.43 1 96.94 71 GLY B CA 1
ATOM 3269 C C . GLY B 1 71 ? 3.088 0.219 -10.172 1 96.94 71 GLY B C 1
ATOM 3270 O O . GLY B 1 71 ? 4.121 0.637 -9.648 1 96.94 71 GLY B O 1
ATOM 3271 N N . VAL B 1 72 ? 2.129 0.981 -10.57 1 93.5 72 VAL B N 1
ATOM 3272 C CA . VAL B 1 72 ? 2.199 2.43 -10.406 1 93.5 72 VAL B CA 1
ATOM 3273 C C . VAL B 1 72 ? 1.017 2.916 -9.57 1 93.5 72 VAL B C 1
ATOM 3275 O O . VAL B 1 72 ? -0.093 2.391 -9.688 1 93.5 72 VAL B O 1
ATOM 3278 N N . GLY B 1 73 ? 1.252 3.941 -8.742 1 92.31 73 GLY B N 1
ATOM 3279 C CA . GLY B 1 73 ? 0.165 4.527 -7.977 1 92.31 73 GLY B CA 1
ATOM 3280 C C . GLY B 1 73 ? -0.516 3.535 -7.051 1 92.31 73 GLY B C 1
ATOM 3281 O O . GLY B 1 73 ? 0.149 2.842 -6.277 1 92.31 73 GLY B O 1
ATOM 3282 N N . LYS B 1 74 ? -1.858 3.498 -7.102 1 95.56 74 LYS B N 1
ATOM 3283 C CA . LYS B 1 74 ? -2.652 2.627 -6.242 1 95.56 74 LYS B CA 1
ATOM 3284 C C . LYS B 1 74 ? -2.303 1.159 -6.473 1 95.56 74 LYS B C 1
ATOM 3286 O O . LYS B 1 74 ? -2.24 0.373 -5.527 1 95.56 74 LYS B O 1
ATOM 3291 N N . SER B 1 75 ? -2.043 0.838 -7.715 1 97.31 75 SER B N 1
ATOM 3292 C CA . SER B 1 75 ? -1.616 -0.524 -8.016 1 97.31 75 SER B CA 1
ATOM 3293 C C . SER B 1 75 ? -0.26 -0.83 -7.387 1 97.31 75 SER B C 1
ATOM 3295 O O . SER B 1 75 ? 0.003 -1.965 -6.984 1 97.31 75 SER B O 1
ATOM 3297 N N . GLY B 1 76 ? 0.603 0.184 -7.348 1 97.56 76 GLY B N 1
ATOM 3298 C CA . GLY B 1 76 ? 1.875 0.023 -6.664 1 97.56 76 GLY B CA 1
ATOM 3299 C C . GLY B 1 76 ? 1.722 -0.291 -5.188 1 97.56 76 GLY B C 1
ATOM 3300 O O . GLY B 1 76 ? 2.467 -1.107 -4.641 1 97.56 76 GLY B O 1
ATOM 3301 N N . HIS B 1 77 ? 0.79 0.327 -4.551 1 97.69 77 HIS B N 1
ATOM 3302 C CA . HIS B 1 77 ? 0.523 0.06 -3.141 1 97.69 77 HIS B CA 1
ATOM 3303 C C . HIS B 1 77 ? -0.004 -1.356 -2.938 1 97.69 77 HIS B C 1
ATOM 3305 O O . HIS B 1 77 ? 0.363 -2.027 -1.971 1 97.69 77 HIS B O 1
ATOM 3311 N N . ILE B 1 78 ? -0.858 -1.808 -3.824 1 98.75 78 ILE B N 1
ATOM 3312 C CA . ILE B 1 78 ? -1.341 -3.184 -3.779 1 98.75 78 ILE B CA 1
ATOM 3313 C C . ILE B 1 78 ? -0.167 -4.148 -3.945 1 98.75 78 ILE B C 1
ATOM 3315 O O . ILE B 1 78 ? -0.082 -5.156 -3.244 1 98.75 78 ILE B O 1
ATOM 3319 N N . ALA B 1 79 ? 0.729 -3.773 -4.863 1 98.75 79 ALA B N 1
ATOM 3320 C CA . ALA B 1 79 ? 1.925 -4.582 -5.082 1 98.75 79 ALA B CA 1
ATOM 3321 C C . ALA B 1 79 ? 2.738 -4.723 -3.797 1 98.75 79 ALA B C 1
ATOM 3323 O O . ALA B 1 79 ? 3.188 -5.816 -3.455 1 98.75 79 ALA B O 1
ATOM 3324 N N . ASN B 1 80 ? 2.891 -3.643 -3.113 1 97.94 80 ASN B N 1
ATOM 3325 C CA . ASN B 1 80 ? 3.668 -3.658 -1.878 1 97.94 80 ASN B CA 1
ATOM 3326 C C . ASN B 1 80 ? 3.01 -4.527 -0.812 1 97.94 80 ASN B C 1
ATOM 3328 O O . ASN B 1 80 ? 3.695 -5.219 -0.056 1 97.94 80 ASN B O 1
ATOM 3332 N N . LYS B 1 81 ? 1.746 -4.484 -0.723 1 98.25 81 LYS B N 1
ATOM 3333 C CA . LYS B 1 81 ? 1.038 -5.348 0.218 1 98.25 81 LYS B CA 1
ATOM 3334 C C . LYS B 1 81 ? 1.256 -6.82 -0.117 1 98.25 81 LYS B C 1
ATOM 3336 O O . LYS B 1 81 ? 1.495 -7.637 0.775 1 98.25 81 LYS B O 1
ATOM 3341 N N . LEU B 1 82 ? 1.186 -7.141 -1.371 1 98.69 82 LEU B N 1
ATOM 3342 C CA . LEU B 1 82 ? 1.381 -8.516 -1.802 1 98.69 82 LEU B CA 1
ATOM 3343 C C . LEU B 1 82 ? 2.805 -8.984 -1.512 1 98.69 82 LEU B C 1
ATOM 3345 O O . LEU B 1 82 ? 3.016 -10.117 -1.074 1 98.69 82 LEU B O 1
ATOM 3349 N N . VAL B 1 83 ? 3.768 -8.102 -1.751 1 98.38 83 VAL B N 1
ATOM 3350 C CA . VAL B 1 83 ? 5.164 -8.398 -1.445 1 98.38 83 VAL B CA 1
ATOM 3351 C C . VAL B 1 83 ? 5.305 -8.75 0.034 1 98.38 83 VAL B C 1
ATOM 3353 O O . VAL B 1 83 ? 5.941 -9.742 0.385 1 98.38 83 VAL B O 1
ATOM 3356 N N . ALA B 1 84 ? 4.684 -7.926 0.859 1 96.38 84 ALA B N 1
ATOM 3357 C CA . ALA B 1 84 ? 4.75 -8.156 2.301 1 96.38 84 ALA B CA 1
ATOM 3358 C C . ALA B 1 84 ? 4.145 -9.508 2.672 1 96.38 84 ALA B C 1
ATOM 3360 O O . ALA B 1 84 ? 4.695 -10.234 3.502 1 96.38 84 ALA B O 1
ATOM 3361 N N . THR B 1 85 ? 3.021 -9.852 2.096 1 97.69 85 THR B N 1
ATOM 3362 C CA . THR B 1 85 ? 2.354 -11.117 2.383 1 97.69 85 THR B CA 1
ATOM 3363 C C . THR B 1 85 ? 3.197 -12.297 1.905 1 97.69 85 THR B C 1
ATOM 3365 O O . THR B 1 85 ? 3.371 -13.273 2.631 1 97.69 85 THR B O 1
ATOM 3368 N N . MET B 1 86 ? 3.691 -12.188 0.7 1 97.5 86 MET B N 1
ATOM 3369 C CA . MET B 1 86 ? 4.484 -13.266 0.122 1 97.5 86 MET B CA 1
ATOM 3370 C C . MET B 1 86 ? 5.75 -13.508 0.937 1 97.5 86 MET B C 1
ATOM 3372 O O . MET B 1 86 ? 6.09 -14.648 1.239 1 97.5 86 MET B O 1
ATOM 3376 N N . ASN B 1 87 ? 6.406 -12.453 1.301 1 93.56 87 ASN B N 1
ATOM 3377 C CA . ASN B 1 87 ? 7.613 -12.602 2.109 1 93.56 87 ASN B CA 1
ATOM 3378 C C . ASN B 1 87 ? 7.305 -13.234 3.463 1 93.56 87 ASN B C 1
ATOM 3380 O O . ASN B 1 87 ? 8.102 -14.031 3.977 1 93.56 87 ASN B O 1
ATOM 3384 N N . SER B 1 88 ? 6.141 -12.891 4.051 1 92.12 88 SER B N 1
ATOM 3385 C CA . SER B 1 88 ? 5.738 -13.477 5.328 1 92.12 88 SER B CA 1
ATOM 3386 C C . SER B 1 88 ? 5.5 -14.977 5.207 1 92.12 88 SER B C 1
ATOM 3388 O O . SER B 1 88 ? 5.508 -15.695 6.207 1 92.12 88 SER B O 1
ATOM 3390 N N . LEU B 1 89 ? 5.316 -15.461 3.986 1 94.06 89 LEU B N 1
ATOM 3391 C CA . LEU B 1 89 ? 5.078 -16.875 3.734 1 94.06 89 LEU B CA 1
ATOM 3392 C C . LEU B 1 89 ? 6.266 -17.516 3.012 1 94.06 89 LEU B C 1
ATOM 3394 O O . LEU B 1 89 ? 6.125 -18.547 2.369 1 94.06 89 LEU B O 1
ATOM 3398 N N . SER B 1 90 ? 7.395 -16.844 2.98 1 91.88 90 SER B N 1
ATOM 3399 C CA . SER B 1 90 ? 8.672 -17.297 2.436 1 91.88 90 SER B CA 1
ATOM 3400 C C . SER B 1 90 ? 8.586 -17.5 0.925 1 91.88 90 SER B C 1
ATOM 3402 O O . SER B 1 90 ? 9.156 -18.453 0.384 1 91.88 90 SER B O 1
ATOM 3404 N N . ILE B 1 91 ? 7.793 -16.781 0.318 1 95.75 91 ILE B N 1
ATOM 3405 C CA . ILE B 1 91 ? 7.84 -16.562 -1.124 1 95.75 91 ILE B CA 1
ATOM 3406 C C . ILE B 1 91 ? 8.633 -15.289 -1.425 1 95.75 91 ILE B C 1
ATOM 3408 O O . ILE B 1 91 ? 8.164 -14.18 -1.158 1 95.75 91 ILE B O 1
ATOM 3412 N N . ARG B 1 92 ? 9.805 -15.469 -1.904 1 95.25 92 ARG B N 1
ATOM 3413 C CA . ARG B 1 92 ? 10.695 -14.336 -2.117 1 95.25 92 ARG B CA 1
ATOM 3414 C C . ARG B 1 92 ? 10.102 -13.359 -3.135 1 95.25 92 ARG B C 1
ATOM 3416 O O . ARG B 1 92 ? 9.914 -13.711 -4.301 1 95.25 92 ARG B O 1
ATOM 3423 N N . ALA B 1 93 ? 9.82 -12.18 -2.676 1 97.56 93 ALA B N 1
ATOM 3424 C CA . ALA B 1 93 ? 9.219 -11.164 -3.539 1 97.56 93 ALA B CA 1
ATOM 3425 C C . ALA B 1 93 ? 9.766 -9.781 -3.225 1 97.56 93 ALA B C 1
ATOM 3427 O O . ALA B 1 93 ? 10.164 -9.508 -2.088 1 97.56 93 ALA B O 1
ATOM 3428 N N . THR B 1 94 ? 9.859 -8.922 -4.227 1 96.31 94 THR B N 1
ATOM 3429 C CA . THR B 1 94 ? 10.281 -7.531 -4.066 1 96.31 94 THR B CA 1
ATOM 3430 C C . THR B 1 94 ? 9.469 -6.609 -4.969 1 96.31 94 THR B C 1
ATOM 3432 O O . THR B 1 94 ? 8.891 -7.059 -5.965 1 96.31 94 THR B O 1
ATOM 3435 N N . PHE B 1 95 ? 9.383 -5.426 -4.492 1 97.75 95 PHE B N 1
ATOM 3436 C CA . PHE B 1 95 ? 8.734 -4.402 -5.301 1 97.75 95 PHE B CA 1
ATOM 3437 C C . PHE B 1 95 ? 9.758 -3.621 -6.113 1 97.75 95 PHE B C 1
ATOM 3439 O O . PHE B 1 95 ? 10.859 -3.348 -5.633 1 97.75 95 PHE B O 1
ATOM 3446 N N . LEU B 1 96 ? 9.391 -3.299 -7.324 1 94.44 96 LEU B N 1
ATOM 3447 C CA . LEU B 1 96 ? 10.203 -2.453 -8.188 1 94.44 96 LEU B CA 1
ATOM 3448 C C . LEU B 1 96 ? 9.352 -1.386 -8.867 1 94.44 96 LEU B C 1
ATOM 3450 O O . LEU B 1 96 ? 8.422 -1.708 -9.609 1 94.44 96 LEU B O 1
ATOM 3454 N N . HIS B 1 97 ? 9.609 -0.16 -8.555 1 91.62 97 HIS B N 1
ATOM 3455 C CA . HIS B 1 97 ? 8.906 0.907 -9.258 1 91.62 97 HIS B CA 1
ATOM 3456 C C . HIS B 1 97 ? 9.391 1.03 -10.695 1 91.62 97 HIS B C 1
ATOM 3458 O O . HIS B 1 97 ? 10.594 1.065 -10.953 1 91.62 97 HIS B O 1
ATOM 3464 N N . PRO B 1 98 ? 8.492 1.18 -11.602 1 91.06 98 PRO B N 1
ATOM 3465 C CA . PRO B 1 98 ? 8.914 1.122 -13.008 1 91.06 98 PRO B CA 1
ATOM 3466 C C . PRO B 1 98 ? 9.797 2.299 -13.406 1 91.06 98 PRO B C 1
ATOM 3468 O O . PRO B 1 98 ? 10.719 2.139 -14.219 1 91.06 98 PRO B O 1
ATOM 3471 N N . THR B 1 99 ? 9.586 3.477 -12.852 1 82.56 99 THR B N 1
ATOM 3472 C CA . THR B 1 99 ? 10.43 4.621 -13.172 1 82.56 99 THR B CA 1
ATOM 3473 C C . THR B 1 99 ? 11.859 4.395 -12.68 1 82.56 99 THR B C 1
ATOM 3475 O O . THR B 1 99 ? 12.82 4.695 -13.383 1 82.56 99 THR B O 1
ATOM 3478 N N . GLU B 1 100 ? 11.922 3.896 -11.508 1 82.62 100 GLU B N 1
ATOM 3479 C CA . GLU B 1 100 ? 13.242 3.615 -10.945 1 82.62 100 GLU B CA 1
ATOM 3480 C C . GLU B 1 100 ? 13.938 2.488 -11.703 1 82.62 100 GLU B C 1
ATOM 3482 O O . GLU B 1 100 ? 15.164 2.486 -11.836 1 82.62 100 GLU B O 1
ATOM 3487 N N . ALA B 1 101 ? 13.195 1.558 -12.148 1 85.06 101 ALA B N 1
ATOM 3488 C CA . ALA B 1 101 ? 13.742 0.464 -12.953 1 85.06 101 ALA B CA 1
ATOM 3489 C C . ALA B 1 101 ? 14.508 0.997 -14.156 1 85.06 101 ALA B C 1
ATOM 3491 O O . ALA B 1 101 ? 15.602 0.52 -14.469 1 85.06 101 ALA B O 1
ATOM 3492 N N . LEU B 1 102 ? 13.945 1.964 -14.773 1 82.44 102 LEU B N 1
ATOM 3493 C CA . LEU B 1 102 ? 14.531 2.504 -15.992 1 82.44 102 LEU B CA 1
ATOM 3494 C C . LEU B 1 102 ? 15.719 3.404 -15.672 1 82.44 102 LEU B C 1
ATOM 3496 O O . LEU B 1 102 ? 16.484 3.768 -16.562 1 82.44 102 LEU B O 1
ATOM 3500 N N . HIS B 1 103 ? 15.898 3.646 -14.383 1 79.19 103 HIS B N 1
ATOM 3501 C CA . HIS B 1 103 ? 16.984 4.52 -13.969 1 79.19 103 HIS B CA 1
ATOM 3502 C C . HIS B 1 103 ? 18.016 3.756 -13.148 1 79.19 103 HIS B C 1
ATOM 3504 O O . HIS B 1 103 ? 18.625 4.316 -12.227 1 79.19 103 HIS B O 1
ATOM 3510 N N . GLY B 1 104 ? 18.094 2.521 -13.422 1 75.62 104 GLY B N 1
ATOM 3511 C CA . GLY B 1 104 ? 19.188 1.77 -12.852 1 75.62 104 GLY B CA 1
ATOM 3512 C C . GLY B 1 104 ? 18.75 0.561 -12.055 1 75.62 104 GLY B C 1
ATOM 3513 O O . GLY B 1 104 ? 19.5 -0.408 -11.914 1 75.62 104 GLY B O 1
ATOM 3514 N N . ASP B 1 105 ? 17.547 0.551 -11.648 1 81.75 105 ASP B N 1
ATOM 3515 C CA . ASP B 1 105 ? 17.094 -0.502 -10.742 1 81.75 105 ASP B CA 1
ATOM 3516 C C . ASP B 1 105 ? 16.766 -1.777 -11.508 1 81.75 105 ASP B C 1
ATOM 3518 O O . ASP B 1 105 ? 16.453 -2.811 -10.906 1 81.75 105 ASP B O 1
ATOM 3522 N N . LEU B 1 106 ? 16.859 -1.749 -12.719 1 86.06 106 LEU B N 1
ATOM 3523 C CA . LEU B 1 106 ? 16.672 -2.965 -13.5 1 86.06 106 LEU B CA 1
ATOM 3524 C C . LEU B 1 106 ? 17.688 -4.031 -13.102 1 86.06 106 LEU B C 1
ATOM 3526 O O . LEU B 1 106 ? 17.453 -5.223 -13.305 1 86.06 106 LEU B O 1
ATOM 3530 N N . GLY B 1 107 ? 18.766 -3.559 -12.664 1 83.31 107 GLY B N 1
ATOM 3531 C CA . GLY B 1 107 ? 19.812 -4.465 -12.211 1 83.31 107 GLY B CA 1
ATOM 3532 C C . GLY B 1 107 ? 19.375 -5.371 -11.078 1 83.31 107 GLY B C 1
ATOM 3533 O O . GLY B 1 107 ? 20.031 -6.379 -10.797 1 83.31 107 GLY B O 1
ATOM 3534 N N . GLN B 1 108 ? 18.266 -5.09 -10.469 1 86.31 108 GLN B N 1
ATOM 3535 C CA . GLN B 1 108 ? 17.719 -5.883 -9.375 1 86.31 108 GLN B CA 1
ATOM 3536 C C . GLN B 1 108 ? 17.094 -7.176 -9.891 1 86.31 108 GLN B C 1
ATOM 3538 O O . GLN B 1 108 ? 16.844 -8.102 -9.125 1 86.31 108 GLN B O 1
ATOM 3543 N N . ILE B 1 109 ? 16.828 -7.277 -11.133 1 93.5 109 ILE B N 1
ATOM 3544 C CA . ILE B 1 109 ? 16.172 -8.445 -11.703 1 93.5 109 ILE B CA 1
ATOM 3545 C C . ILE B 1 109 ? 17.219 -9.445 -12.188 1 93.5 109 ILE B C 1
ATOM 3547 O O . ILE B 1 109 ? 18 -9.148 -13.094 1 93.5 109 ILE B O 1
ATOM 3551 N N . ASP B 1 110 ? 17.203 -10.602 -11.648 1 91.88 110 ASP B N 1
ATOM 3552 C CA . ASP B 1 110 ? 18.141 -11.664 -12.016 1 91.88 110 ASP B CA 1
ATOM 3553 C C . ASP B 1 110 ? 17.531 -12.602 -13.055 1 91.88 110 ASP B C 1
ATOM 3555 O O . ASP B 1 110 ? 16.328 -12.516 -13.344 1 91.88 110 ASP B O 1
ATOM 3559 N N . THR B 1 111 ? 18.281 -13.531 -13.469 1 91.38 111 THR B N 1
ATOM 3560 C CA . THR B 1 111 ? 17.906 -14.398 -14.578 1 91.38 111 THR B CA 1
ATOM 3561 C C . THR B 1 111 ? 16.734 -15.297 -14.195 1 91.38 111 THR B C 1
ATOM 3563 O O . THR B 1 111 ? 15.859 -15.57 -15.023 1 91.38 111 THR B O 1
ATOM 3566 N N . ASN B 1 112 ? 16.656 -15.719 -12.953 1 93.88 112 ASN B N 1
ATOM 3567 C CA . ASN B 1 112 ? 15.633 -16.672 -12.523 1 93.88 112 ASN B CA 1
ATOM 3568 C C . ASN B 1 112 ? 14.414 -15.953 -11.953 1 93.88 112 ASN B C 1
ATOM 3570 O O . ASN B 1 112 ? 13.445 -16.594 -11.539 1 93.88 112 ASN B O 1
ATOM 3574 N N . ASP B 1 113 ? 14.484 -14.625 -12 1 97.12 113 ASP B N 1
ATOM 3575 C CA . ASP B 1 113 ? 13.383 -13.852 -11.438 1 97.12 113 ASP B CA 1
ATOM 3576 C C . ASP B 1 113 ? 12.18 -13.852 -12.375 1 97.12 113 ASP B C 1
ATOM 3578 O O . ASP B 1 113 ? 12.328 -14.023 -13.586 1 97.12 113 ASP B O 1
ATOM 3582 N N . ILE B 1 114 ? 11.016 -13.766 -11.766 1 98.38 114 ILE B N 1
ATOM 3583 C CA . ILE B 1 114 ? 9.766 -13.578 -12.484 1 98.38 114 ILE B CA 1
ATOM 3584 C C . ILE B 1 114 ? 9.234 -12.164 -12.25 1 98.38 114 ILE B C 1
ATOM 3586 O O . ILE B 1 114 ? 9.359 -11.625 -11.148 1 98.38 114 ILE B O 1
ATOM 3590 N N . ILE B 1 115 ? 8.711 -11.602 -13.281 1 98.62 115 ILE B N 1
ATOM 3591 C CA . ILE B 1 115 ? 8.18 -10.25 -13.164 1 98.62 115 ILE B CA 1
ATOM 3592 C C . ILE B 1 115 ? 6.656 -10.281 -13.219 1 98.62 115 ILE B C 1
ATOM 3594 O O . ILE B 1 115 ? 6.074 -10.961 -14.07 1 98.62 115 ILE B O 1
ATOM 3598 N N . LEU B 1 116 ? 5.984 -9.625 -12.32 1 98.88 116 LEU B N 1
ATOM 3599 C CA . LEU B 1 116 ? 4.531 -9.484 -12.297 1 98.88 116 LEU B CA 1
ATOM 3600 C C . LEU B 1 116 ? 4.133 -8.016 -12.398 1 98.88 116 LEU B C 1
ATOM 3602 O O . LEU B 1 116 ? 4.441 -7.219 -11.516 1 98.88 116 LEU B O 1
ATOM 3606 N N . PHE B 1 117 ? 3.494 -7.656 -13.508 1 98.81 117 PHE B N 1
ATOM 3607 C CA . PHE B 1 117 ? 2.908 -6.332 -13.672 1 98.81 117 PHE B CA 1
ATOM 3608 C C . PHE B 1 117 ? 1.486 -6.293 -13.133 1 98.81 117 PHE B C 1
ATOM 3610 O O . PHE B 1 117 ? 0.682 -7.18 -13.422 1 98.81 117 PHE B O 1
ATOM 3617 N N . ILE B 1 118 ? 1.196 -5.281 -12.336 1 98.75 118 ILE B N 1
ATOM 3618 C CA . ILE B 1 118 ? -0.179 -5.012 -11.938 1 98.75 118 ILE B CA 1
ATOM 3619 C C . ILE B 1 118 ? -0.669 -3.727 -12.594 1 98.75 118 ILE B C 1
ATOM 3621 O O . ILE B 1 118 ? -0.159 -2.641 -12.305 1 98.75 118 ILE B O 1
ATOM 3625 N N . THR B 1 119 ? -1.591 -3.793 -13.5 1 97.69 119 THR B N 1
ATOM 3626 C CA . THR B 1 119 ? -2.158 -2.686 -14.258 1 97.69 119 THR B CA 1
ATOM 3627 C C . THR B 1 119 ? -3.584 -3.006 -14.703 1 97.69 119 THR B C 1
ATOM 3629 O O . THR B 1 119 ? -3.814 -3.99 -15.406 1 97.69 119 THR B O 1
ATOM 3632 N N . PHE B 1 120 ? -4.492 -2.182 -14.312 1 97.19 120 PHE B N 1
ATOM 3633 C CA . PHE B 1 120 ? -5.883 -2.473 -14.641 1 97.19 120 PHE B CA 1
ATOM 3634 C C . PHE B 1 120 ? -6.141 -2.289 -16.125 1 97.19 120 PHE B C 1
ATOM 3636 O O . PHE B 1 120 ? -6.699 -3.172 -16.781 1 97.19 120 PHE B O 1
ATOM 3643 N N . SER B 1 121 ? -5.68 -1.233 -16.688 1 93.19 121 SER B N 1
ATOM 3644 C CA . SER B 1 121 ? -5.988 -0.884 -18.062 1 93.19 121 SER B CA 1
ATOM 3645 C C . SER B 1 121 ? -5.07 -1.612 -19.047 1 93.19 121 SER B C 1
ATOM 3647 O O . SER B 1 121 ? -5.371 -1.704 -20.234 1 93.19 121 SER B O 1
ATOM 3649 N N . GLY B 1 122 ? -3.879 -2.078 -18.531 1 94.44 122 GLY B N 1
ATOM 3650 C CA . GLY B 1 122 ? -2.875 -2.658 -19.406 1 94.44 122 GLY B CA 1
ATOM 3651 C C . GLY B 1 122 ? -2.184 -1.631 -20.297 1 94.44 122 GLY B C 1
ATOM 3652 O O . GLY B 1 122 ? -1.378 -1.985 -21.156 1 94.44 122 GLY B O 1
ATOM 3653 N N . ARG B 1 123 ? -2.451 -0.374 -20 1 91.81 123 ARG B N 1
ATOM 3654 C CA . ARG B 1 123 ? -1.931 0.685 -20.859 1 91.81 123 ARG B CA 1
ATOM 3655 C C . ARG B 1 123 ? -1.098 1.68 -20.047 1 91.81 123 ARG B C 1
ATOM 3657 O O . ARG B 1 123 ? -0.826 2.787 -20.516 1 91.81 123 ARG B O 1
ATOM 3664 N N . THR B 1 124 ? -0.755 1.32 -18.828 1 93.25 124 THR B N 1
ATOM 3665 C CA . THR B 1 124 ? 0.057 2.211 -18 1 93.25 124 THR B CA 1
ATOM 3666 C C . THR B 1 124 ? 1.353 2.578 -18.719 1 93.25 124 THR B C 1
ATOM 3668 O O . THR B 1 124 ? 2.182 1.708 -19 1 93.25 124 THR B O 1
ATOM 3671 N N . PRO B 1 125 ? 1.6 3.816 -18.984 1 88.75 125 PRO B N 1
ATOM 3672 C CA . PRO B 1 125 ? 2.736 4.227 -19.812 1 88.75 125 PRO B CA 1
ATOM 3673 C C . PRO B 1 125 ? 4.078 3.787 -19.234 1 88.75 125 PRO B C 1
ATOM 3675 O O . PRO B 1 125 ? 4.949 3.32 -19.969 1 88.75 125 PRO B O 1
ATOM 3678 N N . GLU B 1 126 ? 4.266 3.949 -17.953 1 91.5 126 GLU B N 1
ATOM 3679 C CA . GLU B 1 126 ? 5.52 3.582 -17.297 1 91.5 126 GLU B CA 1
ATOM 3680 C C . GLU B 1 126 ? 5.828 2.1 -17.5 1 91.5 126 GLU B C 1
ATOM 3682 O O . GLU B 1 126 ? 6.98 1.721 -17.703 1 91.5 126 GLU B O 1
ATOM 3687 N N . LEU B 1 127 ? 4.789 1.295 -17.453 1 95.88 127 LEU B N 1
ATOM 3688 C CA . LEU B 1 127 ? 4.977 -0.14 -17.641 1 95.88 127 LEU B CA 1
ATOM 3689 C C . LEU B 1 127 ? 5.258 -0.472 -19.094 1 95.88 127 LEU B C 1
ATOM 3691 O O . LEU B 1 127 ? 6.133 -1.287 -19.406 1 95.88 127 LEU B O 1
ATOM 3695 N N . LEU B 1 128 ? 4.48 0.175 -19.953 1 93.62 128 LEU B N 1
ATOM 3696 C CA . LEU B 1 128 ? 4.676 -0.042 -21.391 1 93.62 128 LEU B CA 1
ATOM 3697 C C . LEU B 1 128 ? 6.098 0.322 -21.797 1 93.62 128 LEU B C 1
ATOM 3699 O O . LEU B 1 128 ? 6.707 -0.373 -22.625 1 93.62 128 LEU B O 1
ATOM 3703 N N . SER B 1 129 ? 6.605 1.345 -21.25 1 92 129 SER B N 1
ATOM 3704 C CA . SER B 1 129 ? 7.953 1.805 -21.578 1 92 129 SER B CA 1
ATOM 3705 C C . SER B 1 129 ? 9.008 0.859 -21.016 1 92 129 SER B C 1
ATOM 3707 O O . SER B 1 129 ? 10.133 0.812 -21.516 1 92 129 SER B O 1
ATOM 3709 N N . LEU B 1 130 ? 8.641 0.152 -20.016 1 95.25 130 LEU B N 1
ATOM 3710 C CA . LEU B 1 130 ? 9.57 -0.735 -19.344 1 95.25 130 LEU B CA 1
ATOM 3711 C C . LEU B 1 130 ? 9.734 -2.047 -20.094 1 95.25 130 LEU B C 1
ATOM 3713 O O . LEU B 1 130 ? 10.805 -2.654 -20.078 1 95.25 130 LEU B O 1
ATOM 3717 N N . VAL B 1 131 ? 8.789 -2.504 -20.844 1 96.5 131 VAL B N 1
ATOM 3718 C CA . VAL B 1 131 ? 8.68 -3.836 -21.438 1 96.5 131 VAL B CA 1
ATOM 3719 C C . VAL B 1 131 ? 9.867 -4.09 -22.359 1 96.5 131 VAL B C 1
ATOM 3721 O O . VAL B 1 131 ? 10.531 -5.125 -22.266 1 96.5 131 VAL B O 1
ATOM 3724 N N . PRO B 1 132 ? 10.273 -3.104 -23.203 1 94.19 132 PRO B N 1
ATOM 3725 C CA . PRO B 1 132 ? 11.367 -3.373 -24.141 1 94.19 132 PRO B CA 1
ATOM 3726 C C . PRO B 1 132 ? 12.719 -3.541 -23.453 1 94.19 132 PRO B C 1
ATOM 3728 O O . PRO B 1 132 ? 13.648 -4.094 -24.031 1 94.19 132 PRO B O 1
ATOM 3731 N N . HIS B 1 133 ? 12.82 -3.129 -22.266 1 94.06 133 HIS B N 1
ATOM 3732 C CA . HIS B 1 133 ? 14.102 -3.137 -21.562 1 94.06 133 HIS B CA 1
ATOM 3733 C C . HIS B 1 133 ? 14.234 -4.363 -20.672 1 94.06 133 HIS B C 1
ATOM 3735 O O . HIS B 1 133 ? 15.305 -4.617 -20.125 1 94.06 133 HIS B O 1
ATOM 3741 N N . LEU B 1 134 ? 13.188 -5.129 -20.531 1 95.94 134 LEU B N 1
ATOM 3742 C CA . LEU B 1 134 ? 13.234 -6.34 -19.719 1 95.94 134 LEU B CA 1
ATOM 3743 C C . LEU B 1 134 ? 13.969 -7.457 -20.438 1 95.94 134 LEU B C 1
ATOM 3745 O O . LEU B 1 134 ? 13.852 -7.602 -21.656 1 95.94 134 LEU B O 1
ATOM 3749 N N . ASN B 1 135 ? 14.75 -8.195 -19.703 1 94.56 135 ASN B N 1
ATOM 3750 C CA . ASN B 1 135 ? 15.391 -9.383 -20.266 1 94.56 135 ASN B CA 1
ATOM 3751 C C . ASN B 1 135 ? 14.359 -10.344 -20.844 1 94.56 135 ASN B C 1
ATOM 3753 O O . ASN B 1 135 ? 13.438 -10.766 -20.141 1 94.56 135 ASN B O 1
ATOM 3757 N N . PRO B 1 136 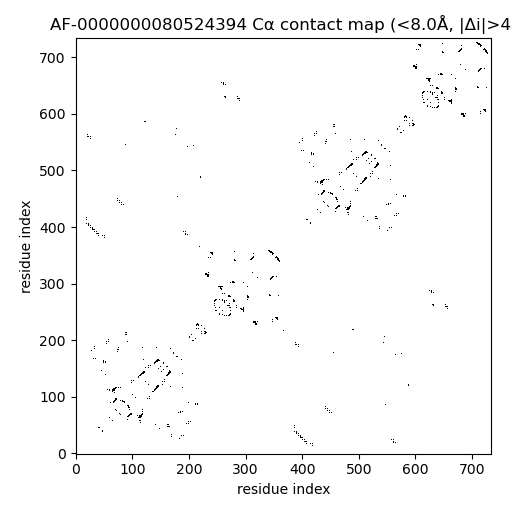? 14.477 -10.727 -22.078 1 92.62 136 PRO B N 1
ATOM 3758 C CA . PRO B 1 136 ? 13.516 -11.609 -22.734 1 92.62 136 PRO B CA 1
ATOM 3759 C C . PRO B 1 136 ? 13.43 -12.984 -22.078 1 92.62 136 PRO B C 1
ATOM 3761 O O . PRO B 1 136 ? 12.43 -13.688 -22.219 1 92.62 136 PRO B O 1
ATOM 3764 N N . GLU B 1 137 ? 14.391 -13.32 -21.344 1 93.88 137 GLU B N 1
ATOM 3765 C CA . GLU B 1 137 ? 14.422 -14.633 -20.688 1 93.88 137 GLU B CA 1
ATOM 3766 C C . GLU B 1 137 ? 13.578 -14.641 -19.422 1 93.88 137 GLU B C 1
ATOM 3768 O O . GLU B 1 137 ? 13.203 -15.711 -18.922 1 93.88 137 GLU B O 1
ATOM 3773 N N . ASN B 1 138 ? 13.352 -13.484 -18.875 1 96.56 138 ASN B N 1
ATOM 3774 C CA . ASN B 1 138 ? 12.484 -13.406 -17.703 1 96.56 138 ASN B CA 1
ATOM 3775 C C . ASN B 1 138 ? 11.016 -13.57 -18.078 1 96.56 138 ASN B C 1
ATOM 3777 O O . ASN B 1 138 ? 10.555 -13.008 -19.078 1 96.56 138 ASN B O 1
ATOM 3781 N N . ALA B 1 139 ? 10.391 -14.414 -17.359 1 97.81 139 ALA B N 1
ATOM 3782 C CA . ALA B 1 139 ? 8.945 -14.523 -17.562 1 97.81 139 ALA B CA 1
ATOM 3783 C C . ALA B 1 139 ? 8.219 -13.273 -17.078 1 97.81 139 ALA B C 1
ATOM 3785 O O . ALA B 1 139 ? 8.586 -12.703 -16.047 1 97.81 139 ALA B O 1
ATOM 3786 N N . LEU B 1 140 ? 7.258 -12.852 -17.859 1 98.44 140 LEU B N 1
ATOM 3787 C CA . LEU B 1 140 ? 6.422 -11.711 -17.5 1 98.44 140 LEU B CA 1
ATOM 3788 C C . LEU B 1 140 ? 4.965 -12.141 -17.328 1 98.44 140 LEU B C 1
ATOM 3790 O O . LEU B 1 140 ? 4.402 -12.797 -18.203 1 98.44 140 LEU B O 1
ATOM 3794 N N . ILE B 1 141 ? 4.43 -11.875 -16.188 1 98.81 141 ILE B N 1
ATOM 3795 C CA . ILE B 1 141 ? 3.014 -12.07 -15.898 1 98.81 141 ILE B CA 1
ATOM 3796 C C . ILE B 1 141 ? 2.309 -10.719 -15.836 1 98.81 141 ILE B C 1
ATOM 3798 O O . ILE B 1 141 ? 2.842 -9.766 -15.266 1 98.81 141 ILE B O 1
ATOM 3802 N N . VAL B 1 142 ? 1.116 -10.641 -16.406 1 98.81 142 VAL B N 1
ATOM 3803 C CA . VAL B 1 142 ? 0.385 -9.375 -16.406 1 98.81 142 VAL B CA 1
ATOM 3804 C C . VAL B 1 142 ? -0.985 -9.57 -15.766 1 98.81 142 VAL B C 1
ATOM 3806 O O . VAL B 1 142 ? -1.86 -10.227 -16.328 1 98.81 142 VAL B O 1
ATOM 3809 N N . LEU B 1 143 ? -1.133 -9.031 -14.578 1 98.88 143 LEU B N 1
ATOM 3810 C CA . LEU B 1 143 ? -2.438 -8.938 -13.93 1 98.88 143 LEU B CA 1
ATOM 3811 C C . LEU B 1 143 ? -3.193 -7.699 -14.414 1 98.88 143 LEU B C 1
ATOM 3813 O O . LEU B 1 143 ? -2.777 -6.57 -14.148 1 98.88 143 LEU B O 1
ATOM 3817 N N . THR B 1 144 ? -4.285 -7.887 -15.156 1 98.5 144 THR B N 1
ATOM 3818 C CA . THR B 1 144 ? -4.961 -6.789 -15.844 1 98.5 144 THR B CA 1
ATOM 3819 C C . THR B 1 144 ? -6.441 -7.102 -16.031 1 98.5 144 THR B C 1
ATOM 3821 O O . THR B 1 144 ? -6.879 -8.227 -15.805 1 98.5 144 THR B O 1
ATOM 3824 N N . ALA B 1 145 ? -7.16 -6.066 -16.422 1 98.06 145 ALA B N 1
ATOM 3825 C CA . ALA B 1 145 ? -8.594 -6.215 -16.625 1 98.06 145 ALA B CA 1
ATOM 3826 C C . ALA B 1 145 ? -8.891 -7.004 -17.906 1 98.06 145 ALA B C 1
ATOM 3828 O O . ALA B 1 145 ? -10 -7.5 -18.094 1 98.06 145 ALA B O 1
ATOM 3829 N N . HIS B 1 146 ? -7.922 -7.145 -18.781 1 96.69 146 HIS B N 1
ATOM 3830 C CA . HIS B 1 146 ? -8.141 -7.836 -20.047 1 96.69 146 HIS B CA 1
ATOM 3831 C C . HIS B 1 146 ? -8.375 -9.328 -19.828 1 96.69 146 HIS B C 1
ATOM 3833 O O . HIS B 1 146 ? -7.715 -9.945 -18.984 1 96.69 146 HIS B O 1
ATOM 3839 N N . THR B 1 147 ? -9.328 -9.914 -20.594 1 96.88 147 THR B N 1
ATOM 3840 C CA . THR B 1 147 ? -9.664 -11.328 -20.422 1 96.88 147 THR B CA 1
ATOM 3841 C C . THR B 1 147 ? -9.117 -12.148 -21.578 1 96.88 147 THR B C 1
ATOM 3843 O O . THR B 1 147 ? -9.297 -13.367 -21.625 1 96.88 147 THR B O 1
ATOM 3846 N N . HIS B 1 148 ? -8.477 -11.477 -22.516 1 96.5 148 HIS B N 1
ATOM 3847 C CA . HIS B 1 148 ? -7.812 -12.125 -23.641 1 96.5 148 HIS B CA 1
ATOM 3848 C C . HIS B 1 148 ? -6.48 -11.453 -23.953 1 96.5 148 HIS B C 1
ATOM 3850 O O . HIS B 1 148 ? -6.379 -10.227 -23.922 1 96.5 148 HIS B O 1
ATOM 3856 N N . PRO B 1 149 ? -5.465 -12.25 -24.25 1 96.44 149 PRO B N 1
ATOM 3857 C CA . PRO B 1 149 ? -4.145 -11.68 -24.516 1 96.44 149 PRO B CA 1
ATOM 3858 C C . PRO B 1 149 ? -4.156 -10.688 -25.688 1 96.44 149 PRO B C 1
ATOM 3860 O O . PRO B 1 149 ? -3.41 -9.703 -25.672 1 96.44 149 PRO B O 1
ATOM 3863 N N . SER B 1 150 ? -5.027 -10.836 -26.656 1 94 150 SER B N 1
ATOM 3864 C CA . SER B 1 150 ? -5.031 -10.016 -27.859 1 94 150 SER B CA 1
ATOM 3865 C C . SER B 1 150 ? -5.504 -8.602 -27.562 1 94 150 SER B C 1
ATOM 3867 O O . SER B 1 150 ? -5.285 -7.688 -28.375 1 94 150 SER B O 1
ATOM 3869 N N . THR B 1 151 ? -6.148 -8.445 -26.453 1 95 151 THR B N 1
ATOM 3870 C CA . THR B 1 151 ? -6.691 -7.125 -26.156 1 95 151 THR B CA 1
ATOM 3871 C C . THR B 1 151 ? -5.766 -6.355 -25.219 1 95 151 THR B C 1
ATOM 3873 O O . THR B 1 151 ? -6.008 -5.188 -24.922 1 95 151 THR B O 1
ATOM 3876 N N . CYS B 1 152 ? -4.684 -6.93 -24.719 1 96.69 152 CYS B N 1
ATOM 3877 C CA . CYS B 1 152 ? -3.789 -6.301 -23.75 1 96.69 152 CYS B CA 1
ATOM 3878 C C . CYS B 1 152 ? -2.572 -5.699 -24.438 1 96.69 152 CYS B C 1
ATOM 3880 O O . CYS B 1 152 ? -1.737 -6.426 -24.984 1 96.69 152 CYS B O 1
ATOM 3882 N N . PRO B 1 153 ? -2.365 -4.418 -24.359 1 95.5 153 PRO B N 1
ATOM 3883 C CA . PRO B 1 153 ? -1.251 -3.76 -25.047 1 95.5 153 PRO B CA 1
ATOM 3884 C C . PRO B 1 153 ? 0.112 -4.25 -24.562 1 95.5 153 PRO B C 1
ATOM 3886 O O . PRO B 1 153 ? 1.062 -4.32 -25.344 1 95.5 153 PRO B O 1
ATOM 3889 N N . ILE B 1 154 ? 0.233 -4.57 -23.312 1 97.38 154 ILE B N 1
ATOM 3890 C CA . ILE B 1 154 ? 1.502 -5.059 -22.781 1 97.38 154 ILE B CA 1
ATOM 3891 C C . ILE B 1 154 ? 1.857 -6.391 -23.438 1 97.38 154 ILE B C 1
ATOM 3893 O O . ILE B 1 154 ? 3.012 -6.617 -23.812 1 97.38 154 ILE B O 1
ATOM 3897 N N . ILE B 1 155 ? 0.875 -7.254 -23.625 1 97.31 155 ILE B N 1
ATOM 3898 C CA . ILE B 1 155 ? 1.104 -8.57 -24.203 1 97.31 155 ILE B CA 1
ATOM 3899 C C . ILE B 1 155 ? 1.402 -8.43 -25.703 1 97.31 155 ILE B C 1
ATOM 3901 O O . ILE B 1 155 ? 2.182 -9.211 -26.25 1 97.31 155 ILE B O 1
ATOM 3905 N N . ASP B 1 156 ? 0.848 -7.375 -26.297 1 95.38 156 ASP B N 1
ATOM 3906 C CA . ASP B 1 156 ? 1.211 -7.082 -27.688 1 95.38 156 ASP B CA 1
ATOM 3907 C C . ASP B 1 156 ? 2.713 -6.844 -27.812 1 95.38 156 ASP B C 1
ATOM 3909 O O . ASP B 1 156 ? 3.32 -7.219 -28.828 1 95.38 156 ASP B O 1
ATOM 3913 N N . LYS B 1 157 ? 3.254 -6.203 -26.844 1 95.62 157 LYS B N 1
ATOM 3914 C CA . LYS B 1 157 ? 4.676 -5.867 -26.859 1 95.62 157 LYS B CA 1
ATOM 3915 C C . LYS B 1 157 ? 5.527 -7.062 -26.438 1 95.62 157 LYS B C 1
ATOM 3917 O O . LYS B 1 157 ? 6.703 -7.152 -26.797 1 95.62 157 LYS B O 1
ATOM 3922 N N . ARG B 1 158 ? 4.984 -7.91 -25.656 1 97.25 158 ARG B N 1
ATOM 3923 C CA . ARG B 1 158 ? 5.633 -9.133 -25.188 1 97.25 158 ARG B CA 1
ATOM 3924 C C . ARG B 1 158 ? 4.684 -10.32 -25.281 1 97.25 158 ARG B C 1
ATOM 3926 O O . ARG B 1 158 ? 4.148 -10.773 -24.266 1 97.25 158 ARG B O 1
ATOM 3933 N N . PRO B 1 159 ? 4.59 -10.914 -26.406 1 95.12 159 PRO B N 1
ATOM 3934 C CA . PRO B 1 159 ? 3.584 -11.953 -26.656 1 95.12 159 PRO B CA 1
ATOM 3935 C C . PRO B 1 159 ? 3.77 -13.188 -25.781 1 95.12 159 PRO B C 1
ATOM 3937 O O . PRO B 1 159 ? 2.824 -13.953 -25.578 1 95.12 159 PRO B O 1
ATOM 3940 N N . SER B 1 160 ? 4.93 -13.391 -25.25 1 96.81 160 SER B N 1
ATOM 3941 C CA . SER B 1 160 ? 5.207 -14.555 -24.406 1 96.81 160 SER B CA 1
ATOM 3942 C C . SER B 1 160 ? 4.691 -14.344 -22.984 1 96.81 160 SER B C 1
ATOM 3944 O O . SER B 1 160 ? 4.727 -15.266 -22.172 1 96.81 160 SER B O 1
ATOM 3946 N N . ALA B 1 161 ? 4.199 -13.133 -22.688 1 98.19 161 ALA B N 1
ATOM 3947 C CA . ALA B 1 161 ? 3.719 -12.836 -21.328 1 98.19 161 ALA B CA 1
ATOM 3948 C C . ALA B 1 161 ? 2.475 -13.648 -21 1 98.19 161 ALA B C 1
ATOM 3950 O O . ALA B 1 161 ? 1.687 -13.984 -21.891 1 98.19 161 ALA B O 1
ATOM 3951 N N . ILE B 1 162 ? 2.334 -13.984 -19.766 1 98.5 162 ILE B N 1
ATOM 3952 C CA . ILE B 1 162 ? 1.181 -14.734 -19.281 1 98.5 162 ILE B CA 1
ATOM 3953 C C . ILE B 1 162 ? 0.112 -13.766 -18.781 1 98.5 162 ILE B C 1
ATOM 3955 O O . ILE B 1 162 ? 0.412 -12.836 -18.016 1 98.5 162 ILE B O 1
ATOM 3959 N N . LEU B 1 163 ? -1.093 -13.984 -19.234 1 98.69 163 LEU B N 1
ATOM 3960 C CA . LEU B 1 163 ? -2.209 -13.133 -18.844 1 98.69 163 LEU B CA 1
ATOM 3961 C C . LEU B 1 163 ? -2.877 -13.664 -17.578 1 98.69 163 LEU B C 1
ATOM 3963 O O . LEU B 1 163 ? -3.207 -14.852 -17.5 1 98.69 163 LEU B O 1
ATOM 3967 N N . LEU B 1 164 ? -2.992 -12.852 -16.578 1 98.75 164 LEU B N 1
ATOM 3968 C CA . LEU B 1 164 ? -3.801 -13.086 -15.383 1 98.75 164 LEU B CA 1
ATOM 3969 C C . LEU B 1 164 ? -4.977 -12.117 -15.328 1 98.75 164 LEU B C 1
ATOM 3971 O O . LEU B 1 164 ? -4.875 -11.047 -14.719 1 98.75 164 LEU B O 1
ATOM 3975 N N . PRO B 1 165 ? -6.121 -12.547 -15.82 1 98.75 165 PRO B N 1
ATOM 3976 C CA . PRO B 1 165 ? -7.27 -11.641 -15.93 1 98.75 165 PRO B CA 1
ATOM 3977 C C . PRO B 1 165 ? -7.844 -11.242 -14.57 1 98.75 165 PRO B C 1
ATOM 3979 O O . PRO B 1 165 ? -8.062 -12.102 -13.719 1 98.75 165 PRO B O 1
ATOM 3982 N N . ALA B 1 166 ? -8.055 -9.977 -14.375 1 98.75 166 ALA B N 1
ATOM 3983 C CA . ALA B 1 166 ? -8.672 -9.43 -13.164 1 98.75 166 ALA B CA 1
ATOM 3984 C C . ALA B 1 166 ? -9.68 -8.344 -13.516 1 98.75 166 ALA B C 1
ATOM 3986 O O . ALA B 1 166 ? -9.586 -7.215 -13.023 1 98.75 166 ALA B O 1
ATOM 3987 N N . PRO B 1 167 ? -10.695 -8.727 -14.336 1 97.88 167 PRO B N 1
ATOM 3988 C CA . PRO B 1 167 ? -11.727 -7.75 -14.688 1 97.88 167 PRO B CA 1
ATOM 3989 C C . PRO B 1 167 ? -12.672 -7.438 -13.531 1 97.88 167 PRO B C 1
ATOM 3991 O O . PRO B 1 167 ? -12.68 -8.164 -12.531 1 97.88 167 PRO B O 1
ATOM 3994 N N . ILE B 1 168 ? -13.312 -6.344 -13.617 1 97.44 168 ILE B N 1
ATOM 3995 C CA . ILE B 1 168 ? -14.422 -6.031 -12.719 1 97.44 168 ILE B CA 1
ATOM 3996 C C . ILE B 1 168 ? -15.742 -6.09 -13.484 1 97.44 168 ILE B C 1
ATOM 3998 O O . ILE B 1 168 ? -15.766 -5.891 -14.703 1 97.44 168 ILE B O 1
ATOM 4002 N N . HIS B 1 169 ? -16.859 -6.414 -12.875 1 94.75 169 HIS B N 1
ATOM 4003 C CA . HIS B 1 169 ? -18.141 -6.676 -13.523 1 94.75 169 HIS B CA 1
ATOM 4004 C C . HIS B 1 169 ? -18.75 -5.387 -14.055 1 94.75 169 HIS B C 1
ATOM 4006 O O . HIS B 1 169 ? -19.609 -5.426 -14.953 1 94.75 169 HIS B O 1
ATOM 4012 N N . GLU B 1 170 ? -18.406 -4.359 -13.43 1 93.25 170 GLU B N 1
ATOM 4013 C CA . GLU B 1 170 ? -18.875 -3.027 -13.797 1 93.25 170 GLU B CA 1
ATOM 4014 C C . GLU B 1 170 ? -17.812 -1.968 -13.508 1 93.25 170 GLU B C 1
ATOM 4016 O O . GLU B 1 170 ? -17.141 -2.018 -12.477 1 93.25 170 GLU B O 1
ATOM 4021 N N . SER B 1 171 ? -17.672 -1 -14.484 1 93.44 171 SER B N 1
ATOM 4022 C CA . SER B 1 171 ? -16.641 0.011 -14.305 1 93.44 171 SER B CA 1
ATOM 4023 C C . SER B 1 171 ? -16.875 0.824 -13.031 1 93.44 171 SER B C 1
ATOM 4025 O O . SER B 1 171 ? -18.016 0.973 -12.594 1 93.44 171 SER B O 1
ATOM 4027 N N . GLU B 1 172 ? -15.859 1.357 -12.461 1 95.31 172 GLU B N 1
ATOM 4028 C CA . GLU B 1 172 ? -15.961 2.203 -11.273 1 95.31 172 GLU B CA 1
ATOM 4029 C C . GLU B 1 172 ? -16.75 3.473 -11.57 1 95.31 172 GLU B C 1
ATOM 4031 O O . GLU B 1 172 ? -17.516 3.949 -10.719 1 95.31 172 GLU B O 1
ATOM 4036 N N . THR B 1 173 ? -16.594 3.973 -12.773 1 91.44 173 THR B N 1
ATOM 4037 C CA . THR B 1 173 ? -17.359 5.141 -13.18 1 91.44 173 THR B CA 1
ATOM 4038 C C . THR B 1 173 ? -18.859 4.832 -13.164 1 91.44 173 THR B C 1
ATOM 4040 O O . THR B 1 173 ? -19.672 5.645 -12.703 1 91.44 173 THR B O 1
ATOM 4043 N N . THR B 1 174 ? -19.203 3.721 -13.719 1 91.81 174 THR B N 1
ATOM 4044 C CA . THR B 1 174 ? -20.594 3.314 -13.75 1 91.81 174 THR B CA 1
ATOM 4045 C C . THR B 1 174 ? -21.141 3.098 -12.336 1 91.81 174 THR B C 1
ATOM 4047 O O . THR B 1 174 ? -22.25 3.518 -12.016 1 91.81 174 THR B O 1
ATOM 4050 N N . SER B 1 175 ? -20.375 2.48 -11.453 1 94.38 175 SER B N 1
ATOM 4051 C CA . SER B 1 175 ? -20.812 2.109 -10.117 1 94.38 175 SER B CA 1
ATOM 4052 C C . SER B 1 175 ? -20.844 3.318 -9.188 1 94.38 175 SER B C 1
ATOM 4054 O O . SER B 1 175 ? -21.75 3.445 -8.352 1 94.38 175 SER B O 1
ATOM 4056 N N . PHE B 1 176 ? -19.781 4.207 -9.289 1 95.62 176 PHE B N 1
ATOM 4057 C CA . PHE B 1 176 ? -19.578 5.18 -8.219 1 95.62 176 PHE B CA 1
ATOM 4058 C C . PHE B 1 176 ? -19.547 6.598 -8.781 1 95.62 176 PHE B C 1
ATOM 4060 O O . PHE B 1 176 ? -19.469 7.566 -8.023 1 95.62 176 PHE B O 1
ATOM 4067 N N . GLY B 1 177 ? -19.547 6.699 -10.148 1 89.88 177 GLY B N 1
ATOM 4068 C CA . GLY B 1 177 ? -19.516 8.008 -10.789 1 89.88 177 GLY B CA 1
ATOM 4069 C C . GLY B 1 177 ? -18.109 8.555 -10.938 1 89.88 177 GLY B C 1
ATOM 4070 O O . GLY B 1 177 ? -17.922 9.664 -11.445 1 89.88 177 GLY B O 1
ATOM 4071 N N . ILE B 1 178 ? -17.156 7.891 -10.422 1 91.5 178 ILE B N 1
ATOM 4072 C CA . ILE B 1 178 ? -15.758 8.312 -10.5 1 91.5 178 ILE B CA 1
ATOM 4073 C C . ILE B 1 178 ? -14.891 7.133 -10.945 1 91.5 178 ILE B C 1
ATOM 4075 O O . ILE B 1 178 ? -15.188 5.98 -10.625 1 91.5 178 ILE B O 1
ATOM 4079 N N . SER B 1 179 ? -13.758 7.426 -11.555 1 90.56 179 SER B N 1
ATOM 4080 C CA . SER B 1 179 ? -12.914 6.379 -12.117 1 90.56 179 SER B CA 1
ATOM 4081 C C . SER B 1 179 ? -11.789 6 -11.156 1 90.56 179 SER B C 1
ATOM 4083 O O . SER B 1 179 ? -10.922 5.195 -11.492 1 90.56 179 SER B O 1
ATOM 4085 N N . ALA B 1 180 ? -11.805 6.559 -9.961 1 92.94 180 ALA B N 1
ATOM 4086 C CA . ALA B 1 180 ? -10.758 6.23 -9 1 92.94 180 ALA B CA 1
ATOM 4087 C C . ALA B 1 180 ? -10.719 4.73 -8.719 1 92.94 180 ALA B C 1
ATOM 4089 O O . ALA B 1 180 ? -11.75 4.113 -8.453 1 92.94 180 ALA B O 1
ATOM 4090 N N . PRO B 1 181 ? -9.5 4.109 -8.766 1 95.94 181 PRO B N 1
ATOM 4091 C CA . PRO B 1 181 ? -9.391 2.674 -8.484 1 95.94 181 PRO B CA 1
ATOM 4092 C C . PRO B 1 181 ? -9.906 2.301 -7.098 1 95.94 181 PRO B C 1
ATOM 4094 O O . PRO B 1 181 ? -9.391 2.791 -6.09 1 95.94 181 PRO B O 1
ATOM 4097 N N . THR B 1 182 ? -10.953 1.551 -6.98 1 97.81 182 THR B N 1
ATOM 4098 C CA . THR B 1 182 ? -11.57 0.984 -5.785 1 97.81 182 THR B CA 1
ATOM 4099 C C . THR B 1 182 ? -11.812 -0.512 -5.961 1 97.81 182 THR B C 1
ATOM 4101 O O . THR B 1 182 ? -10.945 -1.329 -5.633 1 97.81 182 THR B O 1
ATOM 4104 N N . THR B 1 183 ? -12.789 -0.784 -6.797 1 98.56 183 THR B N 1
ATOM 4105 C CA . THR B 1 183 ? -13.109 -2.178 -7.09 1 98.56 183 THR B CA 1
ATOM 4106 C C . THR B 1 183 ? -11.922 -2.873 -7.75 1 98.56 183 THR B C 1
ATOM 4108 O O . THR B 1 183 ? -11.602 -4.016 -7.418 1 98.56 183 THR B O 1
ATOM 4111 N N . SER B 1 184 ? -11.266 -2.195 -8.648 1 98.5 184 SER B N 1
ATOM 4112 C CA . SER B 1 184 ? -10.141 -2.775 -9.383 1 98.5 184 SER B CA 1
ATOM 4113 C C . SER B 1 184 ? -8.992 -3.129 -8.445 1 98.5 184 SER B C 1
ATOM 4115 O O . SER B 1 184 ? -8.344 -4.164 -8.609 1 98.5 184 SER B O 1
ATOM 4117 N N . THR B 1 185 ? -8.719 -2.277 -7.445 1 98.69 185 THR B N 1
ATOM 4118 C CA . THR B 1 185 ? -7.633 -2.576 -6.52 1 98.69 185 THR B CA 1
ATOM 4119 C C . THR B 1 185 ? -8.023 -3.705 -5.574 1 98.69 185 THR B C 1
ATOM 4121 O O . THR B 1 185 ? -7.184 -4.523 -5.191 1 98.69 185 THR B O 1
ATOM 4124 N N . THR B 1 186 ? -9.305 -3.754 -5.164 1 98.88 186 THR B N 1
ATOM 4125 C CA . THR B 1 186 ? -9.781 -4.871 -4.355 1 98.88 186 THR B CA 1
ATOM 4126 C C . THR B 1 186 ? -9.617 -6.188 -5.105 1 98.88 186 THR B C 1
ATOM 4128 O O . THR B 1 186 ? -9.188 -7.188 -4.527 1 98.88 186 THR B O 1
ATOM 4131 N N . ILE B 1 187 ? -9.914 -6.168 -6.348 1 98.88 187 ILE B N 1
ATOM 4132 C CA . ILE B 1 187 ? -9.828 -7.355 -7.195 1 98.88 187 ILE B CA 1
ATOM 4133 C C . ILE B 1 187 ? -8.367 -7.773 -7.348 1 98.88 187 ILE B C 1
ATOM 4135 O O . ILE B 1 187 ? -8.047 -8.961 -7.246 1 98.88 187 ILE B O 1
ATOM 4139 N N . ALA B 1 188 ? -7.516 -6.82 -7.621 1 98.88 188 ALA B N 1
ATOM 4140 C CA . ALA B 1 188 ? -6.09 -7.109 -7.754 1 98.88 188 ALA B CA 1
ATOM 4141 C C . ALA B 1 188 ? -5.527 -7.688 -6.457 1 98.88 188 ALA B C 1
ATOM 4143 O O . ALA B 1 188 ? -4.734 -8.633 -6.484 1 98.88 188 ALA B O 1
ATOM 4144 N N . LEU B 1 189 ? -5.945 -7.109 -5.344 1 98.88 189 LEU B N 1
ATOM 4145 C CA . LEU B 1 189 ? -5.496 -7.57 -4.035 1 98.88 189 LEU B CA 1
ATOM 4146 C C . LEU B 1 189 ? -5.934 -9.008 -3.789 1 98.88 189 LEU B C 1
ATOM 4148 O O . LEU B 1 189 ? -5.121 -9.852 -3.391 1 98.88 189 LEU B O 1
ATOM 4152 N N . ALA B 1 190 ? -7.156 -9.297 -4.051 1 98.88 190 ALA B N 1
ATOM 4153 C CA . ALA B 1 190 ? -7.727 -10.617 -3.773 1 98.88 190 ALA B CA 1
ATOM 4154 C C . ALA B 1 190 ? -7.117 -11.68 -4.68 1 98.88 190 ALA B C 1
ATOM 4156 O O . ALA B 1 190 ? -6.844 -12.797 -4.238 1 98.88 190 ALA B O 1
ATOM 4157 N N . LEU B 1 191 ? -6.961 -11.336 -5.93 1 98.94 191 LEU B N 1
ATOM 4158 C CA . LEU B 1 191 ? -6.328 -12.289 -6.832 1 98.94 191 LEU B CA 1
ATOM 4159 C C . LEU B 1 191 ? -4.879 -12.547 -6.434 1 98.94 191 LEU B C 1
ATOM 4161 O O . LEU B 1 191 ? -4.395 -13.672 -6.52 1 98.94 191 LEU B O 1
ATOM 4165 N N . GLY B 1 192 ? -4.168 -11.492 -6.055 1 98.81 192 GLY B N 1
ATOM 4166 C CA . GLY B 1 192 ? -2.826 -11.648 -5.512 1 98.81 192 GLY B CA 1
ATOM 4167 C C . GLY B 1 192 ? -2.781 -12.547 -4.285 1 98.81 192 GLY B C 1
ATOM 4168 O O . GLY B 1 192 ? -1.861 -13.352 -4.133 1 98.81 192 GLY B O 1
ATOM 4169 N N . ASP B 1 193 ? -3.766 -12.359 -3.395 1 98.75 193 ASP B N 1
ATOM 4170 C CA . ASP B 1 193 ? -3.873 -13.234 -2.234 1 98.75 193 ASP B CA 1
ATOM 4171 C C . ASP B 1 193 ? -4.066 -14.688 -2.662 1 98.75 193 ASP B C 1
ATOM 4173 O O . ASP B 1 193 ? -3.467 -15.594 -2.08 1 98.75 193 ASP B O 1
ATOM 4177 N N . ALA B 1 194 ? -4.93 -14.906 -3.639 1 98.81 194 ALA B N 1
ATOM 4178 C CA . ALA B 1 194 ? -5.176 -16.25 -4.152 1 98.81 194 ALA B CA 1
ATOM 4179 C C . ALA B 1 194 ? -3.895 -16.875 -4.691 1 98.81 194 ALA B C 1
ATOM 4181 O O . ALA B 1 194 ? -3.602 -18.047 -4.418 1 98.81 194 ALA B O 1
ATOM 4182 N N . LEU B 1 195 ? -3.191 -16.094 -5.469 1 98.62 195 LEU B N 1
ATOM 4183 C CA . LEU B 1 195 ? -1.908 -16.547 -6.004 1 98.62 195 LEU B CA 1
ATOM 4184 C C . LEU B 1 195 ? -0.95 -16.906 -4.875 1 98.62 195 LEU B C 1
ATOM 4186 O O . LEU B 1 195 ? -0.313 -17.969 -4.914 1 98.62 195 LEU B O 1
ATOM 4190 N N . THR B 1 196 ? -0.827 -16.047 -3.91 1 98.5 196 THR B N 1
ATOM 4191 C CA . THR B 1 196 ? 0.081 -16.219 -2.781 1 98.5 196 THR B CA 1
ATOM 4192 C C . THR B 1 196 ? -0.232 -17.516 -2.029 1 98.5 196 THR B C 1
ATOM 4194 O O . THR B 1 196 ? 0.671 -18.297 -1.722 1 98.5 196 THR B O 1
ATOM 4197 N N . LEU B 1 197 ? -1.508 -17.75 -1.761 1 97.94 197 LEU B N 1
ATOM 4198 C CA . LEU B 1 197 ? -1.908 -18.922 -0.982 1 97.94 197 LEU B CA 1
ATOM 4199 C C . LEU B 1 197 ? -1.718 -20.203 -1.787 1 97.94 197 LEU B C 1
ATOM 4201 O O . LEU B 1 197 ? -1.343 -21.234 -1.233 1 97.94 197 LEU B O 1
ATOM 4205 N N . ALA B 1 198 ? -1.991 -20.156 -3.08 1 98 198 ALA B N 1
ATOM 4206 C CA . ALA B 1 198 ? -1.77 -21.312 -3.934 1 98 198 ALA B CA 1
ATOM 4207 C C . ALA B 1 198 ? -0.292 -21.703 -3.967 1 98 198 ALA B C 1
ATOM 4209 O O . ALA B 1 198 ? 0.054 -22.875 -3.844 1 98 198 ALA B O 1
ATOM 4210 N N . ILE B 1 199 ? 0.583 -20.703 -4.133 1 97.56 199 ILE B N 1
ATOM 4211 C CA . ILE B 1 199 ? 2.021 -20.938 -4.191 1 97.56 199 ILE B CA 1
ATOM 4212 C C . ILE B 1 199 ? 2.512 -21.469 -2.844 1 97.56 199 ILE B C 1
ATOM 4214 O O . ILE B 1 199 ? 3.307 -22.406 -2.791 1 97.56 199 ILE B O 1
ATOM 4218 N N . SER B 1 200 ? 2.051 -20.828 -1.768 1 96.06 200 SER B N 1
ATOM 4219 C CA . SER B 1 200 ? 2.447 -21.234 -0.423 1 96.06 200 SER B CA 1
ATOM 4220 C C . SER B 1 200 ? 2.086 -22.703 -0.156 1 96.06 200 SER B C 1
ATOM 4222 O O . SER B 1 200 ? 2.875 -23.438 0.434 1 96.06 200 SER B O 1
ATOM 4224 N N . HIS B 1 201 ? 0.907 -23.094 -0.587 1 94.5 201 HIS B N 1
ATOM 4225 C CA . HIS B 1 201 ? 0.459 -24.484 -0.42 1 94.5 201 HIS B CA 1
ATOM 4226 C C . HIS B 1 201 ? 1.383 -25.453 -1.146 1 94.5 201 HIS B C 1
ATOM 4228 O O . HIS B 1 201 ? 1.673 -26.531 -0.637 1 94.5 201 HIS B O 1
ATOM 4234 N N . GLU B 1 202 ? 1.815 -25.094 -2.23 1 93.38 202 GLU B N 1
ATOM 4235 C CA . GLU B 1 202 ? 2.676 -25.969 -3.012 1 93.38 202 GLU B CA 1
ATOM 4236 C C . GLU B 1 202 ? 4.094 -26.016 -2.445 1 93.38 202 GLU B C 1
ATOM 4238 O O . GLU B 1 202 ? 4.754 -27.047 -2.471 1 93.38 202 GLU B O 1
ATOM 4243 N N . LEU B 1 203 ? 4.504 -24.875 -1.988 1 92.56 203 LEU B N 1
ATOM 4244 C CA . LEU B 1 203 ? 5.875 -24.781 -1.506 1 92.56 203 LEU B CA 1
ATOM 4245 C C . LEU B 1 203 ? 6.008 -25.406 -0.119 1 92.56 203 LEU B C 1
ATOM 4247 O O . LEU B 1 203 ? 7.008 -26.062 0.179 1 92.56 203 LEU B O 1
ATOM 4251 N N . HIS B 1 204 ? 4.941 -25.156 0.706 1 89.88 204 HIS B N 1
ATOM 4252 C CA . HIS B 1 204 ? 5.125 -25.453 2.121 1 89.88 204 HIS B CA 1
ATOM 4253 C C . HIS B 1 204 ? 4.109 -26.484 2.605 1 89.88 204 HIS B C 1
ATOM 4255 O O . HIS B 1 204 ? 4.293 -27.094 3.658 1 89.88 204 HIS B O 1
ATOM 4261 N N . GLY B 1 205 ? 3.039 -26.688 1.877 1 86.81 205 GLY B N 1
ATOM 4262 C CA . GLY B 1 205 ? 2.016 -27.641 2.299 1 86.81 205 GLY B CA 1
ATOM 4263 C C . GLY B 1 205 ? 1.502 -27.375 3.701 1 86.81 205 GLY B C 1
ATOM 4264 O O . GLY B 1 205 ? 1.09 -26.25 4.016 1 86.81 205 GLY B O 1
ATOM 4265 N N . THR B 1 206 ? 1.624 -28.344 4.59 1 78.62 206 THR B N 1
ATOM 4266 C CA . THR B 1 206 ? 1.086 -28.266 5.945 1 78.62 206 THR B CA 1
ATOM 4267 C C . THR B 1 206 ? 1.993 -27.422 6.836 1 78.62 206 THR B C 1
ATOM 4269 O O . THR B 1 206 ? 1.603 -27.031 7.938 1 78.62 206 THR B O 1
ATOM 4272 N N . SER B 1 207 ? 3.094 -27.031 6.379 1 81.56 207 SER B N 1
ATOM 4273 C CA . SER B 1 207 ? 4.035 -26.25 7.184 1 81.56 207 SER B CA 1
ATOM 4274 C C . SER B 1 207 ? 3.82 -24.75 7 1 81.56 207 SER B C 1
ATOM 4276 O O . SER B 1 207 ? 4.469 -23.953 7.664 1 81.56 207 SER B O 1
ATOM 4278 N N . ALA B 1 208 ? 2.924 -24.422 6.184 1 83.19 208 ALA B N 1
ATOM 4279 C CA . ALA B 1 208 ? 2.711 -23.016 5.863 1 83.19 208 ALA B CA 1
ATOM 4280 C C . ALA B 1 208 ? 2.424 -22.203 7.125 1 83.19 208 ALA B C 1
ATOM 4282 O O . ALA B 1 208 ? 2.979 -21.125 7.309 1 83.19 208 ALA B O 1
ATOM 4283 N N . PRO B 1 209 ? 1.6 -22.688 8.078 1 82.69 209 PRO B N 1
ATOM 4284 C CA . PRO B 1 209 ? 1.362 -21.922 9.297 1 82.69 209 PRO B CA 1
ATOM 4285 C C . PRO B 1 209 ? 2.635 -21.703 10.117 1 82.69 209 PRO B C 1
ATOM 4287 O O . PRO B 1 209 ? 2.832 -20.625 10.68 1 82.69 209 PRO B O 1
ATOM 4290 N N . SER B 1 210 ? 3.41 -22.641 10.133 1 80.5 210 SER B N 1
ATOM 4291 C CA . SER B 1 210 ? 4.668 -22.531 10.867 1 80.5 210 SER B CA 1
ATOM 4292 C C . SER B 1 210 ? 5.613 -21.531 10.203 1 80.5 210 SER B C 1
ATOM 4294 O O . SER B 1 210 ? 6.328 -20.797 10.883 1 80.5 210 SER B O 1
ATOM 4296 N N . VAL B 1 211 ? 5.598 -21.578 8.914 1 82.5 211 VAL B N 1
ATOM 4297 C CA . VAL B 1 211 ? 6.414 -20.641 8.156 1 82.5 211 VAL B CA 1
ATOM 4298 C C . VAL B 1 211 ? 5.988 -19.203 8.477 1 82.5 211 VAL B C 1
ATOM 4300 O O . VAL B 1 211 ? 6.832 -18.344 8.75 1 82.5 211 VAL B O 1
ATOM 4303 N N . PHE B 1 212 ? 4.738 -18.984 8.5 1 83.44 212 PHE B N 1
ATOM 4304 C CA . PHE B 1 212 ? 4.211 -17.641 8.797 1 83.44 212 PHE B CA 1
ATOM 4305 C C . PHE B 1 212 ? 4.566 -17.234 10.211 1 83.44 212 PHE B C 1
ATOM 4307 O O . PHE B 1 212 ? 4.957 -16.078 10.453 1 83.44 212 PHE B O 1
ATOM 4314 N N . ALA B 1 213 ? 4.328 -18.078 11.148 1 79.69 213 ALA B N 1
ATOM 4315 C CA . ALA B 1 213 ? 4.621 -17.797 12.547 1 79.69 213 ALA B CA 1
ATOM 4316 C C . ALA B 1 213 ? 6.09 -17.422 12.742 1 79.69 213 ALA B C 1
ATOM 4318 O O . ALA B 1 213 ? 6.41 -16.516 13.523 1 79.69 213 ALA B O 1
ATOM 4319 N N . THR B 1 214 ? 6.887 -18.062 12 1 77 214 THR B N 1
ATOM 4320 C CA . THR B 1 214 ? 8.32 -17.812 12.086 1 77 214 THR B CA 1
ATOM 4321 C C . THR B 1 214 ? 8.672 -16.438 11.531 1 77 214 THR B C 1
ATOM 4323 O O . THR B 1 214 ? 9.539 -15.75 12.078 1 77 214 THR B O 1
ATOM 4326 N N . ASN B 1 215 ? 7.895 -16.062 10.508 1 76.56 215 ASN B N 1
ATOM 4327 C CA . ASN B 1 215 ? 8.18 -14.812 9.828 1 76.56 215 ASN B CA 1
ATOM 4328 C C . ASN B 1 215 ? 7.426 -13.641 10.461 1 76.56 215 ASN B C 1
ATOM 4330 O O . ASN B 1 215 ? 7.57 -12.5 10.031 1 76.56 215 ASN B O 1
ATOM 4334 N N . HIS B 1 216 ? 6.547 -13.844 11.391 1 73.06 216 HIS B N 1
ATOM 4335 C CA . HIS B 1 216 ? 5.727 -12.812 12.016 1 73.06 216 HIS B CA 1
ATOM 4336 C C . HIS B 1 216 ? 5.863 -12.852 13.539 1 73.06 216 HIS B C 1
ATOM 4338 O O . HIS B 1 216 ? 4.867 -12.969 14.25 1 73.06 216 HIS B O 1
ATOM 4344 N N . PRO B 1 217 ? 6.926 -12.609 14.102 1 63.5 217 PRO B N 1
ATOM 4345 C CA . PRO B 1 217 ? 7.164 -12.75 15.547 1 63.5 217 PRO B CA 1
ATOM 4346 C C . PRO B 1 217 ? 6.418 -11.711 16.375 1 63.5 217 PRO B C 1
ATOM 4348 O O . PRO B 1 217 ? 6.078 -11.969 17.531 1 63.5 217 PRO B O 1
ATOM 4351 N N . GLY B 1 218 ? 6.195 -10.539 15.906 1 55.59 218 GLY B N 1
ATOM 4352 C CA . GLY B 1 218 ? 5.578 -9.445 16.656 1 55.59 218 GLY B CA 1
ATOM 4353 C C . GLY B 1 218 ? 4.062 -9.5 16.625 1 55.59 218 GLY B C 1
ATOM 4354 O O . GLY B 1 218 ? 3.4 -8.695 17.297 1 55.59 218 GLY B O 1
ATOM 4355 N N . GLY B 1 219 ? 3.383 -10.43 15.867 1 55.75 219 GLY B N 1
ATOM 4356 C CA . GLY B 1 219 ? 1.935 -10.367 15.758 1 55.75 219 GLY B CA 1
ATOM 4357 C C . GLY B 1 219 ? 1.219 -10.977 16.953 1 55.75 219 GLY B C 1
ATOM 4358 O O . GLY B 1 219 ? 1.81 -11.742 17.703 1 55.75 219 GLY B O 1
ATOM 4359 N N . ALA B 1 220 ? 0.014 -10.445 17.406 1 48.94 220 ALA B N 1
ATOM 4360 C CA . ALA B 1 220 ? -0.825 -10.977 18.484 1 48.94 220 ALA B CA 1
ATOM 4361 C C . ALA B 1 220 ? -0.884 -12.5 18.438 1 48.94 220 ALA B C 1
ATOM 4363 O O . ALA B 1 220 ? -1.137 -13.148 19.453 1 48.94 220 ALA B O 1
ATOM 4364 N N . LEU B 1 221 ? -1.003 -13.117 17.359 1 40.81 221 LEU B N 1
ATOM 4365 C CA . LEU B 1 221 ? -1.102 -14.57 17.281 1 40.81 221 LEU B CA 1
ATOM 4366 C C . LEU B 1 221 ? 0.176 -15.234 17.781 1 40.81 221 LEU B C 1
ATOM 4368 O O . LEU B 1 221 ? 0.215 -16.453 17.984 1 40.81 221 LEU B O 1
ATOM 4372 N N . GLY B 1 222 ? 1.24 -14.578 17.703 1 36.94 222 GLY B N 1
ATOM 4373 C CA . GLY B 1 222 ? 2.512 -15.141 18.141 1 36.94 222 GLY B CA 1
ATOM 4374 C C . GLY B 1 222 ? 2.605 -15.32 19.641 1 36.94 222 GLY B C 1
ATOM 4375 O O . GLY B 1 222 ? 3.658 -15.703 20.156 1 36.94 222 GLY B O 1
ATOM 4376 N N . THR B 1 223 ? 1.63 -14.789 20.375 1 34.12 223 THR B N 1
ATOM 4377 C CA . THR B 1 223 ? 1.978 -14.859 21.797 1 34.12 223 THR B CA 1
ATOM 4378 C C . THR B 1 223 ? 2.033 -16.312 22.266 1 34.12 223 THR B C 1
ATOM 4380 O O . THR B 1 223 ? 2.467 -16.594 23.375 1 34.12 223 THR B O 1
ATOM 4383 N N . SER B 1 224 ? 1.027 -17.203 21.891 1 30.77 224 SER B N 1
ATOM 4384 C CA . SER B 1 224 ? 1.155 -18.406 22.703 1 30.77 224 SER B CA 1
ATOM 4385 C C . SER B 1 224 ? 2.535 -19.031 22.547 1 30.77 224 SER B C 1
ATOM 4387 O O . SER B 1 224 ? 3.088 -19.578 23.516 1 30.77 224 SER B O 1
ATOM 4389 N N . SER B 1 225 ? 2.68 -20 21.516 1 31.42 225 SER B N 1
ATOM 4390 C CA . SER B 1 225 ? 3.977 -20.672 21.516 1 31.42 225 SER B CA 1
ATOM 4391 C C . SER B 1 225 ? 5.117 -19.672 21.359 1 31.42 225 SER B C 1
ATOM 4393 O O . SER B 1 225 ? 4.926 -18.594 20.797 1 31.42 225 SER B O 1
ATOM 4395 N N . PRO B 1 226 ? 6.188 -19.891 22.156 1 30.05 226 PRO B N 1
ATOM 4396 C CA . PRO B 1 226 ? 7.363 -19.031 21.969 1 30.05 226 PRO B CA 1
ATOM 4397 C C . PRO B 1 226 ? 7.582 -18.625 20.516 1 30.05 226 PRO B C 1
ATOM 4399 O O . PRO B 1 226 ? 7.273 -19.391 19.609 1 30.05 226 PRO B O 1
ATOM 4402 N N . PRO B 1 227 ? 7.195 -17.406 20.156 1 31.84 227 PRO B N 1
ATOM 4403 C CA . PRO B 1 227 ? 7.328 -16.969 18.766 1 31.84 227 PRO B CA 1
ATOM 4404 C C . PRO B 1 227 ? 8.352 -17.781 17.984 1 31.84 227 PRO B C 1
ATOM 4406 O O . PRO B 1 227 ? 9.508 -17.906 18.406 1 31.84 227 PRO B O 1
ATOM 4409 N N . PRO B 1 228 ? 7.902 -19 17.594 1 30.95 228 PRO B N 1
ATOM 4410 C CA . PRO B 1 228 ? 9.008 -19.453 16.75 1 30.95 228 PRO B CA 1
ATOM 4411 C C . PRO B 1 228 ? 9.531 -18.344 15.82 1 30.95 228 PRO B C 1
ATOM 4413 O O . PRO B 1 228 ? 8.742 -17.609 15.234 1 30.95 228 PRO B O 1
ATOM 4416 N N . ALA B 1 229 ? 10.398 -17.578 16.203 1 31.77 229 ALA B N 1
ATOM 4417 C CA . ALA B 1 229 ? 11.156 -16.469 15.625 1 31.77 229 ALA B CA 1
ATOM 4418 C C . ALA B 1 229 ? 11.211 -16.562 14.102 1 31.77 229 ALA B C 1
ATOM 4420 O O . ALA B 1 229 ? 11.906 -17.438 13.562 1 31.77 229 ALA B O 1
ATOM 4421 N N . ALA B 1 230 ? 10.125 -16.75 13.523 1 37.41 230 ALA B N 1
ATOM 4422 C CA . ALA B 1 230 ? 10.352 -16.844 12.086 1 37.41 230 ALA B CA 1
ATOM 4423 C C . ALA B 1 230 ? 11.445 -15.8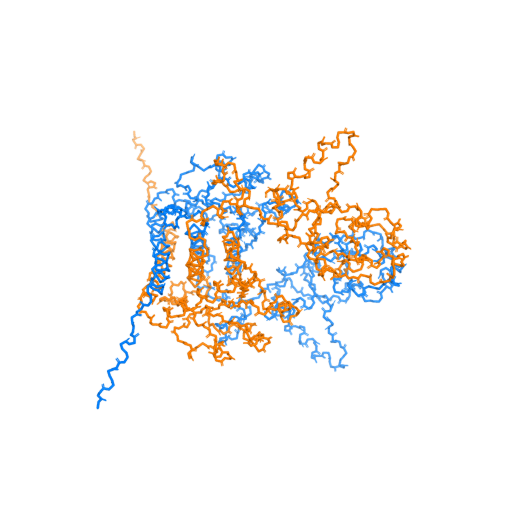75 11.641 1 37.41 230 ALA B C 1
ATOM 4425 O O . ALA B 1 230 ? 11.398 -14.68 11.945 1 37.41 230 ALA B O 1
ATOM 4426 N N . LYS B 1 231 ? 12.508 -16.25 11.5 1 44.97 231 LYS B N 1
ATOM 4427 C CA . LYS B 1 231 ? 13.922 -15.914 11.484 1 44.97 231 LYS B CA 1
ATOM 4428 C C . LYS B 1 231 ? 14.25 -14.961 10.336 1 44.97 231 LYS B C 1
ATOM 4430 O O . LYS B 1 231 ? 14.453 -15.391 9.203 1 44.97 231 LYS B O 1
ATOM 4435 N N . THR B 1 232 ? 13.352 -13.859 10.117 1 50.44 232 THR B N 1
ATOM 4436 C CA . THR B 1 232 ? 14.039 -12.977 9.18 1 50.44 232 THR B CA 1
ATOM 4437 C C . THR B 1 232 ? 15.555 -13.133 9.305 1 50.44 232 THR B C 1
ATOM 4439 O O . THR B 1 232 ? 16.109 -12.953 10.383 1 50.44 232 THR B O 1
ATOM 4442 N N . LYS B 1 233 ? 15.836 -13.719 8.188 1 69.44 233 LYS B N 1
ATOM 4443 C CA . LYS B 1 233 ? 17.297 -13.836 8.203 1 69.44 233 LYS B CA 1
ATOM 4444 C C . LYS B 1 233 ? 17.953 -12.461 8.211 1 69.44 233 LYS B C 1
ATOM 4446 O O . LYS B 1 233 ? 17.453 -11.523 7.59 1 69.44 233 LYS B O 1
ATOM 4451 N N . LEU B 1 234 ? 18.812 -12.297 8.938 1 80.94 234 LEU B N 1
ATOM 4452 C CA . LEU B 1 234 ? 19.578 -11.062 8.992 1 80.94 234 LEU B CA 1
ATOM 4453 C C . LEU B 1 234 ? 19.984 -10.617 7.59 1 80.94 234 LEU B C 1
ATOM 4455 O O . LEU B 1 234 ? 20 -9.422 7.297 1 80.94 234 LEU B O 1
ATOM 4459 N N . ALA B 1 235 ? 20.125 -11.641 6.754 1 81 235 ALA B N 1
ATOM 4460 C CA . ALA B 1 235 ? 20.562 -11.344 5.395 1 81 235 ALA B CA 1
ATOM 4461 C C . ALA B 1 235 ? 19.5 -10.578 4.625 1 81 235 ALA B C 1
ATOM 4463 O O . ALA B 1 235 ? 19.812 -9.828 3.695 1 81 235 ALA B O 1
ATOM 4464 N N . GLU B 1 236 ? 18.297 -10.695 5.059 1 73.88 236 GLU B N 1
ATOM 4465 C CA . GLU B 1 236 ? 17.188 -10.047 4.363 1 73.88 236 GLU B CA 1
ATOM 4466 C C . GLU B 1 236 ? 17.125 -8.562 4.691 1 73.88 236 GLU B C 1
ATOM 4468 O O . GLU B 1 236 ? 16.594 -7.77 3.908 1 73.88 236 GLU B O 1
ATOM 4473 N N . ILE B 1 237 ? 17.625 -8.195 5.727 1 78 237 ILE B N 1
ATOM 4474 C CA . ILE B 1 237 ? 17.578 -6.789 6.098 1 78 237 ILE B CA 1
ATOM 4475 C C . ILE B 1 237 ? 18.984 -6.184 5.973 1 78 237 ILE B C 1
ATOM 4477 O O . ILE B 1 237 ? 19.156 -4.973 6.137 1 78 237 ILE B O 1
ATOM 4481 N N . ALA B 1 238 ? 19.875 -7.031 5.703 1 86.31 238 ALA B N 1
ATOM 4482 C CA . ALA B 1 238 ? 21.25 -6.57 5.621 1 86.31 238 ALA B CA 1
ATOM 4483 C C . ALA B 1 238 ? 21.516 -5.848 4.301 1 86.31 238 ALA B C 1
ATOM 4485 O O . ALA B 1 238 ? 20.953 -6.211 3.266 1 86.31 238 ALA B O 1
ATOM 4486 N N . MET B 1 239 ? 22.219 -4.797 4.359 1 86.31 239 MET B N 1
ATOM 4487 C CA . MET B 1 239 ? 22.719 -4.133 3.162 1 86.31 239 MET B CA 1
ATOM 4488 C C . MET B 1 239 ? 23.812 -4.969 2.5 1 86.31 239 MET B C 1
ATOM 4490 O O . MET B 1 239 ? 24.859 -5.23 3.105 1 86.31 239 MET B O 1
ATOM 4494 N N . PRO B 1 240 ? 23.531 -5.445 1.311 1 84.5 240 PRO B N 1
ATOM 4495 C CA . PRO B 1 240 ? 24.609 -6.184 0.642 1 84.5 240 PRO B CA 1
ATOM 4496 C C . PRO B 1 240 ? 25.875 -5.352 0.462 1 84.5 240 PRO B C 1
ATOM 4498 O O . PRO B 1 240 ? 25.812 -4.227 -0.035 1 84.5 240 PRO B O 1
ATOM 4501 N N . LEU B 1 241 ? 27.016 -5.965 0.817 1 86.5 241 LEU B N 1
ATOM 4502 C CA . LEU B 1 241 ? 28.281 -5.262 0.748 1 86.5 241 LEU B CA 1
ATOM 4503 C C . LEU B 1 241 ? 28.594 -4.836 -0.684 1 86.5 241 LEU B C 1
ATOM 4505 O O . LEU B 1 241 ? 29.156 -3.76 -0.912 1 86.5 241 LEU B O 1
ATOM 4509 N N . ALA B 1 242 ? 28.156 -5.648 -1.555 1 82.62 242 ALA B N 1
ATOM 4510 C CA . ALA B 1 242 ? 28.438 -5.406 -2.967 1 82.62 242 ALA B CA 1
ATOM 4511 C C . ALA B 1 242 ? 27.688 -4.172 -3.471 1 82.62 242 ALA B C 1
ATOM 4513 O O . ALA B 1 242 ? 28.109 -3.547 -4.449 1 82.62 242 ALA B O 1
ATOM 4514 N N . ASP B 1 243 ? 26.703 -3.809 -2.779 1 83.25 243 ASP B N 1
ATOM 4515 C CA . ASP B 1 243 ? 25.875 -2.693 -3.221 1 83.25 243 ASP B CA 1
ATOM 4516 C C . ASP B 1 243 ? 26.328 -1.383 -2.582 1 83.25 243 ASP B C 1
ATOM 4518 O O . ASP B 1 243 ? 25.812 -0.313 -2.912 1 83.25 243 ASP B O 1
ATOM 4522 N N . ILE B 1 244 ? 27.188 -1.378 -1.692 1 87.06 244 ILE B N 1
ATOM 4523 C CA . ILE B 1 244 ? 27.688 -0.186 -1.017 1 87.06 244 ILE B CA 1
ATOM 4524 C C . ILE B 1 244 ? 28.781 0.463 -1.859 1 87.06 244 ILE B C 1
ATOM 4526 O O . ILE B 1 244 ? 29.75 -0.197 -2.248 1 87.06 244 ILE B O 1
ATOM 4530 N N . PRO B 1 245 ? 28.484 1.782 -2.186 1 84.38 245 PRO B N 1
ATOM 4531 C CA . PRO B 1 245 ? 29.516 2.457 -2.98 1 84.38 245 PRO B CA 1
ATOM 4532 C C . PRO B 1 245 ? 30.891 2.428 -2.318 1 84.38 245 PRO B C 1
ATOM 4534 O O . PRO B 1 245 ? 30.984 2.525 -1.092 1 84.38 245 PRO B O 1
ATOM 4537 N N . PHE B 1 246 ? 31.891 2.273 -3.209 1 82.44 246 PHE B N 1
ATOM 4538 C CA . PHE B 1 246 ? 33.281 2.176 -2.764 1 82.44 246 PHE B CA 1
ATOM 4539 C C . PHE B 1 246 ? 34 3.496 -2.971 1 82.44 246 PHE B C 1
ATOM 4541 O O . PHE B 1 246 ? 33.938 4.078 -4.055 1 82.44 246 PHE B O 1
ATOM 4548 N N . VAL B 1 247 ? 34.375 4.109 -1.975 1 78.75 247 VAL B N 1
ATOM 4549 C CA . VAL B 1 247 ? 35.219 5.297 -2.105 1 78.75 247 VAL B CA 1
ATOM 4550 C C . VAL B 1 247 ? 36.656 4.879 -2.34 1 78.75 247 VAL B C 1
ATOM 4552 O O . VAL B 1 247 ? 37.188 4.055 -1.602 1 78.75 247 VAL B O 1
ATOM 4555 N N . GLY B 1 248 ? 36.938 4.863 -3.59 1 63.94 248 GLY B N 1
ATOM 4556 C CA . GLY B 1 248 ? 38.25 4.547 -4.094 1 63.94 248 GLY B CA 1
ATOM 4557 C C . GLY B 1 248 ? 39.375 5.246 -3.336 1 63.94 248 GLY B C 1
ATOM 4558 O O . GLY B 1 248 ? 39.125 6.121 -2.508 1 63.94 248 GLY B O 1
ATOM 4559 N N . GLY B 1 249 ? 40.719 4.648 -3.209 1 55.41 249 GLY B N 1
ATOM 4560 C CA . GLY B 1 249 ? 42 5.09 -2.684 1 55.41 249 GLY B CA 1
ATOM 4561 C C . GLY B 1 249 ? 42.562 4.141 -1.647 1 55.41 249 GLY B C 1
ATOM 4562 O O . GLY B 1 249 ? 41.844 3.354 -1.046 1 55.41 249 GLY B O 1
ATOM 4563 N N . GLY B 1 250 ? 43.5 3.391 -2.035 1 49.94 250 GLY B N 1
ATOM 4564 C CA . GLY B 1 250 ? 44.219 2.475 -1.171 1 49.94 250 GLY B CA 1
ATOM 4565 C C . GLY B 1 250 ? 43.938 2.707 0.304 1 49.94 250 GLY B C 1
ATOM 4566 O O . GLY B 1 250 ? 43.406 3.754 0.688 1 49.94 250 GLY B O 1
ATOM 4567 N N . TRP B 1 251 ? 43.969 1.748 1.135 1 52.03 251 TRP B N 1
ATOM 4568 C CA . TRP B 1 251 ? 44 1.809 2.592 1 52.03 251 TRP B CA 1
ATOM 4569 C C . TRP B 1 251 ? 44.781 3.035 3.068 1 52.03 251 TRP B C 1
ATOM 4571 O O . TRP B 1 251 ? 45.969 3.199 2.746 1 52.03 251 TRP B O 1
ATOM 4581 N N . GLY B 1 252 ? 44.062 4.098 3.592 1 61.25 252 GLY B N 1
ATOM 4582 C CA . GLY B 1 252 ? 44.844 5.133 4.238 1 61.25 252 GLY B CA 1
ATOM 4583 C C . GLY B 1 252 ? 44.812 6.457 3.494 1 61.25 252 GLY B C 1
ATOM 4584 O O . GLY B 1 252 ? 45.375 7.449 3.959 1 61.25 252 GLY B O 1
ATOM 4585 N N . THR B 1 253 ? 44.031 6.488 2.271 1 74.25 253 THR B N 1
ATOM 4586 C CA . THR B 1 253 ? 44.25 7.754 1.579 1 74.25 253 THR B CA 1
ATOM 4587 C C . THR B 1 253 ? 42.938 8.547 1.481 1 74.25 253 THR B C 1
ATOM 4589 O O . THR B 1 253 ? 42.969 9.742 1.198 1 74.25 253 THR B O 1
ATOM 4592 N N . ALA B 1 254 ? 41.844 7.883 1.694 1 83.19 254 ALA B N 1
ATOM 4593 C CA . ALA B 1 254 ? 40.594 8.617 1.527 1 83.19 254 ALA B CA 1
ATOM 4594 C C . ALA B 1 254 ? 40.312 9.492 2.744 1 83.19 254 ALA B C 1
ATOM 4596 O O . ALA B 1 254 ? 40.5 9.07 3.885 1 83.19 254 ALA B O 1
ATOM 4597 N N . LEU B 1 255 ? 39.938 10.688 2.473 1 85.94 255 LEU B N 1
ATOM 4598 C CA . LEU B 1 255 ? 39.562 11.633 3.525 1 85.94 255 LEU B CA 1
ATOM 4599 C C . LEU B 1 255 ? 38.125 11.406 3.986 1 85.94 255 LEU B C 1
ATOM 4601 O O . LEU B 1 255 ? 37.344 10.766 3.287 1 85.94 255 LEU B O 1
ATOM 4605 N N . ALA B 1 256 ? 37.844 11.883 5.18 1 89 256 ALA B N 1
ATOM 4606 C CA . ALA B 1 256 ? 36.469 11.844 5.703 1 89 256 ALA B CA 1
ATOM 4607 C C . ALA B 1 256 ? 35.5 12.523 4.746 1 89 256 ALA B C 1
ATOM 4609 O O . ALA B 1 256 ? 34.344 12.094 4.609 1 89 256 ALA B O 1
ATOM 4610 N N . THR B 1 257 ? 36.031 13.453 4.051 1 87.75 257 THR B N 1
ATOM 4611 C CA . THR B 1 257 ? 35.188 14.164 3.084 1 87.75 257 THR B CA 1
ATOM 4612 C C . THR B 1 257 ? 34.719 13.227 1.971 1 87.75 257 THR B C 1
ATOM 4614 O O . THR B 1 257 ? 33.594 13.312 1.515 1 87.75 257 THR B O 1
ATOM 4617 N N . HIS B 1 258 ? 35.594 12.406 1.501 1 87.5 258 HIS B N 1
ATOM 4618 C CA . HIS B 1 258 ? 35.25 11.445 0.46 1 87.5 258 HIS B CA 1
ATOM 4619 C C . HIS B 1 258 ? 34.125 10.516 0.935 1 87.5 258 HIS B C 1
ATOM 4621 O O . HIS B 1 258 ? 33.219 10.211 0.181 1 87.5 258 HIS B O 1
ATOM 4627 N N . VAL B 1 259 ? 34.219 10.141 2.156 1 87.88 259 VAL B N 1
ATOM 4628 C CA . VAL B 1 259 ? 33.25 9.234 2.738 1 87.88 259 VAL B CA 1
ATOM 4629 C C . VAL B 1 259 ? 31.875 9.93 2.824 1 87.88 259 VAL B C 1
ATOM 4631 O O . VAL B 1 259 ? 30.859 9.352 2.463 1 87.88 259 VAL B O 1
ATOM 4634 N N . LEU B 1 260 ? 31.906 11.07 3.309 1 89.44 260 LEU B N 1
ATOM 4635 C CA . LEU B 1 260 ? 30.656 11.812 3.465 1 89.44 260 LEU B CA 1
ATOM 4636 C C . LEU B 1 260 ? 30 12.039 2.111 1 89.44 260 LEU B C 1
ATOM 4638 O O . LEU B 1 260 ? 28.781 11.867 1.975 1 89.44 260 LEU B O 1
ATOM 4642 N N . ILE B 1 261 ? 30.75 12.438 1.146 1 86.12 261 ILE B N 1
ATOM 4643 C CA . ILE B 1 261 ? 30.219 12.672 -0.191 1 86.12 261 ILE B CA 1
ATOM 4644 C C . ILE B 1 261 ? 29.625 11.375 -0.743 1 86.12 261 ILE B C 1
ATOM 4646 O O . ILE B 1 261 ? 28.484 11.359 -1.223 1 86.12 261 ILE B O 1
ATOM 4650 N N . ALA B 1 262 ? 30.359 10.328 -0.669 1 86 262 ALA B N 1
ATOM 4651 C CA . ALA B 1 262 ? 29.891 9.039 -1.155 1 86 262 ALA B CA 1
ATOM 4652 C C . ALA B 1 262 ? 28.625 8.602 -0.406 1 86 262 ALA B C 1
ATOM 4654 O O . ALA B 1 262 ? 27.703 8.055 -1.006 1 86 262 ALA B O 1
ATOM 4655 N N . GLY B 1 263 ? 28.625 8.82 0.863 1 88.06 263 GLY B N 1
ATOM 4656 C CA . GLY B 1 263 ? 27.453 8.492 1.662 1 88.06 263 GLY B CA 1
ATOM 4657 C C . GLY B 1 263 ? 26.203 9.242 1.235 1 88.06 263 GLY B C 1
ATOM 4658 O O . GLY B 1 263 ? 25.125 8.664 1.149 1 88.06 263 GLY B O 1
ATOM 4659 N N . TYR B 1 264 ? 26.391 10.523 1.063 1 85.56 264 TYR B N 1
ATOM 4660 C CA . TYR B 1 264 ? 25.266 11.352 0.637 1 85.56 264 TYR B CA 1
ATOM 4661 C C . TYR B 1 264 ? 24.719 10.891 -0.712 1 85.56 264 TYR B C 1
ATOM 4663 O O . TYR B 1 264 ? 23.516 10.953 -0.964 1 85.56 264 TYR B O 1
ATOM 4671 N N . GLN B 1 265 ? 25.625 10.398 -1.48 1 79.75 265 GLN B N 1
ATOM 4672 C CA . GLN B 1 265 ? 25.25 9.969 -2.822 1 79.75 265 GLN B CA 1
ATOM 4673 C C . GLN B 1 265 ? 24.688 8.547 -2.807 1 79.75 265 GLN B C 1
ATOM 4675 O O . GLN B 1 265 ? 24.016 8.133 -3.756 1 79.75 265 GLN B O 1
ATOM 4680 N N . SER B 1 266 ? 24.984 7.848 -1.759 1 79.38 266 SER B N 1
ATOM 4681 C CA . SER B 1 266 ? 24.531 6.465 -1.623 1 79.38 266 SER B CA 1
ATOM 4682 C C . SER B 1 266 ? 23.078 6.402 -1.174 1 79.38 266 SER B C 1
ATOM 4684 O O . SER B 1 266 ? 22.703 7.027 -0.182 1 79.38 266 SER B O 1
ATOM 4686 N N . PRO B 1 267 ? 22.391 5.664 -1.875 1 77 267 PRO B N 1
ATOM 4687 C CA . PRO B 1 267 ? 21 5.52 -1.441 1 77 267 PRO B CA 1
ATOM 4688 C C . PRO B 1 267 ? 20.875 4.93 -0.038 1 77 267 PRO B C 1
ATOM 4690 O O . PRO B 1 267 ? 19.969 5.305 0.716 1 77 267 PRO B O 1
ATOM 4693 N N . SER B 1 268 ? 21.703 4.109 0.324 1 79.62 268 SER B N 1
ATOM 4694 C CA . SER B 1 268 ? 21.656 3.459 1.629 1 79.62 268 SER B CA 1
ATOM 4695 C C . SER B 1 268 ? 22.344 4.301 2.697 1 79.62 268 SER B C 1
ATOM 4697 O O . SER B 1 268 ? 22.156 4.07 3.893 1 79.62 268 SER B O 1
ATOM 4699 N N . GLY B 1 269 ? 23.125 5.203 2.25 1 87.38 269 GLY B N 1
ATOM 4700 C CA . GLY B 1 269 ? 23.938 6 3.164 1 87.38 269 GLY B CA 1
ATOM 4701 C C . GLY B 1 269 ? 25.219 5.309 3.592 1 87.38 269 GLY B C 1
ATOM 4702 O O . GLY B 1 269 ? 26.062 5.906 4.27 1 87.38 269 GLY B O 1
ATOM 4703 N N . TRP B 1 270 ? 25.328 3.977 3.219 1 89.5 270 TRP B N 1
ATOM 4704 C CA . TRP B 1 270 ? 26.531 3.223 3.557 1 89.5 270 TRP B CA 1
ATOM 4705 C C . TRP B 1 270 ? 27.656 3.531 2.578 1 89.5 270 TRP B C 1
ATOM 4707 O O . TRP B 1 270 ? 27.422 3.842 1.411 1 89.5 270 TRP B O 1
ATOM 4717 N N . VAL B 1 271 ? 28.906 3.504 3.088 1 90.88 271 VAL B N 1
ATOM 4718 C CA . VAL B 1 271 ? 30.078 3.67 2.229 1 90.88 271 VAL B CA 1
ATOM 4719 C C . VAL B 1 271 ? 31.094 2.574 2.527 1 90.88 271 VAL B C 1
ATOM 4721 O O . VAL B 1 271 ? 31.375 2.277 3.691 1 90.88 271 VAL B O 1
ATOM 4724 N N . ARG B 1 272 ? 31.531 2.006 1.475 1 88.69 272 ARG B N 1
ATOM 4725 C CA . ARG B 1 272 ? 32.594 1.016 1.609 1 88.69 272 ARG B CA 1
ATOM 4726 C C . ARG B 1 272 ? 33.969 1.654 1.413 1 88.69 272 ARG B C 1
ATOM 4728 O O . ARG B 1 272 ? 34.188 2.428 0.474 1 88.69 272 ARG B O 1
ATOM 4735 N N . TYR B 1 273 ? 34.875 1.539 2.27 1 78.94 273 TYR B N 1
ATOM 4736 C CA . TYR B 1 273 ? 36.219 2.141 2.24 1 78.94 273 TYR B CA 1
ATOM 4737 C C . TYR B 1 273 ? 37.25 1.144 1.743 1 78.94 273 TYR B C 1
ATOM 4739 O O . TYR B 1 273 ? 38.125 1.5 0.965 1 78.94 273 TYR B O 1
ATOM 4747 N N . CYS B 1 274 ? 37.344 -0.063 2.203 1 71.31 274 CYS B N 1
ATOM 4748 C CA . CYS B 1 274 ? 38.188 -1.145 1.73 1 71.31 274 CYS B CA 1
ATOM 4749 C C . CYS B 1 274 ? 37.406 -2.457 1.656 1 71.31 274 CYS B C 1
ATOM 4751 O O . CYS B 1 274 ? 36.219 -2.494 1.926 1 71.31 274 CYS B O 1
ATOM 4753 N N . GLU B 1 275 ? 38.031 -3.467 1.107 1 68.44 275 GLU B N 1
ATOM 4754 C CA . GLU B 1 275 ? 37.375 -4.75 0.884 1 68.44 275 GLU B CA 1
ATOM 4755 C C . GLU B 1 275 ? 36.594 -5.191 2.119 1 68.44 275 GLU B C 1
ATOM 4757 O O . GLU B 1 275 ? 35.469 -5.734 2.002 1 68.44 275 GLU B O 1
ATOM 4762 N N . ASN B 1 276 ? 37.125 -4.824 3.254 1 70.12 276 ASN B N 1
ATOM 4763 C CA . ASN B 1 276 ? 36.438 -5.336 4.438 1 70.12 276 ASN B CA 1
ATOM 4764 C C . ASN B 1 276 ? 36.219 -4.238 5.477 1 70.12 276 ASN B C 1
ATOM 4766 O O . ASN B 1 276 ? 36.375 -4.477 6.676 1 70.12 276 ASN B O 1
ATOM 4770 N N . SER B 1 277 ? 35.938 -3.035 5.027 1 84.62 277 SER B N 1
ATOM 4771 C CA . SER B 1 277 ? 35.625 -1.938 5.941 1 84.62 277 SER B CA 1
ATOM 4772 C C . SER B 1 277 ? 34.5 -1.071 5.41 1 84.62 277 SER B C 1
ATOM 4774 O O . SER B 1 277 ? 34.406 -0.835 4.203 1 84.62 277 SER B O 1
ATOM 4776 N N . VAL B 1 278 ? 33.625 -0.741 6.332 1 89.81 278 VAL B N 1
ATOM 4777 C CA . VAL B 1 278 ? 32.469 0.086 5.941 1 89.81 278 VAL B CA 1
ATOM 4778 C C . VAL B 1 278 ? 32.344 1.259 6.91 1 89.81 278 VAL B C 1
ATOM 4780 O O . VAL B 1 278 ? 32.812 1.199 8.047 1 89.81 278 VAL B O 1
ATOM 4783 N N . ALA B 1 279 ? 31.828 2.328 6.422 1 90.69 279 ALA B N 1
ATOM 4784 C CA . ALA B 1 279 ? 31.312 3.428 7.242 1 90.69 279 ALA B CA 1
ATOM 4785 C C . ALA B 1 279 ? 29.797 3.428 7.27 1 90.69 279 ALA B C 1
ATOM 4787 O O . ALA B 1 279 ? 29.141 3.732 6.266 1 90.69 279 ALA B O 1
ATOM 4788 N N . PRO B 1 280 ? 29.219 3.041 8.438 1 91.25 280 PRO B N 1
ATOM 4789 C CA . PRO B 1 280 ? 27.75 3.016 8.523 1 91.25 280 PRO B CA 1
ATOM 4790 C C . PRO B 1 280 ? 27.141 4.414 8.617 1 91.25 280 PRO B C 1
ATOM 4792 O O . PRO B 1 280 ? 27.812 5.352 9.062 1 91.25 280 PRO B O 1
ATOM 4795 N N . PRO B 1 281 ? 25.922 4.504 8.258 1 89.69 281 PRO B N 1
ATOM 4796 C CA . PRO B 1 281 ? 25.25 5.805 8.211 1 89.69 281 PRO B CA 1
ATOM 4797 C C . PRO B 1 281 ? 25.281 6.531 9.555 1 89.69 281 PRO B C 1
ATOM 4799 O O . PRO B 1 281 ? 25.531 7.742 9.602 1 89.69 281 PRO B O 1
ATOM 4802 N N . ARG B 1 282 ? 25.078 5.91 10.602 1 87.94 282 ARG B N 1
ATOM 4803 C CA . ARG B 1 282 ? 25 6.562 11.906 1 87.94 282 ARG B CA 1
ATOM 4804 C C . ARG B 1 282 ? 26.344 7.172 12.281 1 87.94 282 ARG B C 1
ATOM 4806 O O . ARG B 1 282 ? 26.406 8.234 12.906 1 87.94 282 ARG B O 1
ATOM 4813 N N . ARG B 1 283 ? 27.344 6.52 11.922 1 89.81 283 ARG B N 1
ATOM 4814 C CA . ARG B 1 283 ? 28.672 7.047 12.219 1 89.81 283 ARG B CA 1
ATOM 4815 C C . ARG B 1 283 ? 29.031 8.195 11.281 1 89.81 283 ARG B C 1
ATOM 4817 O O . ARG B 1 283 ? 29.656 9.172 11.688 1 89.81 283 ARG B O 1
ATOM 4824 N N . ILE B 1 284 ? 28.656 8.07 10.086 1 90.19 284 ILE B N 1
ATOM 4825 C CA . ILE B 1 284 ? 28.875 9.141 9.125 1 90.19 284 ILE B CA 1
ATOM 4826 C C . ILE B 1 284 ? 28.156 10.414 9.594 1 90.19 284 ILE B C 1
ATOM 4828 O O . ILE B 1 284 ? 28.703 11.516 9.461 1 90.19 284 ILE B O 1
ATOM 4832 N N . ARG B 1 285 ? 27.047 10.227 10.156 1 87.25 285 ARG B N 1
ATOM 4833 C CA . ARG B 1 285 ? 26.219 11.352 10.617 1 87.25 285 ARG B CA 1
ATOM 4834 C C . ARG B 1 285 ? 26.922 12.117 11.734 1 87.25 285 ARG B C 1
ATOM 4836 O O . ARG B 1 285 ? 26.625 13.289 11.969 1 87.25 285 ARG B O 1
ATOM 4843 N N . ARG B 1 286 ? 27.875 11.562 12.352 1 86 286 ARG B N 1
ATOM 4844 C CA . ARG B 1 286 ? 28.547 12.18 13.492 1 86 286 ARG B CA 1
ATOM 4845 C C . ARG B 1 286 ? 29.766 12.984 13.039 1 86 286 ARG B C 1
ATOM 4847 O O . ARG B 1 286 ? 30.438 13.609 13.859 1 86 286 ARG B O 1
ATOM 4854 N N . LEU B 1 287 ? 30 12.922 11.789 1 87.56 287 LEU B N 1
ATOM 4855 C CA . LEU B 1 287 ? 31.141 13.68 11.273 1 87.56 287 LEU B CA 1
ATOM 4856 C C . LEU B 1 287 ? 30.953 15.172 11.531 1 87.56 287 LEU B C 1
ATOM 4858 O O . LEU B 1 287 ? 29.859 15.703 11.414 1 87.56 287 LEU B O 1
ATOM 4862 N N . GLU B 1 288 ? 32 15.789 11.953 1 86.19 288 GLU B N 1
ATOM 4863 C CA . GLU B 1 288 ? 32.062 17.234 12.188 1 86.19 288 GLU B CA 1
ATOM 4864 C C . GLU B 1 288 ? 32.969 17.922 11.172 1 86.19 288 GLU B C 1
ATOM 4866 O O . GLU B 1 288 ? 33.812 17.281 10.547 1 86.19 288 GLU B O 1
ATOM 4871 N N . PRO B 1 289 ? 32.688 19.203 11 1 84 289 PRO B N 1
ATOM 4872 C CA . PRO B 1 289 ? 33.5 19.938 10.023 1 84 289 PRO B CA 1
ATOM 4873 C C . PRO B 1 289 ? 35 19.781 10.266 1 84 289 PRO B C 1
ATOM 4875 O O . PRO B 1 289 ? 35.781 19.719 9.305 1 84 289 PRO B O 1
ATOM 4878 N N . GLU B 1 290 ? 35.406 19.547 11.469 1 86.5 290 GLU B N 1
ATOM 4879 C CA . GLU B 1 290 ? 36.812 19.422 11.805 1 86.5 290 GLU B CA 1
ATOM 4880 C C . GLU B 1 290 ? 37.375 18.094 11.312 1 86.5 290 GLU B C 1
ATOM 4882 O O . GLU B 1 290 ? 38.594 17.953 11.195 1 86.5 290 GLU B O 1
ATOM 4887 N N . ASP B 1 291 ? 36.531 17.234 10.992 1 88.94 291 ASP B N 1
ATOM 4888 C CA . ASP B 1 291 ? 36.938 15.906 10.586 1 88.94 291 ASP B CA 1
ATOM 4889 C C . ASP B 1 291 ? 37.25 15.852 9.094 1 88.94 291 ASP B C 1
ATOM 4891 O O . ASP B 1 291 ? 37.875 14.914 8.617 1 88.94 291 ASP B O 1
ATOM 4895 N N . MET B 1 292 ? 36.844 16.766 8.328 1 86.31 292 MET B N 1
ATOM 4896 C CA . MET B 1 292 ? 36.75 16.656 6.871 1 86.31 292 MET B CA 1
ATOM 4897 C C . MET B 1 292 ? 38.125 16.516 6.238 1 86.31 292 MET B C 1
ATOM 4899 O O . MET B 1 292 ? 38.281 15.82 5.234 1 86.31 292 MET B O 1
ATOM 4903 N N . GLY B 1 293 ? 39.062 17.109 6.84 1 84.5 293 GLY B N 1
ATOM 4904 C CA . GLY B 1 293 ? 40.375 17.062 6.273 1 84.5 293 GLY B CA 1
ATOM 4905 C C . GLY B 1 293 ? 41.188 15.875 6.758 1 84.5 293 GLY B C 1
ATOM 4906 O O . GLY B 1 293 ? 42.312 15.648 6.289 1 84.5 293 GLY B O 1
ATOM 4907 N N . LYS B 1 294 ? 40.656 15.141 7.625 1 87.88 294 LYS B N 1
ATOM 4908 C CA . LYS B 1 294 ? 41.344 13.984 8.18 1 87.88 294 LYS B CA 1
ATOM 4909 C C . LYS B 1 294 ? 41.125 12.742 7.312 1 87.88 294 LYS B C 1
ATOM 4911 O O . LYS B 1 294 ? 40.156 12.656 6.586 1 87.88 294 LYS B O 1
ATOM 4916 N N . LEU B 1 295 ? 42.188 11.914 7.41 1 86.38 295 LEU B N 1
ATOM 4917 C CA . LEU B 1 295 ? 41.969 10.602 6.812 1 86.38 295 LEU B CA 1
ATOM 4918 C C . LEU B 1 295 ? 40.812 9.875 7.484 1 86.38 295 LEU B C 1
ATOM 4920 O O . LEU B 1 295 ? 40.656 9.938 8.711 1 86.38 295 LEU B O 1
ATOM 4924 N N . ALA B 1 296 ? 39.969 9.25 6.656 1 87.94 296 ALA B N 1
ATOM 4925 C CA . ALA B 1 296 ? 38.812 8.547 7.176 1 87.94 296 ALA B CA 1
ATOM 4926 C C . ALA B 1 296 ? 39.188 7.559 8.266 1 87.94 296 ALA B C 1
ATOM 4928 O O . ALA B 1 296 ? 38.469 7.391 9.25 1 87.94 296 ALA B O 1
ATOM 4929 N N . THR B 1 297 ? 40.406 6.973 8.117 1 83.06 297 THR B N 1
ATOM 4930 C CA . THR B 1 297 ? 40.844 5.965 9.07 1 83.06 297 THR B CA 1
ATOM 4931 C C . THR B 1 297 ? 41.281 6.621 10.375 1 83.06 297 THR B C 1
ATOM 4933 O O . THR B 1 297 ? 41.406 5.949 11.398 1 83.06 297 THR B O 1
ATOM 4936 N N . LYS B 1 298 ? 41.5 7.898 10.344 1 87.06 298 LYS B N 1
ATOM 4937 C CA . LYS B 1 298 ? 41.969 8.609 11.523 1 87.06 298 LYS B CA 1
ATOM 4938 C C . LYS B 1 298 ? 40.812 9.258 12.281 1 87.06 298 LYS B C 1
ATOM 4940 O O . LYS B 1 298 ? 41 9.797 13.375 1 87.06 298 LYS B O 1
ATOM 4945 N N . VAL B 1 299 ? 39.688 9.289 11.641 1 89.38 299 VAL B N 1
ATOM 4946 C CA . VAL B 1 299 ? 38.531 9.758 12.367 1 89.38 299 VAL B CA 1
ATOM 4947 C C . VAL B 1 299 ? 38 8.656 13.289 1 89.38 299 VAL B C 1
ATOM 4949 O O . VAL B 1 299 ? 37.562 7.605 12.82 1 89.38 299 VAL B O 1
ATOM 4952 N N . ARG B 1 300 ? 38.031 8.93 14.531 1 84.06 300 ARG B N 1
ATOM 4953 C CA . ARG B 1 300 ? 37.656 7.926 15.523 1 84.06 300 ARG B CA 1
ATOM 4954 C C . ARG B 1 300 ? 36.219 7.48 15.328 1 84.06 300 ARG B C 1
ATOM 4956 O O . ARG B 1 300 ? 35.281 8.305 15.344 1 84.06 300 ARG B O 1
ATOM 4963 N N . GLY B 1 301 ? 36.062 6.148 15.062 1 85.69 301 GLY B N 1
ATOM 4964 C CA . GLY B 1 301 ? 34.75 5.551 15.062 1 85.69 301 GLY B CA 1
ATOM 4965 C C . GLY B 1 301 ? 34.062 5.621 13.711 1 85.69 301 GLY B C 1
ATOM 4966 O O . GLY B 1 301 ? 32.938 5.168 13.57 1 85.69 301 GLY B O 1
ATOM 4967 N N . LEU B 1 302 ? 34.688 6.23 12.758 1 89.44 302 LEU B N 1
ATOM 4968 C CA . LEU B 1 302 ? 34 6.418 11.477 1 89.44 302 LEU B CA 1
ATOM 4969 C C . LEU B 1 302 ? 33.969 5.113 10.695 1 89.44 302 LEU B C 1
ATOM 4971 O O . LEU B 1 302 ? 32.875 4.691 10.242 1 89.44 302 LEU B O 1
ATOM 4975 N N . VAL B 1 303 ? 35.125 4.492 10.562 1 87.44 303 VAL B N 1
ATOM 4976 C CA . VAL B 1 303 ? 35.219 3.293 9.734 1 87.44 303 VAL B CA 1
ATOM 4977 C C . VAL B 1 303 ? 35.219 2.051 10.625 1 87.44 303 VAL B C 1
ATOM 4979 O O . VAL B 1 303 ? 35.906 2.014 11.656 1 87.44 303 VAL B O 1
ATOM 4982 N N . VAL B 1 304 ? 34.375 1.134 10.289 1 86 304 VAL B N 1
ATOM 4983 C CA . VAL B 1 304 ? 34.312 -0.155 10.977 1 86 304 VAL B CA 1
ATOM 4984 C C . VAL B 1 304 ? 35.062 -1.198 10.148 1 86 304 VAL B C 1
ATOM 4986 O O . VAL B 1 304 ? 34.719 -1.466 9 1 86 304 VAL B O 1
ATOM 4989 N N . THR B 1 305 ? 36.094 -1.678 10.812 1 80.06 305 THR B N 1
ATOM 4990 C CA . THR B 1 305 ? 36.938 -2.656 10.117 1 80.06 305 THR B CA 1
ATOM 4991 C C . THR B 1 305 ? 36.5 -4.078 10.461 1 80.06 305 THR B C 1
ATOM 4993 O O . THR B 1 305 ? 35.719 -4.285 11.414 1 80.06 305 THR B O 1
ATOM 4996 N N . THR B 1 306 ? 37 -5.027 9.625 1 74.62 306 THR B N 1
ATOM 4997 C CA . THR B 1 306 ? 36.594 -6.426 9.688 1 74.62 306 THR B CA 1
ATOM 4998 C C . THR B 1 306 ? 36.719 -6.965 11.109 1 74.62 306 THR B C 1
ATOM 5000 O O . THR B 1 306 ? 35.812 -7.652 11.602 1 74.62 306 THR B O 1
ATOM 5003 N N . PRO B 1 307 ? 37.812 -6.613 11.859 1 71.94 307 PRO B N 1
ATOM 5004 C CA . PRO B 1 307 ? 37.906 -7.156 13.211 1 71.94 307 PRO B CA 1
ATOM 5005 C C . PRO B 1 307 ? 36.812 -6.641 14.148 1 71.94 307 PRO B C 1
ATOM 5007 O O . PRO B 1 307 ? 36.531 -7.266 15.18 1 71.94 307 PRO B O 1
ATOM 5010 N N . GLU B 1 308 ? 36.188 -5.57 13.758 1 75.94 308 GLU B N 1
ATOM 5011 C CA . GLU B 1 308 ? 35.156 -4.969 14.617 1 75.94 308 GLU B CA 1
ATOM 5012 C C . GLU B 1 308 ? 33.781 -5.496 14.266 1 75.94 308 GLU B C 1
ATOM 5014 O O . GLU B 1 308 ? 32.812 -5.215 14.977 1 75.94 308 GLU B O 1
ATOM 5019 N N . TRP B 1 309 ? 33.688 -6.23 13.219 1 78.56 309 TRP B N 1
ATOM 5020 C CA . TRP B 1 309 ? 32.406 -6.734 12.789 1 78.56 309 TRP B CA 1
ATOM 5021 C C . TRP B 1 309 ? 31.953 -7.895 13.672 1 78.56 309 TRP B C 1
ATOM 5023 O O . TRP B 1 309 ? 32.75 -8.742 14.047 1 78.56 309 TRP B O 1
ATOM 5033 N N . ILE B 1 310 ? 30.75 -7.75 14.086 1 80.75 310 ILE B N 1
ATOM 5034 C CA . ILE B 1 310 ? 30.109 -8.938 14.648 1 80.75 310 ILE B CA 1
ATOM 5035 C C . ILE B 1 310 ? 29.609 -9.836 13.523 1 80.75 310 ILE B C 1
ATOM 5037 O O . ILE B 1 310 ? 28.594 -9.531 12.883 1 80.75 310 ILE B O 1
ATOM 5041 N N . VAL B 1 311 ? 30.375 -10.859 13.258 1 81.69 311 VAL B N 1
ATOM 5042 C CA . VAL B 1 311 ? 30.078 -11.672 12.086 1 81.69 311 VAL B CA 1
ATOM 5043 C C . VAL B 1 311 ? 29.188 -12.852 12.5 1 81.69 311 VAL B C 1
ATOM 5045 O O . VAL B 1 311 ? 29.516 -13.57 13.445 1 81.69 311 VAL B O 1
ATOM 5048 N N . VAL B 1 312 ? 28.078 -12.961 11.828 1 81.56 312 VAL B N 1
ATOM 5049 C CA . VAL B 1 312 ? 27.156 -14.07 12.078 1 81.56 312 VAL B CA 1
ATOM 5050 C C . VAL B 1 312 ? 26.906 -14.828 10.773 1 81.56 312 VAL B C 1
ATOM 5052 O O . VAL B 1 312 ? 27.234 -14.344 9.688 1 81.56 312 VAL B O 1
ATOM 5055 N N . ARG B 1 313 ? 26.375 -16 10.922 1 78.94 313 ARG B N 1
ATOM 5056 C CA . ARG B 1 313 ? 26.031 -16.797 9.75 1 78.94 313 ARG B CA 1
ATOM 5057 C C . ARG B 1 313 ? 24.922 -16.125 8.938 1 78.94 313 ARG B C 1
ATOM 5059 O O . ARG B 1 313 ? 24.078 -15.445 9.5 1 78.94 313 ARG B O 1
ATOM 5066 N N . GLU B 1 314 ? 24.984 -16.344 7.699 1 78.62 314 GLU B N 1
ATOM 5067 C CA . GLU B 1 314 ? 24.031 -15.703 6.781 1 78.62 314 GLU B CA 1
ATOM 5068 C C . GLU B 1 314 ? 22.609 -16.188 7.031 1 78.62 314 GLU B C 1
ATOM 5070 O O . GLU B 1 314 ? 21.656 -15.445 6.801 1 78.62 314 GLU B O 1
ATOM 5075 N N . ASP B 1 315 ? 22.516 -17.406 7.602 1 75.69 315 ASP B N 1
ATOM 5076 C CA . ASP B 1 315 ? 21.203 -18.016 7.738 1 75.69 315 ASP B CA 1
ATOM 5077 C C . ASP B 1 315 ? 20.594 -17.719 9.102 1 75.69 315 ASP B C 1
ATOM 5079 O O . ASP B 1 315 ? 19.5 -18.203 9.43 1 75.69 315 ASP B O 1
ATOM 5083 N N . ILE B 1 316 ? 21.25 -16.828 9.812 1 78.25 316 ILE B N 1
ATOM 5084 C CA . ILE B 1 316 ? 20.766 -16.5 11.148 1 78.25 316 ILE B CA 1
ATOM 5085 C C . ILE B 1 316 ? 19.516 -15.625 11.039 1 78.25 316 ILE B C 1
ATOM 5087 O O . ILE B 1 316 ? 19.422 -14.797 10.125 1 78.25 316 ILE B O 1
ATOM 5091 N N . SER B 1 317 ? 18.578 -15.836 11.883 1 77.88 317 SER B N 1
ATOM 5092 C CA . SER B 1 317 ? 17.391 -14.977 11.945 1 77.88 317 SER B CA 1
ATOM 5093 C C . SER B 1 317 ? 17.688 -13.688 12.719 1 77.88 317 SER B C 1
ATOM 5095 O O . SER B 1 317 ? 18.641 -13.633 13.492 1 77.88 317 SER B O 1
ATOM 5097 N N . VAL B 1 318 ? 16.953 -12.609 12.422 1 79.94 318 VAL B N 1
ATOM 5098 C CA . VAL B 1 318 ? 17.078 -11.344 13.141 1 79.94 318 VAL B CA 1
ATOM 5099 C C . VAL B 1 318 ? 16.953 -11.586 14.641 1 79.94 318 VAL B C 1
ATOM 5101 O O . VAL B 1 318 ? 17.75 -11.055 15.43 1 79.94 318 VAL B O 1
ATOM 5104 N N . ARG B 1 319 ? 16.078 -12.414 15 1 73.56 319 ARG B N 1
ATOM 5105 C CA . ARG B 1 319 ? 15.867 -12.695 16.406 1 73.56 319 ARG B CA 1
ATOM 5106 C C . ARG B 1 319 ? 17.078 -13.375 17.031 1 73.56 319 ARG B C 1
ATOM 5108 O O . ARG B 1 319 ? 17.484 -13.039 18.141 1 73.56 319 ARG B O 1
ATOM 5115 N N . GLU B 1 320 ? 17.516 -14.352 16.359 1 75.31 320 GLU B N 1
ATOM 5116 C CA . GLU B 1 320 ? 18.703 -15.039 16.828 1 75.31 320 GLU B CA 1
ATOM 5117 C C . GLU B 1 320 ? 19.891 -14.078 16.953 1 75.31 320 GLU B C 1
ATOM 5119 O O . GLU B 1 320 ? 20.672 -14.172 17.906 1 75.31 320 GLU B O 1
ATOM 5124 N N . ALA B 1 321 ? 19.953 -13.219 16 1 81.12 321 ALA B N 1
ATOM 5125 C CA . ALA B 1 321 ? 21.031 -12.227 16.031 1 81.12 321 ALA B CA 1
ATOM 5126 C C . ALA B 1 321 ? 20.922 -11.32 17.25 1 81.12 321 ALA B C 1
ATOM 5128 O O . ALA B 1 321 ? 21.906 -11.031 17.906 1 81.12 321 ALA B O 1
ATOM 5129 N N . ILE B 1 322 ? 19.688 -10.953 17.5 1 79.81 322 ILE B N 1
ATOM 5130 C CA . ILE B 1 322 ? 19.453 -10.086 18.641 1 79.81 322 ILE B CA 1
ATOM 5131 C C . ILE B 1 322 ? 19.781 -10.844 19.938 1 79.81 322 ILE B C 1
ATOM 5133 O O . ILE B 1 322 ? 20.438 -10.305 20.828 1 79.81 322 ILE B O 1
ATOM 5137 N N . ALA B 1 323 ? 19.266 -12.047 19.984 1 74.44 323 ALA B N 1
ATOM 5138 C CA . ALA B 1 323 ? 19.562 -12.875 21.156 1 74.44 323 ALA B CA 1
ATOM 5139 C C . ALA B 1 323 ? 21.078 -13.039 21.344 1 74.44 323 ALA B C 1
ATOM 5141 O O . ALA B 1 323 ? 21.578 -13 22.469 1 74.44 323 ALA B O 1
ATOM 5142 N N . PHE B 1 324 ? 21.766 -13.219 20.266 1 76.31 324 PHE B N 1
ATOM 5143 C CA . PHE B 1 324 ? 23.219 -13.344 20.266 1 76.31 324 PHE B CA 1
ATOM 5144 C C . PHE B 1 324 ? 23.875 -12.086 20.828 1 76.31 324 PHE B C 1
ATOM 5146 O O . PHE B 1 324 ? 24.781 -12.172 21.672 1 76.31 324 PHE B O 1
ATOM 5153 N N . LEU B 1 325 ? 23.359 -10.969 20.375 1 76.38 325 LEU B N 1
ATOM 5154 C CA . LEU B 1 325 ? 23.906 -9.688 20.812 1 76.38 325 LEU B CA 1
ATOM 5155 C C . LEU B 1 325 ? 23.641 -9.461 22.297 1 76.38 325 LEU B C 1
ATOM 5157 O O . LEU B 1 325 ? 24.5 -8.953 23.016 1 76.38 325 LEU B O 1
ATOM 5161 N N . GLU B 1 326 ? 22.516 -9.867 22.688 1 74.25 326 GLU B N 1
ATOM 5162 C CA . GLU B 1 326 ? 22.172 -9.719 24.094 1 74.25 326 GLU B CA 1
ATOM 5163 C C . GLU B 1 326 ? 22.984 -10.656 24.969 1 74.25 326 GLU B C 1
ATOM 5165 O O . GLU B 1 326 ? 23.406 -10.289 26.062 1 74.25 326 GLU B O 1
ATOM 5170 N N . ALA B 1 327 ? 23.141 -11.789 24.531 1 69 327 ALA B N 1
ATOM 5171 C CA . ALA B 1 327 ? 23.953 -12.766 25.266 1 69 327 ALA B CA 1
ATOM 5172 C C . ALA B 1 327 ? 25.406 -12.305 25.344 1 69 327 ALA B C 1
ATOM 5174 O O . ALA B 1 327 ? 26.047 -12.445 26.391 1 69 327 ALA B O 1
ATOM 5175 N N . ALA B 1 328 ? 25.875 -11.797 24.281 1 64.94 328 ALA B N 1
ATOM 5176 C CA . ALA B 1 328 ? 27.25 -11.312 24.234 1 64.94 328 ALA B CA 1
ATOM 5177 C C . ALA B 1 328 ? 27.438 -10.125 25.188 1 64.94 328 ALA B C 1
ATOM 5179 O O . ALA B 1 328 ? 28.5 -9.969 25.781 1 64.94 328 ALA B O 1
ATOM 5180 N N . LYS B 1 329 ? 26.391 -9.398 25.219 1 62.75 329 LYS B N 1
ATOM 5181 C CA . LYS B 1 329 ? 26.422 -8.266 26.125 1 62.75 329 LYS B CA 1
ATOM 5182 C C . LYS B 1 329 ? 26.484 -8.734 27.578 1 62.75 329 LYS B C 1
ATOM 5184 O O . LYS B 1 329 ? 27.172 -8.117 28.406 1 62.75 329 LYS B O 1
ATOM 5189 N N . LYS B 1 330 ? 25.797 -9.789 27.938 1 61.75 330 LYS B N 1
ATOM 5190 C CA . LYS B 1 330 ? 25.766 -10.305 29.297 1 61.75 330 LYS B CA 1
ATOM 5191 C C . LYS B 1 330 ? 27.109 -10.945 29.672 1 61.75 330 LYS B C 1
ATOM 5193 O O . LYS B 1 330 ? 27.531 -10.883 30.828 1 61.75 330 LYS B O 1
ATOM 5198 N N . GLU B 1 331 ? 27.516 -11.734 28.781 1 55.66 331 GLU B N 1
ATOM 5199 C CA . GLU B 1 331 ? 28.797 -12.383 29.062 1 55.66 331 GLU B CA 1
ATOM 5200 C C . GLU B 1 331 ? 29.922 -11.359 29.188 1 55.66 331 GLU B C 1
ATOM 5202 O O . GLU B 1 331 ? 30.891 -11.594 29.922 1 55.66 331 GLU B O 1
ATOM 5207 N N . SER B 1 332 ? 29.812 -10.453 28.391 1 50.38 332 SER B N 1
ATOM 5208 C CA . SER B 1 332 ? 30.797 -9.398 28.594 1 50.38 332 SER B CA 1
ATOM 5209 C C . SER B 1 332 ? 30.578 -8.695 29.938 1 50.38 332 SER B C 1
ATOM 5211 O O . SER B 1 332 ? 29.812 -7.738 30.016 1 50.38 332 SER B O 1
ATOM 5213 N N . ALA B 1 333 ? 30.328 -9.312 31.016 1 39.41 333 ALA B N 1
ATOM 5214 C CA . ALA B 1 333 ? 30.266 -8.805 32.375 1 39.41 333 ALA B CA 1
ATOM 5215 C C . ALA B 1 333 ? 31.375 -7.781 32.625 1 39.41 333 ALA B C 1
ATOM 5217 O O . ALA B 1 333 ? 31.453 -7.191 33.719 1 39.41 333 ALA B O 1
ATOM 5218 N N . ARG B 1 334 ? 32.594 -8.094 32.438 1 36.03 334 ARG B N 1
ATOM 5219 C CA . ARG B 1 334 ? 33.438 -7.012 32.906 1 36.03 334 ARG B CA 1
ATOM 5220 C C . ARG B 1 334 ? 33.094 -5.699 32.219 1 36.03 334 ARG B C 1
ATOM 5222 O O . ARG B 1 334 ? 33.938 -4.789 32.125 1 36.03 334 ARG B O 1
ATOM 5229 N N . GLY B 1 335 ? 31.906 -5.34 32 1 37.88 335 GLY B N 1
ATOM 5230 C CA . GLY B 1 335 ? 31.031 -4.191 31.859 1 37.88 335 GLY B CA 1
ATOM 5231 C C . GLY B 1 335 ? 31.078 -3.555 30.484 1 37.88 335 GLY B C 1
ATOM 5232 O O . GLY B 1 335 ? 30.391 -2.561 30.234 1 37.88 335 GLY B O 1
ATOM 5233 N N . GLU B 1 336 ? 32.062 -3.549 29.641 1 37.12 336 GLU B N 1
ATOM 5234 C CA . GLU B 1 336 ? 32.438 -2.514 28.688 1 37.12 336 GLU B CA 1
ATOM 5235 C C . GLU B 1 336 ? 31.891 -2.814 27.297 1 37.12 336 GLU B C 1
ATOM 5237 O O . GLU B 1 336 ? 32 -1.989 26.391 1 37.12 336 GLU B O 1
ATOM 5242 N N . ALA B 1 337 ? 31.656 -4.043 26.922 1 42.06 337 ALA B N 1
ATOM 5243 C CA . ALA B 1 337 ? 31.406 -4.086 25.484 1 42.06 337 ALA B CA 1
ATOM 5244 C C . ALA B 1 337 ? 29.969 -3.689 25.172 1 42.06 337 ALA B C 1
ATOM 5246 O O . ALA B 1 337 ? 29.047 -4.492 25.328 1 42.06 337 ALA B O 1
ATOM 5247 N N . THR B 1 338 ? 29.406 -2.691 25.438 1 47.88 338 THR B N 1
ATOM 5248 C CA . THR B 1 338 ? 28.125 -2.113 25.016 1 47.88 338 THR B CA 1
ATOM 5249 C C . THR B 1 338 ? 28.125 -1.861 23.516 1 47.88 338 THR B C 1
ATOM 5251 O O . THR B 1 338 ? 28.984 -1.151 22.984 1 47.88 338 THR B O 1
ATOM 5254 N N . TYR B 1 339 ? 27.609 -2.895 22.812 1 60 339 TYR B N 1
ATOM 5255 C CA . TYR B 1 339 ? 27.547 -2.535 21.391 1 60 339 TYR B CA 1
ATOM 5256 C C . TYR B 1 339 ? 26.734 -1.269 21.188 1 60 339 TYR B C 1
ATOM 5258 O O . TYR B 1 339 ? 25.594 -1.168 21.672 1 60 339 TYR B O 1
ATOM 5266 N N . ASP B 1 340 ? 27.375 -0.353 20.672 1 68.12 340 ASP B N 1
ATOM 5267 C CA . ASP B 1 340 ? 26.766 0.94 20.375 1 68.12 340 ASP B CA 1
ATOM 5268 C C . ASP B 1 340 ? 25.766 0.824 19.234 1 68.12 340 ASP B C 1
ATOM 5270 O O . ASP B 1 340 ? 25.859 -0.095 18.406 1 68.12 340 ASP B O 1
ATOM 5274 N N . ASP B 1 341 ? 24.781 1.507 19.281 1 76.31 341 ASP B N 1
ATOM 5275 C CA . ASP B 1 341 ? 23.734 1.586 18.266 1 76.31 341 ASP B CA 1
ATOM 5276 C C . ASP B 1 341 ? 24.328 1.658 16.859 1 76.31 341 ASP B C 1
ATOM 5278 O O . ASP B 1 341 ? 23.688 1.271 15.883 1 76.31 341 ASP B O 1
ATOM 5282 N N . ASP B 1 342 ? 25.625 2.031 16.859 1 77.88 342 ASP B N 1
ATOM 5283 C CA . ASP B 1 342 ? 26.219 2.24 15.547 1 77.88 342 ASP B CA 1
ATOM 5284 C C . ASP B 1 342 ? 27.203 1.117 15.203 1 77.88 342 ASP B C 1
ATOM 5286 O O . ASP B 1 342 ? 27.953 1.213 14.227 1 77.88 342 ASP B O 1
ATOM 5290 N N . ALA B 1 343 ? 27.141 0.021 16.047 1 84.56 343 ALA B N 1
ATOM 5291 C CA . ALA B 1 343 ? 27.938 -1.155 15.695 1 84.56 343 ALA B CA 1
ATOM 5292 C C . ALA B 1 343 ? 27.328 -1.877 14.492 1 84.56 343 ALA B C 1
ATOM 5294 O O . ALA B 1 343 ? 26.156 -1.651 14.148 1 84.56 343 ALA B O 1
ATOM 5295 N N . VAL B 1 344 ? 28.266 -2.635 13.844 1 88.38 344 VAL B N 1
ATOM 5296 C CA . VAL B 1 344 ? 27.844 -3.281 12.602 1 88.38 344 VAL B CA 1
ATOM 5297 C C . VAL B 1 344 ? 27.828 -4.797 12.789 1 88.38 344 VAL B C 1
ATOM 5299 O O . VAL B 1 344 ? 28.797 -5.379 13.281 1 88.38 344 VAL B O 1
ATOM 5302 N N . ILE B 1 345 ? 26.703 -5.375 12.539 1 88 345 ILE B N 1
ATOM 5303 C CA . ILE B 1 345 ? 26.594 -6.824 12.43 1 88 345 ILE B CA 1
ATOM 5304 C C . ILE B 1 345 ? 26.641 -7.234 10.953 1 88 345 ILE B C 1
ATOM 5306 O O . ILE B 1 345 ? 26 -6.602 10.117 1 88 345 ILE B O 1
ATOM 5310 N N . ALA B 1 346 ? 27.562 -8.203 10.656 1 88.31 346 ALA B N 1
ATOM 5311 C CA . ALA B 1 346 ? 27.766 -8.625 9.273 1 88.31 346 ALA B CA 1
ATOM 5312 C C . ALA B 1 346 ? 27.375 -10.086 9.078 1 88.31 346 ALA B C 1
ATOM 5314 O O . ALA B 1 346 ? 27.625 -10.922 9.953 1 88.31 346 ALA B O 1
ATOM 5315 N N . THR B 1 347 ? 26.688 -10.32 8.016 1 86.88 347 THR B N 1
ATOM 5316 C CA . THR B 1 347 ? 26.422 -11.695 7.617 1 86.88 347 THR B CA 1
ATOM 5317 C C . THR B 1 347 ? 27.531 -12.219 6.715 1 86.88 347 THR B C 1
ATOM 5319 O O . THR B 1 347 ? 28.062 -11.484 5.879 1 86.88 347 THR B O 1
ATOM 5322 N N . ALA B 1 348 ? 27.953 -13.508 6.945 1 81.75 348 ALA B N 1
ATOM 5323 C CA . ALA B 1 348 ? 29.047 -14.062 6.148 1 81.75 348 ALA B CA 1
ATOM 5324 C C . ALA B 1 348 ? 28.688 -15.461 5.645 1 81.75 348 ALA B C 1
ATOM 5326 O O . ALA B 1 348 ? 27.953 -16.188 6.301 1 81.75 348 ALA B O 1
ATOM 5327 N N . VAL B 1 349 ? 29.156 -15.742 4.367 1 78.81 349 VAL B N 1
ATOM 5328 C CA . VAL B 1 349 ? 29.109 -17.078 3.766 1 78.81 349 VAL B CA 1
ATOM 5329 C C . VAL B 1 349 ? 30.531 -17.562 3.506 1 78.81 349 VAL B C 1
ATOM 5331 O O . VAL B 1 349 ? 31.297 -16.906 2.809 1 78.81 349 VAL B O 1
ATOM 5334 N N . GLU B 1 350 ? 30.828 -18.734 4.051 1 72.06 350 GLU B N 1
ATOM 5335 C CA . GLU B 1 350 ? 32.156 -19.312 3.881 1 72.06 350 GLU B CA 1
ATOM 5336 C C . GLU B 1 350 ? 33.25 -18.312 4.227 1 72.06 350 GLU B C 1
ATOM 5338 O O . GLU B 1 350 ? 34.219 -18.156 3.471 1 72.06 350 GLU B O 1
ATOM 5343 N N . GLY B 1 351 ? 33 -17.484 5.23 1 71.31 351 GLY B N 1
ATOM 5344 C CA . GLY B 1 351 ? 34.031 -16.562 5.73 1 71.31 351 GLY B CA 1
ATOM 5345 C C . GLY B 1 351 ? 34.031 -15.227 5.004 1 71.31 351 GLY B C 1
ATOM 5346 O O . GLY B 1 351 ? 34.75 -14.312 5.391 1 71.31 351 GLY B O 1
ATOM 5347 N N . LYS B 1 352 ? 33.219 -15.156 4.008 1 78.88 352 LYS B N 1
ATOM 5348 C CA . LYS B 1 352 ? 33.156 -13.898 3.268 1 78.88 352 LYS B CA 1
ATOM 5349 C C . LYS B 1 352 ? 31.906 -13.102 3.658 1 78.88 352 LYS B C 1
ATOM 5351 O O . LYS B 1 352 ? 30.781 -13.617 3.598 1 78.88 352 LYS B O 1
ATOM 5356 N N . VAL B 1 353 ? 32.125 -11.883 4.02 1 84.94 353 VAL B N 1
ATOM 5357 C CA . VAL B 1 353 ? 31.031 -11.016 4.422 1 84.94 353 VAL B CA 1
ATOM 5358 C C . VAL B 1 353 ? 30.172 -10.68 3.209 1 84.94 353 VAL B C 1
ATOM 5360 O O . VAL B 1 353 ? 30.688 -10.305 2.154 1 84.94 353 VAL B O 1
ATOM 5363 N N . THR B 1 354 ? 28.844 -10.844 3.383 1 85.88 354 THR B N 1
ATOM 5364 C CA . THR B 1 354 ? 27.922 -10.625 2.281 1 85.88 354 THR B CA 1
ATOM 5365 C C . THR B 1 354 ? 27.047 -9.398 2.537 1 85.88 354 THR B C 1
ATOM 5367 O O . THR B 1 354 ? 26.641 -8.711 1.598 1 85.88 354 THR B O 1
ATOM 5370 N N . GLY B 1 355 ? 26.781 -9.125 3.742 1 89.44 355 GLY B N 1
ATOM 5371 C CA . GLY B 1 355 ? 25.906 -8.016 4.078 1 89.44 355 GLY B CA 1
ATOM 5372 C C . GLY B 1 355 ? 26.188 -7.43 5.453 1 89.44 355 GLY B C 1
ATOM 5373 O O . GLY B 1 355 ? 26.828 -8.07 6.285 1 89.44 355 GLY B O 1
ATOM 5374 N N . VAL B 1 356 ? 25.75 -6.133 5.637 1 90.25 356 VAL B N 1
ATOM 5375 C CA . VAL B 1 356 ? 25.984 -5.445 6.898 1 90.25 356 VAL B CA 1
ATOM 5376 C C . VAL B 1 356 ? 24.703 -4.766 7.371 1 90.25 356 VAL B C 1
ATOM 5378 O O . VAL B 1 356 ? 23.875 -4.355 6.555 1 90.25 356 VAL B O 1
ATOM 5381 N N . VAL B 1 357 ? 24.547 -4.75 8.734 1 89.5 357 VAL B N 1
ATOM 5382 C CA . VAL B 1 357 ? 23.406 -4.074 9.367 1 89.5 357 VAL B CA 1
ATOM 5383 C C . VAL B 1 357 ? 23.891 -3.32 10.609 1 89.5 357 VAL B C 1
ATOM 5385 O O . VAL B 1 357 ? 24.719 -3.822 11.359 1 89.5 357 VAL B O 1
ATOM 5388 N N . GLU B 1 358 ? 23.344 -2.109 10.727 1 88.38 358 GLU B N 1
ATOM 5389 C CA . GLU B 1 358 ? 23.594 -1.432 11.992 1 88.38 358 GLU B CA 1
ATOM 5390 C C . GLU B 1 358 ? 22.766 -2.055 13.117 1 88.38 358 GLU B C 1
ATOM 5392 O O . GLU B 1 358 ? 21.609 -2.426 12.922 1 88.38 358 GLU B O 1
ATOM 5397 N N . ILE B 1 359 ? 23.328 -2.127 14.273 1 84.88 359 ILE B N 1
ATOM 5398 C CA . ILE B 1 359 ? 22.656 -2.74 15.406 1 84.88 359 ILE B CA 1
ATOM 5399 C C . ILE B 1 359 ? 21.359 -1.979 15.711 1 84.88 359 ILE B C 1
ATOM 5401 O O . ILE B 1 359 ? 20.344 -2.586 16.031 1 84.88 359 ILE B O 1
ATOM 5405 N N . ALA B 1 360 ? 21.469 -0.67 15.555 1 79.94 360 ALA B N 1
ATOM 5406 C CA . ALA B 1 360 ? 20.266 0.126 15.797 1 79.94 360 ALA B CA 1
ATOM 5407 C C . ALA B 1 360 ? 19.141 -0.298 14.875 1 79.94 360 ALA B C 1
ATOM 5409 O O . ALA B 1 360 ? 17.984 -0.389 15.297 1 79.94 360 ALA B O 1
ATOM 5410 N N . THR B 1 361 ? 19.484 -0.485 13.664 1 78.81 361 THR B N 1
ATOM 5411 C CA . THR B 1 361 ? 18.516 -0.928 12.68 1 78.81 361 THR B CA 1
ATOM 5412 C C . THR B 1 361 ? 17.969 -2.311 13.031 1 78.81 361 THR B C 1
ATOM 5414 O O . THR B 1 361 ? 16.781 -2.572 12.891 1 78.81 361 THR B O 1
ATOM 5417 N N . LEU B 1 362 ? 18.844 -3.168 13.43 1 79.69 362 LEU B N 1
ATOM 5418 C CA . LEU B 1 362 ? 18.484 -4.516 13.844 1 79.69 362 LEU B CA 1
ATOM 5419 C C . LEU B 1 362 ? 17.516 -4.473 15.031 1 79.69 362 LEU B C 1
ATOM 5421 O O . LEU B 1 362 ? 16.516 -5.188 15.047 1 79.69 362 LEU B O 1
ATOM 5425 N N . MET B 1 363 ? 17.859 -3.615 15.945 1 75.38 363 MET B N 1
ATOM 5426 C CA . MET B 1 363 ? 17.062 -3.506 17.156 1 75.38 363 MET B CA 1
ATOM 5427 C C . MET B 1 363 ? 15.695 -2.906 16.859 1 75.38 363 MET B C 1
ATOM 5429 O O . MET B 1 363 ? 14.719 -3.189 17.547 1 75.38 363 MET B O 1
ATOM 5433 N N . ALA B 1 364 ? 15.766 -2.115 15.836 1 64.25 364 ALA B N 1
ATOM 5434 C CA . ALA B 1 364 ? 14.508 -1.504 15.422 1 64.25 364 ALA B CA 1
ATOM 5435 C C . ALA B 1 364 ? 13.57 -2.543 14.82 1 64.25 364 ALA B C 1
ATOM 5437 O O . ALA B 1 364 ? 12.344 -2.363 14.82 1 64.25 364 ALA B O 1
ATOM 5438 N N . GLU B 1 365 ? 14.227 -3.553 14.234 1 57.41 365 GLU B N 1
ATOM 5439 C CA . GLU B 1 365 ? 13.445 -4.648 13.664 1 57.41 365 GLU B CA 1
ATOM 5440 C C . GLU B 1 365 ? 12.859 -5.539 14.758 1 57.41 365 GLU B C 1
ATOM 5442 O O . GLU B 1 365 ? 11.906 -6.277 14.516 1 57.41 365 GLU B O 1
ATOM 5447 N N . LYS B 1 366 ? 13.508 -5.586 15.875 1 54 366 LYS B N 1
ATOM 5448 C CA . LYS B 1 366 ? 13.008 -6.316 17.047 1 54 366 LYS B CA 1
ATOM 5449 C C . LYS B 1 366 ? 11.617 -5.828 17.438 1 54 366 LYS B C 1
ATOM 5451 O O . LYS B 1 366 ? 10.781 -6.613 17.891 1 54 366 LYS B O 1
ATOM 5456 N N . ALA B 1 367 ? 11.312 -4.574 17.172 1 42.34 367 ALA B N 1
ATOM 5457 C CA . ALA B 1 367 ? 10.102 -3.941 17.688 1 42.34 367 ALA B CA 1
ATOM 5458 C C . ALA B 1 367 ? 8.938 -4.094 16.719 1 42.34 367 ALA B C 1
ATOM 5460 O O . ALA B 1 367 ? 9.148 -4.164 15.5 1 42.34 367 ALA B O 1
#

Secondary structure (DSSP, 8-state):
------------HHHHHHHHHHHHHHHHHHHHHHHHHHHHHH-HHHHHHHHHHHHHHHHHHHTT--EEEEE-THHHHHHHHHHHHHHHTT--EEE--HHHHTTTGGGG--TT-EEEEE-SSS--HHHHHHGGGS-TTSEEEEEES-SSGGG-HHHHH-TTPEEEE---SS-HHHHHSS-SSSHHHHHHHHHHHHHHHHHHHHHHGGGHHHHHHHH-TTSGGGGSS-------BHHHHSEEGGGS-B--S-TTT-BHHHHHHHHHHSSS--EEEETTEEE-HHHHTT--GGGTTSBGGGSTTTPEEGGG-EEEETT-BHHHHHHHHHHHHHH-TTS-----TT-EEEEEETTEEEEEEEHHHHHHHH-/------------HHHHHHHHHHHHHHHHHHHHHHHHHHHHHH-HHHHHHHHHHHHHHHHHHHTT--EEEEE-THHHHHHHHHHHHHHHTT--EEE--HHHHTTTGGGG--TT-EEEEE-SSS--HHHHHHGGGS-TTSEEEEEES-SSGGG-HHHHH-TTPEEEE---SS-HHHHHSS-SSSHHHHHHHHHHHHHHHHHHHHHHGGGHHHHHHHH-TTSGGGGSS-------BHHHHSEEGGGS-B--SSTTT-BHHHHHHHHHHSSS--EEEETTEEE-HHHHTT--GGGTTSBGGGSTTTSEEGGG-EEEETT-BHHHHHHHHHHHHHH--SS-----TT-EEEEEETTEEEEEEEHHHHHHHH-

Radius of gyration: 27.43 Å; Cα contacts (8 Å, |Δi|>4): 1400; chains: 2; bounding box: 93×85×72 Å

Nearest PDB structures (foldseek):
  2xhz-assembly1_B  TM=9.156E-01  e=1.226E-12  Escherichia coli
  3etn-assembly1_C  TM=8.941E-01  e=1.089E-12  Bacteroides fragilis NCTC 9343
  3fxa-assembly1_D  TM=8.962E-01  e=2.251E-11  Listeria monocytogenes serotype 4b str. F2365
  5uqi-assembly1_A  TM=8.568E-01  e=8.203E-12  Escherichia coli CFT073
  3knz-assembly1_B  TM=5.392E-01  e=9.580E-05  Salmonella enterica subsp. enterica serovar Typhimurium